Protein 6C93 (pdb70)

Solvent-accessible surface area: 20942 Å² total; per-residue (Å²): 176,145,170,116,92,175,77,85,89,45,64,60,120,3,31,154,19,10,110,62,5,87,28,9,128,64,70,193,61,57,4,3,2,73,56,38,93,123,86,34,12,11,61,94,3,12,68,16,11,111,123,22,84,69,1,0,16,10,24,16,0,28,68,18,1,8,0,0,0,0,26,4,46,0,0,90,21,0,3,49,81,32,2,34,16,0,51,39,10,13,66,13,12,54,85,2,0,13,114,0,11,55,14,12,51,44,122,84,26,113,62,1,40,141,16,0,62,73,0,27,76,112,45,5,4,73,83,5,6,70,45,2,18,51,3,0,111,67,4,5,89,111,0,60,168,82,11,103,130,53,153,12,22,52,0,16,51,31,0,0,38,8,0,0,5,0,8,8,27,4,3,1,30,30,38,141,105,8,66,74,170,145,5,39,70,3,17,90,8,0,30,47,0,0,56,1,2,29,74,4,16,24,12,44,95,49,43,78,81,160,92,1,54,118,24,96,21,0,123,87,2,57,159,8,4,157,41,2,29,60,5,1,36,71,13,13,141,96,15,95,67,31,6,143,76,83,75,62,107,76,78,29,76,118,96,24,48,2,2,10,15,8,36,38,14,99,56,130,25,71,26,152,37,58,111,100,18,14,82,5,0,0,5,5,17,0,9,38,17,0,3,33,5,2,0,0,0,0,2,1,0,14,0,0,6,62,55,71,101,30,1,69,129,0,6,92,34,0,126,151,27,30,52,154,80,150,38,7,87,74,101,8,6,79,122,0,76,14,0,20,23,0,0,75,0,0,2,0,6,24,0,15,39,5,46,27,21,1,35,3,59,132,90,12,89,10,95,56,66,53,55,4,61,45,16,6,2,0,0,0,4,2,0,0,0,0,18,8,58,136,36,1,96,97,26,128,80,15,52,0,89,24,18,16,110,144,88,35,102,77,66,57,96,19,0,40,5,16,35,25,18,28,54,22,54,56,30,14,66,102,9,10,13,10,0,5,24,1,0,0,0,32,0,0,39,78,0,62,2,55,30,4,100,159,112,80,22,66,48,55,40,12,26,3,0,23,13,118,46,9,0,36,0,87,16,126,37,109

Secondary structure (DSSP, 8-state):
-HHHHHHHHHHHHHHHHTTTS-----BTTTBTHHHHTSTTHHHHHHHHHHHSSSEEEEESSSS-EEEEE-SHHHHHHHHTTTPPB-HHHHGGGTTTT-SSTTT--HHHHHHHHHHHGGGGSHHHHTTHHHHHHHHHHHHHHHHHHHHTT---EE-HHHHHHHHHHHHHHHHS---TT---HHHHHHHHHHHHHHHHHHHHHH-GGGTSHHHHTTSHHHHHHHHHHHHHHHHHHHHHHHHHHHTTSHHHHHHH-----HHHHHTTGGGTT-S---HHHHHHHHHHHHHHHHHHHHHHHHHHHHHHHH-HHHHHHHHHHHHHHHTT-SS--GGGGGG-HHHHHHHHHHHHHS-SS-EEEEE-SS-EE-TTS-EE-TT-EEEEEHHHHHT-TTTSSSTTS--GGGGSHHHHTT--TTS--TT--STTS-TTHHHHHHHHHHHHHHHHHHEEEEE-TTS---EEEESEEEETT--EEEEEE-

Nearest PDB structures (foldseek):
  6c93-assembly1_A  TM=1.002E+00  e=4.595E-78  Oryctolagus cuniculus
  6c94-assembly1_A  TM=1.001E+00  e=1.403E-72  Oryctolagus cuniculus
  5t6q-assembly1_A  TM=9.977E-01  e=2.844E-71  Oryctolagus cuniculus
  7f3w-assembly2_B  TM=8.639E-01  e=6.270E-22  Deinococcus apachensis
  7f3h-assembly3_C  TM=8.706E-01  e=2.823E-21  Deinococcus aerius

Sequence (478 aa):
FLKLLRLLLRRQRLARAMDSFPGPPTHWLFGHALEIQKTGSLDKVVTWTQQFPYAHPLWVGQFIGFLNIYEPDYAKAVYSRGDPKAPDVYDFFLQWIGKGLLVLDGPKWFQHRKLLTPGFHYDVLKPYVAIFADSTRIMLEKWEKKACEGKSFDIFSDVGHMALDTLMKCTFGKGDSGLNHRDSSYYVAVSELTLLMQQRIDSFQYHNDFIYWLTPHGRRFLRACRAAHDHTDRVIRQRKAALQDEKEREKIQRHLDFLDILLDVRGESGVQLSDTDLRAEVDTFMFAGHDTTTSGISWFLYCMALYPEHQQRCREEVREILGDQDSFQWEDLAKMTYLTMCMKECFRLYPPVPQVYRQLSKPVSFVDGRSLPAGSLISLHIYALHRNSDVWPDPEVFDPLRFSPENSSGRHPYAFIPFSAGPRNCIGQQFAMNEMKVVTALCLLRFEFSVDPLRLPIKLPQLVLRSKNGIHLYLKPL

Structure (mmCIF, N/CA/C/O backbone):
data_6C93
#
_entry.id   6C93
#
_cell.length_a   109.435
_cell.length_b   109.435
_cell.length_c   126.443
_cell.angle_alpha   90.00
_cell.angle_beta   90.00
_cell.angle_gamma   120.00
#
_symmetry.space_group_name_H-M   'P 32 2 1'
#
loop_
_entity.id
_entity.type
_entity.pdbx_description
1 polymer 'Cytochrome P450 4B1'
2 non-polymer 'PROTOPORPHYRIN IX CONTAINING FE'
3 non-polymer N-OCTANE
4 water water
#
loop_
_atom_site.group_PDB
_atom_site.id
_atom_site.type_symbol
_atom_site.label_atom_id
_atom_site.label_alt_id
_atom_site.label_comp_id
_atom_site.label_asym_id
_atom_site.label_entity_id
_atom_site.label_seq_id
_atom_site.pdbx_PDB_ins_code
_atom_site.Cartn_x
_atom_site.Cartn_y
_atom_site.Cartn_z
_atom_site.occupancy
_atom_site.B_iso_or_equiv
_atom_site.auth_seq_id
_atom_site.auth_comp_id
_atom_site.auth_asym_id
_atom_site.auth_atom_id
_atom_site.pdbx_PDB_model_num
ATOM 1 N N . PHE A 1 4 ? 104.627 11.108 146.843 1.00 106.67 21 PHE A N 1
ATOM 2 C CA . PHE A 1 4 ? 105.933 10.629 146.393 1.00 118.97 21 PHE A CA 1
ATOM 3 C C . PHE A 1 4 ? 106.404 11.336 145.120 1.00 130.23 21 PHE A C 1
ATOM 4 O O . PHE A 1 4 ? 107.474 11.953 145.109 1.00 125.91 21 PHE A O 1
ATOM 12 N N . LEU A 1 5 ? 105.624 11.198 144.038 1.00 135.74 22 LEU A N 1
ATOM 13 C CA . LEU A 1 5 ? 105.956 11.839 142.766 1.00 128.36 22 LEU A CA 1
ATOM 14 C C . LEU A 1 5 ? 106.440 13.272 142.979 1.00 127.66 22 LEU A C 1
ATOM 15 O O . LEU A 1 5 ? 107.466 13.694 142.433 1.00 114.77 22 LEU A O 1
ATOM 20 N N . LYS A 1 6 ? 105.711 14.028 143.797 1.00 138.19 23 LYS A N 1
ATOM 21 C CA . LYS A 1 6 ? 106.010 15.441 143.971 1.00 128.67 23 LYS A CA 1
ATOM 22 C C . LYS A 1 6 ? 107.279 15.634 144.800 1.00 125.96 23 LYS A C 1
ATOM 23 O O . LYS A 1 6 ? 108.093 16.512 144.490 1.00 125.86 23 LYS A O 1
ATOM 29 N N . LEU A 1 7 ? 107.489 14.794 145.828 1.00 121.09 24 LEU A N 1
ATOM 30 C CA . LEU A 1 7 ? 108.656 14.941 146.705 1.00 112.06 24 LEU A CA 1
ATOM 31 C C . LEU A 1 7 ? 109.964 14.688 145.978 1.00 113.32 24 LEU A C 1
ATOM 32 O O . LEU A 1 7 ? 110.995 15.288 146.310 1.00 112.35 24 LEU A O 1
ATOM 37 N N . LEU A 1 8 ? 109.973 13.750 145.040 1.00 120.31 25 LEU A N 1
ATOM 38 C CA . LEU A 1 8 ? 111.193 13.513 144.290 1.00 116.86 25 LEU A CA 1
ATOM 39 C C . LEU A 1 8 ? 111.570 14.744 143.476 1.00 114.67 25 LEU A C 1
ATOM 40 O O . LEU A 1 8 ? 112.725 15.177 143.494 1.00 119.15 25 LEU A O 1
ATOM 45 N N . ARG A 1 9 ? 110.594 15.339 142.778 1.00 115.50 26 ARG A N 1
ATOM 46 C CA . ARG A 1 9 ? 110.867 16.542 141.992 1.00 118.54 26 ARG A CA 1
ATOM 47 C C . ARG A 1 9 ? 111.387 17.662 142.886 1.00 112.44 26 ARG A C 1
ATOM 48 O O . ARG A 1 9 ? 112.288 18.416 142.498 1.00 105.75 26 ARG A O 1
ATOM 56 N N . LEU A 1 10 ? 110.849 17.759 144.104 1.00 110.76 27 LEU A N 1
ATOM 57 C CA . LEU A 1 10 ? 111.252 18.809 145.035 1.00 114.37 27 LEU A CA 1
ATOM 58 C C . LEU A 1 10 ? 112.729 18.693 145.392 1.00 108.78 27 LEU A C 1
ATOM 59 O O . LEU A 1 10 ? 113.439 19.701 145.480 1.00 106.80 27 LEU A O 1
ATOM 64 N N . LEU A 1 11 ? 113.213 17.472 145.594 1.00 110.92 28 LEU A N 1
ATOM 65 C CA . LEU A 1 11 ? 114.617 17.285 145.934 1.00 105.78 28 LEU A CA 1
ATOM 66 C C . LEU A 1 11 ? 115.516 17.503 144.736 1.00 106.58 28 LEU A C 1
ATOM 67 O O . LEU A 1 11 ? 116.646 17.972 144.894 1.00 101.20 28 LEU A O 1
ATOM 72 N N . LEU A 1 12 ? 115.034 17.176 143.538 1.00 109.32 29 LEU A N 1
ATOM 73 C CA . LEU A 1 12 ? 115.843 17.367 142.343 1.00 110.34 29 LEU A CA 1
ATOM 74 C C . LEU A 1 12 ? 116.064 18.843 142.062 1.00 110.72 29 LEU A C 1
ATOM 75 O O . LEU A 1 12 ? 117.164 19.244 141.661 1.00 110.68 29 LEU A O 1
ATOM 80 N N . ARG A 1 13 ? 115.028 19.669 142.247 1.00 113.18 30 ARG A N 1
ATOM 81 C CA . ARG A 1 13 ? 115.218 21.113 142.137 1.00 107.63 30 ARG A CA 1
ATOM 82 C C . ARG A 1 13 ? 116.154 21.615 143.220 1.00 102.66 30 ARG A C 1
ATOM 83 O O . ARG A 1 13 ? 117.011 22.469 142.964 1.00 96.51 30 ARG A O 1
ATOM 91 N N . ARG A 1 14 ? 116.000 21.102 144.442 1.00 108.41 31 ARG A N 1
ATOM 92 C CA . ARG A 1 14 ? 116.876 21.508 145.532 1.00 102.11 31 ARG A CA 1
ATOM 93 C C . ARG A 1 14 ? 118.332 21.340 145.132 1.00 109.50 31 ARG A C 1
ATOM 94 O O . ARG A 1 14 ? 119.148 22.254 145.309 1.00 102.18 31 ARG A O 1
ATOM 102 N N . GLN A 1 15 ? 118.675 20.168 144.577 1.00 111.43 32 GLN A N 1
ATOM 103 C CA . GLN A 1 15 ? 120.051 19.915 144.170 1.00 109.61 32 GLN A CA 1
ATOM 104 C C . GLN A 1 15 ? 120.420 20.751 142.956 1.00 101.23 32 GLN A C 1
ATOM 105 O O . GLN A 1 15 ? 121.550 21.229 142.844 1.00 108.81 32 GLN A O 1
ATOM 111 N N . ARG A 1 16 ? 119.480 20.945 142.043 1.00 95.43 33 ARG A N 1
ATOM 112 C CA . ARG A 1 16 ? 119.749 21.760 140.867 1.00 98.60 33 ARG A CA 1
ATOM 113 C C . ARG A 1 16 ? 120.099 23.200 141.256 1.00 98.29 33 ARG A C 1
ATOM 114 O O . ARG A 1 16 ? 121.115 23.753 140.806 1.00 85.35 33 ARG A O 1
ATOM 122 N N . LEU A 1 17 ? 119.259 23.828 142.090 1.00 94.33 34 LEU A N 1
ATOM 123 C CA . LEU A 1 17 ? 119.481 25.217 142.480 1.00 86.25 34 LEU A CA 1
ATOM 124 C C . LEU A 1 17 ? 120.782 25.374 143.242 1.00 83.07 34 LEU A C 1
ATOM 125 O O . LEU A 1 17 ? 121.486 26.376 143.081 1.00 81.98 34 LEU A O 1
ATOM 130 N N . ALA A 1 18 ? 121.111 24.395 144.083 1.00 93.25 35 ALA A N 1
ATOM 131 C CA . ALA A 1 18 ? 122.343 24.453 144.861 1.00 93.08 35 ALA A CA 1
ATOM 132 C C . ALA A 1 18 ? 123.578 24.376 143.963 1.00 98.10 35 ALA A C 1
ATOM 133 O O . ALA A 1 18 ? 124.511 25.181 144.097 1.00 95.08 35 ALA A O 1
ATOM 135 N N . ARG A 1 19 ? 123.600 23.413 143.035 1.00 104.90 36 ARG A N 1
ATOM 136 C CA . ARG A 1 19 ? 124.770 23.236 142.179 1.00 104.43 36 ARG A CA 1
ATOM 137 C C . ARG A 1 19 ? 125.071 24.498 141.384 1.00 96.96 36 ARG A C 1
ATOM 138 O O . ARG A 1 19 ? 126.237 24.851 141.188 1.00 101.46 36 ARG A O 1
ATOM 146 N N . ALA A 1 20 ? 124.034 25.201 140.925 1.00 93.22 37 ALA A N 1
ATOM 147 C CA . ALA A 1 20 ? 124.265 26.391 140.115 1.00 81.39 37 ALA A CA 1
ATOM 148 C C . ALA A 1 20 ? 125.007 27.473 140.889 1.00 93.04 37 ALA A C 1
ATOM 149 O O . ALA A 1 20 ? 125.744 28.275 140.295 1.00 93.43 37 ALA A O 1
ATOM 151 N N . MET A 1 21 ? 124.850 27.506 142.207 1.00 90.21 38 MET A N 1
ATOM 152 C CA . MET A 1 21 ? 125.415 28.578 143.007 1.00 95.36 38 MET A CA 1
ATOM 153 C C . MET A 1 21 ? 126.738 28.196 143.662 1.00 97.40 38 MET A C 1
ATOM 154 O O . MET A 1 21 ? 127.265 28.972 144.476 1.00 100.90 38 MET A O 1
ATOM 159 N N . ASP A 1 22 ? 127.303 27.036 143.306 1.00 97.23 39 ASP A N 1
ATOM 160 C CA . ASP A 1 22 ? 128.527 26.562 143.956 1.00 94.97 39 ASP A CA 1
ATOM 161 C C . ASP A 1 22 ? 129.711 27.493 143.715 1.00 88.01 39 ASP A C 1
ATOM 162 O O . ASP A 1 22 ? 130.628 27.556 144.551 1.00 86.74 39 ASP A O 1
ATOM 167 N N . SER A 1 23 ? 129.715 28.214 142.586 1.00 85.60 40 SER A N 1
ATOM 168 C CA . SER A 1 23 ? 130.741 29.227 142.338 1.00 81.82 40 SER A CA 1
ATOM 169 C C . SER A 1 23 ? 130.561 30.465 143.202 1.00 85.23 40 SER A C 1
ATOM 170 O O . SER A 1 23 ? 131.386 31.392 143.114 1.00 83.90 40 SER A O 1
ATOM 173 N N . PHE A 1 24 ? 129.501 30.505 144.013 1.00 79.71 41 PHE A N 1
ATOM 174 C CA . PHE A 1 24 ? 129.189 31.656 144.855 1.00 75.46 41 PHE A CA 1
ATOM 175 C C . PHE A 1 24 ? 129.222 31.215 146.307 1.00 75.86 41 PHE A C 1
ATOM 176 O O . PHE A 1 24 ? 128.243 30.639 146.817 1.00 80.80 41 PHE A O 1
ATOM 184 N N . PRO A 1 25 ? 130.321 31.433 146.998 1.00 66.11 42 PRO A N 1
ATOM 185 C CA . PRO A 1 25 ? 130.322 31.253 148.454 1.00 68.75 42 PRO A CA 1
ATOM 186 C C . PRO A 1 25 ? 129.310 32.157 149.141 1.00 72.90 42 PRO A C 1
ATOM 187 O O . PRO A 1 25 ? 128.957 33.229 148.640 1.00 75.16 42 PRO A O 1
ATOM 191 N N . GLY A 1 26 ? 128.864 31.719 150.318 1.00 72.02 43 GLY A N 1
ATOM 192 C CA . GLY A 1 26 ? 127.918 32.469 151.106 1.00 69.50 43 GLY A CA 1
ATOM 193 C C . GLY A 1 26 ? 127.922 32.110 152.582 1.00 70.40 43 GLY A C 1
ATOM 194 O O . GLY A 1 26 ? 128.665 31.236 153.027 1.00 75.84 43 GLY A O 1
ATOM 195 N N . PRO A 1 27 ? 127.049 32.755 153.358 1.00 73.69 44 PRO A N 1
ATOM 196 C CA . PRO A 1 27 ? 127.019 32.532 154.797 1.00 73.40 44 PRO A CA 1
ATOM 197 C C . PRO A 1 27 ? 126.580 31.122 155.132 1.00 75.32 44 PRO A C 1
ATOM 198 O O . PRO A 1 27 ? 125.968 30.434 154.300 1.00 75.66 44 PRO A O 1
ATOM 202 N N . PRO A 1 28 ? 126.848 30.677 156.358 1.00 75.93 45 PRO A N 1
ATOM 203 C CA . PRO A 1 28 ? 126.438 29.335 156.773 1.00 71.56 45 PRO A CA 1
ATOM 204 C C . PRO A 1 28 ? 124.925 29.179 156.818 1.00 77.86 45 PRO A C 1
ATOM 205 O O . PRO A 1 28 ? 124.193 30.129 157.105 1.00 79.01 45 PRO A O 1
ATOM 209 N N . THR A 1 29 ? 124.464 27.943 156.597 1.00 87.40 46 THR A N 1
ATOM 210 C CA . THR A 1 29 ? 123.040 27.621 156.540 1.00 86.50 46 THR A CA 1
ATOM 211 C C . THR A 1 29 ? 122.684 26.656 157.660 1.00 88.91 46 THR A C 1
ATOM 212 O O . THR A 1 29 ? 123.328 25.614 157.816 1.00 93.54 46 THR A O 1
ATOM 216 N N . HIS A 1 30 ? 121.639 26.991 158.408 1.00 83.52 47 HIS A N 1
ATOM 217 C CA . HIS A 1 30 ? 121.015 26.043 159.310 1.00 78.32 47 HIS A CA 1
ATOM 218 C C . HIS A 1 30 ? 120.508 24.836 158.529 1.00 89.86 47 HIS A C 1
ATOM 219 O O . HIS A 1 30 ? 120.096 24.941 157.371 1.00 96.36 47 HIS A O 1
ATOM 226 N N . TRP A 1 31 ? 120.534 23.671 159.172 1.00 95.82 48 TRP A N 1
ATOM 227 C CA . TRP A 1 31 ? 120.216 22.441 158.461 1.00 97.64 48 TRP A CA 1
ATOM 228 C C . TRP A 1 31 ? 118.755 22.415 158.004 1.00 91.34 48 TRP A C 1
ATOM 229 O O . TRP A 1 31 ? 118.439 21.751 157.011 1.00 92.43 48 TRP A O 1
ATOM 240 N N . LEU A 1 32 ? 117.875 23.169 158.660 1.00 85.88 49 LEU A N 1
ATOM 241 C CA . LEU A 1 32 ? 116.446 23.147 158.360 1.00 83.54 49 LEU A CA 1
ATOM 242 C C . LEU A 1 32 ? 115.945 24.448 157.759 1.00 84.13 49 LEU A C 1
ATOM 243 O O . LEU A 1 32 ? 115.212 24.439 156.756 1.00 83.21 49 LEU A O 1
ATOM 248 N N . PHE A 1 33 ? 116.304 25.566 158.369 1.00 84.88 50 PHE A N 1
ATOM 249 C CA . PHE A 1 33 ? 115.818 26.878 157.977 1.00 83.48 50 PHE A CA 1
ATOM 250 C C . PHE A 1 33 ? 116.698 27.557 156.941 1.00 82.50 50 PHE A C 1
ATOM 251 O O . PHE A 1 33 ? 116.359 28.649 156.493 1.00 82.33 50 PHE A O 1
ATOM 259 N N . GLY A 1 34 ? 117.813 26.962 156.554 1.00 78.73 51 GLY A N 1
ATOM 260 C CA . GLY A 1 34 ? 118.687 27.662 155.642 1.00 86.11 51 GLY A CA 1
ATOM 261 C C . GLY A 1 34 ? 119.102 28.966 156.292 1.00 83.10 51 GLY A C 1
ATOM 262 O O . GLY A 1 34 ? 119.692 28.969 157.377 1.00 80.90 51 GLY A O 1
ATOM 263 N N . HIS A 1 35 ? 118.757 30.094 155.663 1.00 73.14 52 HIS A N 1
ATOM 264 C CA . HIS A 1 35 ? 119.090 31.398 156.213 1.00 70.85 52 HIS A CA 1
ATOM 265 C C . HIS A 1 35 ? 117.907 32.080 156.885 1.00 71.57 52 HIS A C 1
ATOM 266 O O . HIS A 1 35 ? 118.046 33.218 157.359 1.00 62.40 52 HIS A O 1
ATOM 273 N N . ALA A 1 36 ? 116.766 31.395 156.981 1.00 76.32 53 ALA A N 1
ATOM 274 C CA . ALA A 1 36 ? 115.543 32.043 157.441 1.00 71.55 53 ALA A CA 1
ATOM 275 C C . ALA A 1 36 ? 115.714 32.651 158.815 1.00 68.40 53 ALA A C 1
ATOM 276 O O . ALA A 1 36 ? 115.151 33.710 159.104 1.00 74.90 53 ALA A O 1
ATOM 278 N N . LEU A 1 37 ? 116.482 32.003 159.679 1.00 75.55 54 LEU A N 1
ATOM 279 C CA . LEU A 1 37 ? 116.530 32.453 161.065 1.00 70.79 54 LEU A CA 1
ATOM 280 C C . LEU A 1 37 ? 117.235 33.793 161.182 1.00 71.63 54 LEU A C 1
ATOM 281 O O . LEU A 1 37 ? 116.878 34.603 162.049 1.00 73.37 54 LEU A O 1
ATOM 286 N N . GLU A 1 38 ? 118.233 34.046 160.320 1.00 77.33 55 GLU A N 1
ATOM 287 C CA . GLU A 1 38 ? 118.892 35.352 160.316 1.00 76.11 55 GLU A CA 1
ATOM 288 C C . GLU A 1 38 ? 117.968 36.406 159.727 1.00 74.21 55 GLU A C 1
ATOM 289 O O . GLU A 1 38 ? 117.846 37.515 160.279 1.00 66.59 55 GLU A O 1
ATOM 295 N N . ILE A 1 39 ? 117.251 36.018 158.658 1.00 67.59 56 ILE A N 1
ATOM 296 C CA . ILE A 1 39 ? 116.362 36.891 157.902 1.00 63.17 56 ILE A CA 1
ATOM 297 C C . ILE A 1 39 ? 115.172 37.323 158.744 1.00 63.87 56 ILE A C 1
ATOM 298 O O . ILE A 1 39 ? 114.685 38.460 158.623 1.00 61.01 56 ILE A O 1
ATOM 303 N N . GLN A 1 40 ? 114.654 36.423 159.570 1.00 63.02 57 GLN A N 1
ATOM 304 C CA . GLN A 1 40 ? 113.500 36.763 160.394 1.00 65.77 57 GLN A CA 1
ATOM 305 C C . GLN A 1 40 ? 113.842 37.647 161.593 1.00 62.28 57 GLN A C 1
ATOM 306 O O . GLN A 1 40 ? 112.920 38.092 162.281 1.00 60.79 57 GLN A O 1
ATOM 312 N N . LYS A 1 41 ? 115.120 37.951 161.846 1.00 60.36 58 LYS A N 1
ATOM 313 C CA . LYS A 1 41 ? 115.471 38.833 162.952 1.00 62.67 58 LYS A CA 1
ATOM 314 C C . LYS A 1 41 ? 115.281 40.300 162.568 1.00 57.40 58 LYS A C 1
ATOM 315 O O . LYS A 1 41 ? 115.385 40.687 161.401 1.00 57.10 58 LYS A O 1
ATOM 321 N N . THR A 1 42 ? 115.031 41.128 163.577 1.00 54.47 59 THR A N 1
ATOM 322 C CA . THR A 1 42 ? 115.003 42.568 163.384 1.00 53.21 59 THR A CA 1
ATOM 323 C C . THR A 1 42 ? 116.396 43.076 163.028 1.00 61.04 59 THR A C 1
ATOM 324 O O . THR A 1 42 ? 117.368 42.807 163.732 1.00 73.38 59 THR A O 1
ATOM 328 N N . GLY A 1 43 ? 116.493 43.787 161.916 1.00 63.65 60 GLY A N 1
ATOM 329 C CA . GLY A 1 43 ? 117.748 44.278 161.412 1.00 67.88 60 GLY A CA 1
ATOM 330 C C . GLY A 1 43 ? 118.388 43.454 160.313 1.00 59.85 60 GLY A C 1
ATOM 331 O O . GLY A 1 43 ? 119.496 43.790 159.882 1.00 69.21 60 GLY A O 1
ATOM 332 N N . SER A 1 44 ? 117.724 42.412 159.813 1.00 61.04 61 SER A N 1
ATOM 333 C CA . SER A 1 44 ? 118.371 41.524 158.842 1.00 57.35 61 SER A CA 1
ATOM 334 C C . SER A 1 44 ? 118.727 42.214 157.511 1.00 62.37 61 SER A C 1
ATOM 335 O O . SER A 1 44 ? 119.578 41.708 156.780 1.00 63.16 61 SER A O 1
ATOM 338 N N . LEU A 1 45 ? 118.117 43.357 157.177 1.00 59.19 62 LEU A N 1
ATOM 339 C CA . LEU A 1 45 ? 118.580 44.129 156.027 1.00 55.92 62 LEU A CA 1
ATOM 340 C C . LEU A 1 45 ? 120.041 44.553 156.201 1.00 63.05 62 LEU A C 1
ATOM 341 O O . LEU A 1 45 ? 120.829 44.537 155.246 1.00 60.43 62 LEU A O 1
ATOM 346 N N . ASP A 1 46 ? 120.421 44.933 157.423 1.00 57.99 63 ASP A N 1
ATOM 347 C CA . ASP A 1 46 ? 121.791 45.325 157.706 1.00 63.79 63 ASP A CA 1
ATOM 348 C C . ASP A 1 46 ? 122.722 44.128 157.838 1.00 57.27 63 ASP A C 1
ATOM 349 O O . ASP A 1 46 ? 123.908 44.237 157.516 1.00 68.83 63 ASP A O 1
ATOM 354 N N . LYS A 1 47 ? 122.204 42.982 158.258 1.00 56.49 64 LYS A N 1
ATOM 355 C CA . LYS A 1 47 ? 122.988 41.760 158.233 1.00 63.16 64 LYS A CA 1
ATOM 356 C C . LYS A 1 47 ? 123.299 41.313 156.805 1.00 62.28 64 LYS A C 1
ATOM 357 O O . LYS A 1 47 ? 124.378 40.768 156.545 1.00 67.10 64 LYS A O 1
ATOM 363 N N . VAL A 1 48 ? 122.379 41.525 155.871 1.00 59.43 65 VAL A N 1
ATOM 364 C CA . VAL A 1 48 ? 122.675 41.243 154.470 1.00 57.49 65 VAL A CA 1
ATOM 365 C C . VAL A 1 48 ? 123.723 42.221 153.954 1.00 60.77 65 VAL A C 1
ATOM 366 O O . VAL A 1 48 ? 124.600 41.853 153.162 1.00 58.62 65 VAL A O 1
ATOM 370 N N . VAL A 1 49 ? 123.661 43.481 154.397 1.00 61.69 66 VAL A N 1
ATOM 371 C CA . VAL A 1 49 ? 124.679 44.420 153.961 1.00 59.01 66 VAL A CA 1
ATOM 372 C C . VAL A 1 49 ? 126.046 43.938 154.407 1.00 68.46 66 VAL A C 1
ATOM 373 O O . VAL A 1 49 ? 127.025 44.055 153.662 1.00 75.82 66 VAL A O 1
ATOM 377 N N . THR A 1 50 ? 126.136 43.347 155.609 1.00 58.41 67 THR A N 1
ATOM 378 C CA . THR A 1 50 ? 127.427 42.833 156.049 1.00 60.77 67 THR A CA 1
ATOM 379 C C . THR A 1 50 ? 127.821 41.603 155.232 1.00 61.49 67 THR A C 1
ATOM 380 O O . THR A 1 50 ? 128.963 41.505 154.776 1.00 65.91 67 THR A O 1
ATOM 384 N N . TRP A 1 51 ? 126.883 40.693 154.954 1.00 65.96 68 TRP A N 1
ATOM 385 C CA . TRP A 1 51 ? 127.198 39.610 154.015 1.00 70.47 68 TRP A CA 1
ATOM 386 C C . TRP A 1 51 ? 127.688 40.150 152.680 1.00 70.80 68 TRP A C 1
ATOM 387 O O . TRP A 1 51 ? 128.495 39.507 152.002 1.00 71.00 68 TRP A O 1
ATOM 398 N N . THR A 1 52 ? 127.165 41.302 152.264 1.00 73.32 69 THR A N 1
ATOM 399 C CA . THR A 1 52 ? 127.521 41.880 150.973 1.00 66.76 69 THR A CA 1
ATOM 400 C C . THR A 1 52 ? 128.990 42.257 150.931 1.00 66.49 69 THR A C 1
ATOM 401 O O . THR A 1 52 ? 129.644 42.159 149.886 1.00 73.61 69 THR A O 1
ATOM 405 N N . GLN A 1 53 ? 129.521 42.697 152.062 1.00 71.03 70 GLN A N 1
ATOM 406 C CA . GLN A 1 53 ? 130.921 43.041 152.154 1.00 67.41 70 GLN A CA 1
ATOM 407 C C . GLN A 1 53 ? 131.796 41.802 152.243 1.00 69.77 70 GLN A C 1
ATOM 408 O O . GLN A 1 53 ? 132.929 41.801 151.748 1.00 75.30 70 GLN A O 1
ATOM 414 N N . GLN A 1 54 ? 131.280 40.732 152.805 1.00 69.23 71 GLN A N 1
ATOM 415 C CA . GLN A 1 54 ? 132.048 39.504 152.859 1.00 71.93 71 GLN A CA 1
ATOM 416 C C . GLN A 1 54 ? 132.037 38.748 151.530 1.00 66.93 71 GLN A C 1
ATOM 417 O O . GLN A 1 54 ? 132.973 37.993 151.259 1.00 74.63 71 GLN A O 1
ATOM 423 N N . PHE A 1 55 ? 130.999 38.897 150.716 1.00 66.69 72 PHE A N 1
ATOM 424 C CA . PHE A 1 55 ? 130.872 38.141 149.462 1.00 74.04 72 PHE A CA 1
ATOM 425 C C . PHE A 1 55 ? 130.615 39.100 148.297 1.00 66.96 72 PHE A C 1
ATOM 426 O O . PHE A 1 55 ? 129.507 39.639 148.154 1.00 73.27 72 PHE A O 1
ATOM 434 N N . PRO A 1 56 ? 131.601 39.377 147.464 1.00 70.88 73 PRO A N 1
ATOM 435 C CA . PRO A 1 56 ? 131.388 40.378 146.419 1.00 69.19 73 PRO A CA 1
ATOM 436 C C . PRO A 1 56 ? 130.327 39.929 145.434 1.00 70.60 73 PRO A C 1
ATOM 437 O O . PRO A 1 56 ? 130.184 38.737 145.157 1.00 75.15 73 PRO A O 1
ATOM 441 N N . TYR A 1 57 ? 129.586 40.908 144.900 1.00 67.70 74 TYR A N 1
ATOM 442 C CA . TYR A 1 57 ? 128.663 40.691 143.788 1.00 64.13 74 TYR A CA 1
ATOM 443 C C . TYR A 1 57 ? 127.404 39.972 144.218 1.00 61.70 74 TYR A C 1
ATOM 444 O O . TYR A 1 57 ? 126.299 40.493 144.064 1.00 71.17 74 TYR A O 1
ATOM 453 N N . ALA A 1 58 ? 127.553 38.750 144.693 1.00 61.71 75 ALA A N 1
ATOM 454 C CA . ALA A 1 58 ? 126.389 37.949 145.004 1.00 64.24 75 ALA A CA 1
ATOM 455 C C . ALA A 1 58 ? 126.775 36.829 145.955 1.00 68.91 75 ALA A C 1
ATOM 456 O O . ALA A 1 58 ? 127.954 36.510 146.144 1.00 74.36 75 ALA A O 1
ATOM 458 N N . HIS A 1 59 ? 125.744 36.255 146.564 1.00 69.93 76 HIS A N 1
ATOM 459 C CA . HIS A 1 59 ? 125.891 35.149 147.495 1.00 65.20 76 HIS A CA 1
ATOM 460 C C . HIS A 1 59 ? 124.574 34.394 147.550 1.00 71.86 76 HIS A C 1
ATOM 461 O O . HIS A 1 59 ? 123.504 35.007 147.449 1.00 69.65 76 HIS A O 1
ATOM 468 N N . PRO A 1 60 ? 124.611 33.077 147.728 1.00 78.64 77 PRO A N 1
ATOM 469 C CA . PRO A 1 60 ? 123.363 32.306 147.800 1.00 69.14 77 PRO A CA 1
ATOM 470 C C . PRO A 1 60 ? 122.537 32.681 149.022 1.00 73.78 77 PRO A C 1
ATOM 471 O O . PRO A 1 60 ? 123.017 33.305 149.972 1.00 76.82 77 PRO A O 1
ATOM 475 N N . LEU A 1 61 ? 121.272 32.263 149.001 1.00 69.84 78 LEU A N 1
ATOM 476 C CA . LEU A 1 61 ? 120.328 32.646 150.048 1.00 69.53 78 LEU A CA 1
ATOM 477 C C . LEU A 1 61 ? 119.196 31.635 150.052 1.00 69.24 78 LEU A C 1
ATOM 478 O O . LEU A 1 61 ? 118.531 31.468 149.023 1.00 78.47 78 LEU A O 1
ATOM 483 N N . TRP A 1 62 ? 118.999 30.948 151.180 1.00 62.67 79 TRP A N 1
ATOM 484 C CA . TRP A 1 62 ? 118.046 29.848 151.309 1.00 71.30 79 TRP A CA 1
ATOM 485 C C . TRP A 1 62 ? 116.999 30.212 152.351 1.00 73.43 79 TRP A C 1
ATOM 486 O O . TRP A 1 62 ? 117.326 30.839 153.366 1.00 75.14 79 TRP A O 1
ATOM 497 N N . VAL A 1 63 ? 115.742 29.817 152.112 1.00 79.66 80 VAL A N 1
ATOM 498 C CA . VAL A 1 63 ? 114.702 30.059 153.110 1.00 82.63 80 VAL A CA 1
ATOM 499 C C . VAL A 1 63 ? 114.421 28.802 153.929 1.00 86.83 80 VAL A C 1
ATOM 500 O O . VAL A 1 63 ? 114.080 28.891 155.111 1.00 106.01 80 VAL A O 1
ATOM 504 N N . GLY A 1 64 ? 114.541 27.626 153.347 1.00 80.26 81 GLY A N 1
ATOM 505 C CA . GLY A 1 64 ? 114.288 26.478 154.178 1.00 79.82 81 GLY A CA 1
ATOM 506 C C . GLY A 1 64 ? 114.862 25.209 153.611 1.00 92.29 81 GLY A C 1
ATOM 507 O O . GLY A 1 64 ? 114.246 24.137 153.701 1.00 100.69 81 GLY A O 1
ATOM 508 N N . GLN A 1 65 ? 116.038 25.305 153.016 1.00 80.17 82 GLN A N 1
ATOM 509 C CA . GLN A 1 65 ? 116.708 24.146 152.450 1.00 92.18 82 GLN A CA 1
ATOM 510 C C . GLN A 1 65 ? 116.056 23.607 151.184 1.00 90.04 82 GLN A C 1
ATOM 511 O O . GLN A 1 65 ? 116.630 22.719 150.562 1.00 96.45 82 GLN A O 1
ATOM 517 N N . PHE A 1 66 ? 114.916 24.134 150.747 1.00 90.43 83 PHE A N 1
ATOM 518 C CA . PHE A 1 66 ? 114.369 23.731 149.455 1.00 95.21 83 PHE A CA 1
ATOM 519 C C . PHE A 1 66 ? 114.429 24.806 148.375 1.00 97.71 83 PHE A C 1
ATOM 520 O O . PHE A 1 66 ? 114.601 24.464 147.200 1.00 87.26 83 PHE A O 1
ATOM 528 N N . ILE A 1 67 ? 114.294 26.087 148.729 1.00 101.15 84 ILE A N 1
ATOM 529 C CA . ILE A 1 67 ? 114.300 27.190 147.769 1.00 95.27 84 ILE A CA 1
ATOM 530 C C . ILE A 1 67 ? 115.596 27.971 147.953 1.00 80.01 84 ILE A C 1
ATOM 531 O O . ILE A 1 67 ? 115.914 28.400 149.072 1.00 71.65 84 ILE A O 1
ATOM 536 N N . GLY A 1 68 ? 116.338 28.161 146.860 1.00 70.49 85 GLY A N 1
ATOM 537 C CA . GLY A 1 68 ? 117.599 28.867 146.920 1.00 67.12 85 GLY A CA 1
ATOM 538 C C . GLY A 1 68 ? 117.729 29.974 145.897 1.00 72.38 85 GLY A C 1
ATOM 539 O O . GLY A 1 68 ? 117.759 29.714 144.684 1.00 74.39 85 GLY A O 1
ATOM 540 N N . PHE A 1 69 ? 117.814 31.219 146.375 1.00 68.60 86 PHE A N 1
ATOM 541 C CA . PHE A 1 69 ? 118.022 32.388 145.525 1.00 74.08 86 PHE A CA 1
ATOM 542 C C . PHE A 1 69 ? 119.494 32.765 145.503 1.00 65.54 86 PHE A C 1
ATOM 543 O O . PHE A 1 69 ? 120.223 32.526 146.465 1.00 65.34 86 PHE A O 1
ATOM 551 N N . LEU A 1 70 ? 119.909 33.401 144.417 1.00 68.79 87 LEU A N 1
ATOM 552 C CA . LEU A 1 70 ? 121.177 34.120 144.377 1.00 70.62 87 LEU A CA 1
ATOM 553 C C . LEU A 1 70 ? 120.896 35.591 144.692 1.00 61.99 87 LEU A C 1
ATOM 554 O O . LEU A 1 70 ? 120.287 36.298 143.885 1.00 60.72 87 LEU A O 1
ATOM 559 N N . ASN A 1 71 ? 121.321 36.039 145.866 1.00 58.82 88 ASN A N 1
ATOM 560 C CA . ASN A 1 71 ? 121.167 37.433 146.247 1.00 62.69 88 ASN A CA 1
ATOM 561 C C . ASN A 1 71 ? 122.233 38.253 145.535 1.00 57.35 88 ASN A C 1
ATOM 562 O O . ASN A 1 71 ? 123.429 37.997 145.717 1.00 62.82 88 ASN A O 1
ATOM 567 N N . ILE A 1 72 ? 121.812 39.202 144.694 1.00 59.02 89 ILE A N 1
ATOM 568 C CA . ILE A 1 72 ? 122.718 40.007 143.874 1.00 55.17 89 ILE A CA 1
ATOM 569 C C . ILE A 1 72 ? 122.632 41.453 144.328 1.00 59.88 89 ILE A C 1
ATOM 570 O O . ILE A 1 72 ? 121.546 41.932 144.688 1.00 51.57 89 ILE A O 1
ATOM 575 N N . TYR A 1 73 ? 123.774 42.152 144.322 1.00 54.55 90 TYR A N 1
ATOM 576 C CA . TYR A 1 73 ? 123.782 43.489 144.907 1.00 57.07 90 TYR A CA 1
ATOM 577 C C . TYR A 1 73 ? 124.910 44.340 144.351 1.00 59.20 90 TYR A C 1
ATOM 578 O O . TYR A 1 73 ? 125.447 45.215 145.040 1.00 61.07 90 TYR A O 1
ATOM 587 N N . GLU A 1 74 ? 125.230 44.135 143.082 1.00 60.51 91 GLU A N 1
ATOM 588 C CA . GLU A 1 74 ? 126.252 44.917 142.430 1.00 61.57 91 GLU A CA 1
ATOM 589 C C . GLU A 1 74 ? 125.724 45.338 141.059 1.00 61.16 91 GLU A C 1
ATOM 590 O O . GLU A 1 74 ? 125.024 44.548 140.403 1.00 58.13 91 GLU A O 1
ATOM 596 N N . PRO A 1 75 ? 126.042 46.565 140.602 1.00 62.46 92 PRO A N 1
ATOM 597 C CA . PRO A 1 75 ? 125.373 47.093 139.383 1.00 57.52 92 PRO A CA 1
ATOM 598 C C . PRO A 1 75 ? 125.474 46.230 138.138 1.00 66.02 92 PRO A C 1
ATOM 599 O O . PRO A 1 75 ? 124.461 46.087 137.438 1.00 66.60 92 PRO A O 1
ATOM 603 N N . ASP A 1 76 ? 126.658 45.688 137.811 1.00 65.75 93 ASP A N 1
ATOM 604 C CA . ASP A 1 76 ? 126.767 44.813 136.637 1.00 62.27 93 ASP A CA 1
ATOM 605 C C . ASP A 1 76 ? 125.886 43.579 136.784 1.00 60.22 93 ASP A C 1
ATOM 606 O O . ASP A 1 76 ? 125.274 43.124 135.807 1.00 56.46 93 ASP A O 1
ATOM 611 N N . TYR A 1 77 ? 125.824 43.015 137.991 1.00 63.05 94 TYR A N 1
ATOM 612 C CA . TYR A 1 77 ? 124.999 41.841 138.217 1.00 64.55 94 TYR A CA 1
ATOM 613 C C . TYR A 1 77 ? 123.535 42.193 138.092 1.00 68.76 94 TYR A C 1
ATOM 614 O O . TYR A 1 77 ? 122.761 41.460 137.454 1.00 71.03 94 TYR A O 1
ATOM 623 N N . ALA A 1 78 ? 123.142 43.327 138.679 1.00 65.24 95 ALA A N 1
ATOM 624 C CA . ALA A 1 78 ? 121.773 43.794 138.513 1.00 60.69 95 ALA A CA 1
ATOM 625 C C . ALA A 1 78 ? 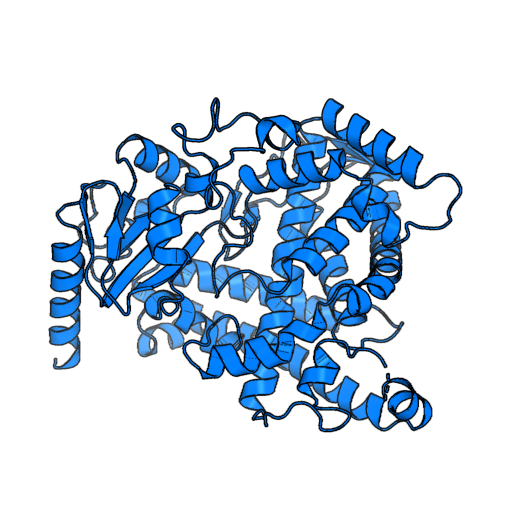121.440 43.997 137.037 1.00 62.52 95 ALA A C 1
ATOM 626 O O . ALA A 1 78 ? 120.430 43.491 136.541 1.00 65.08 95 ALA A O 1
ATOM 628 N N . LYS A 1 79 ? 122.304 44.723 136.314 1.00 65.34 96 LYS A N 1
ATOM 629 C CA . LYS A 1 79 ? 122.098 44.974 134.889 1.00 59.60 96 LYS A CA 1
ATOM 630 C C . LYS A 1 79 ? 121.987 43.685 134.084 1.00 60.51 96 LYS A C 1
ATOM 631 O O . LYS A 1 79 ? 121.250 43.628 133.092 1.00 58.32 96 LYS A O 1
ATOM 637 N N . ALA A 1 80 ? 122.743 42.651 134.459 1.00 61.28 97 ALA A N 1
ATOM 638 C CA . ALA A 1 80 ? 122.775 41.439 133.652 1.00 50.97 97 ALA A CA 1
ATOM 639 C C . ALA A 1 80 ? 121.422 40.758 133.627 1.00 60.43 97 ALA A C 1
ATOM 640 O O . ALA A 1 80 ? 121.075 40.119 132.622 1.00 68.80 97 ALA A O 1
ATOM 642 N N . VAL A 1 81 ? 120.653 40.880 134.713 1.00 66.83 98 VAL A N 1
ATOM 643 C CA . VAL A 1 81 ? 119.385 40.172 134.890 1.00 68.53 98 VAL A CA 1
ATOM 644 C C . VAL A 1 81 ? 118.218 41.117 134.632 1.00 63.71 98 VAL A C 1
ATOM 645 O O . VAL A 1 81 ? 117.342 40.849 133.792 1.00 60.31 98 VAL A O 1
ATOM 649 N N . TYR A 1 82 ? 118.194 42.239 135.367 1.00 63.28 99 TYR A N 1
ATOM 650 C CA . TYR A 1 82 ? 117.031 43.111 135.368 1.00 67.50 99 TYR A CA 1
ATOM 651 C C . TYR A 1 82 ? 116.971 43.981 134.119 1.00 71.54 99 TYR A C 1
ATOM 652 O O . TYR A 1 82 ? 116.073 44.816 133.988 1.00 74.78 99 TYR A O 1
ATOM 661 N N . SER A 1 83 ? 117.847 43.750 133.150 1.00 66.50 100 SER A N 1
ATOM 662 C CA . SER A 1 83 ? 117.626 44.304 131.820 1.00 75.76 100 SER A CA 1
ATOM 663 C C . SER A 1 83 ? 116.934 43.325 130.868 1.00 64.39 100 SER A C 1
ATOM 664 O O . SER A 1 83 ? 116.547 43.739 129.788 1.00 56.86 100 SER A O 1
ATOM 667 N N . ARG A 1 84 ? 116.747 42.056 131.245 1.00 64.03 101 ARG A N 1
ATOM 668 C CA . ARG A 1 84 ? 116.356 41.009 130.308 1.00 63.17 101 ARG A CA 1
ATOM 669 C C . ARG A 1 84 ? 114.893 40.590 130.420 1.00 68.98 101 ARG A C 1
ATOM 670 O O . ARG A 1 84 ? 114.481 39.642 129.743 1.00 77.24 101 ARG A O 1
ATOM 678 N N . GLY A 1 85 ? 114.090 41.227 131.246 1.00 69.79 102 GLY A N 1
ATOM 679 C CA . GLY A 1 85 ? 112.708 40.777 131.255 1.00 72.75 102 GLY A CA 1
ATOM 680 C C . GLY A 1 85 ? 112.416 39.287 131.464 1.00 65.42 102 GLY A C 1
ATOM 681 O O . GLY A 1 85 ? 111.315 38.827 131.144 1.00 62.80 102 GLY A O 1
ATOM 682 N N . ASP A 1 86 ? 113.331 38.532 132.103 1.00 71.56 103 ASP A N 1
ATOM 683 C CA . ASP A 1 86 ? 112.964 37.224 132.664 1.00 69.91 103 ASP A CA 1
ATOM 684 C C . ASP A 1 86 ? 111.724 37.316 133.559 1.00 59.87 103 ASP A C 1
ATOM 685 O O . ASP A 1 86 ? 111.521 38.343 134.211 1.00 59.82 103 ASP A O 1
ATOM 690 N N . PRO A 1 87 ? 110.938 36.247 133.693 1.00 59.67 104 PRO A N 1
ATOM 691 C CA . PRO A 1 87 ? 109.720 36.305 134.513 1.00 65.82 104 PRO A CA 1
ATOM 692 C C . PRO A 1 87 ? 109.996 36.500 136.001 1.00 68.01 104 PRO A C 1
ATOM 693 O O . PRO A 1 87 ? 111.085 36.233 136.508 1.00 66.14 104 PRO A O 1
ATOM 697 N N . LYS A 1 88 ? 108.972 36.976 136.711 1.00 65.77 105 LYS A N 1
ATOM 698 C CA . LYS A 1 88 ? 109.081 37.090 138.158 1.00 64.40 105 LYS A CA 1
ATOM 699 C C . LYS A 1 88 ? 109.199 35.696 138.764 1.00 66.10 105 LYS A C 1
ATOM 700 O O . LYS A 1 88 ? 108.741 34.706 138.186 1.00 68.45 105 LYS A O 1
ATOM 706 N N . ALA A 1 89 ? 109.830 35.624 139.929 1.00 63.84 106 ALA A N 1
ATOM 707 C CA . ALA A 1 89 ? 110.050 34.348 140.602 1.00 60.31 106 ALA A CA 1
ATOM 708 C C . ALA A 1 89 ? 108.731 33.795 141.128 1.00 59.95 106 ALA A C 1
ATOM 709 O O . ALA A 1 89 ? 108.180 34.362 142.079 1.00 62.15 106 ALA A O 1
ATOM 711 N N . PRO A 1 90 ? 108.189 32.704 140.562 1.00 64.07 107 PRO A N 1
ATOM 712 C CA . PRO A 1 90 ? 106.855 32.235 141.003 1.00 62.36 107 PRO A CA 1
ATOM 713 C C . PRO A 1 90 ? 106.821 31.792 142.429 1.00 55.29 107 PRO A C 1
ATOM 714 O O . PRO A 1 90 ? 105.757 31.832 143.056 1.00 66.81 107 PRO A O 1
ATOM 718 N N . ASP A 1 91 ? 107.954 31.353 142.976 1.00 68.60 108 ASP A N 1
ATOM 719 C CA . ASP A 1 91 ? 107.996 30.958 144.385 1.00 60.72 108 ASP A CA 1
ATOM 720 C C . ASP A 1 91 ? 107.652 32.111 145.312 1.00 64.39 108 ASP A C 1
ATOM 721 O O . ASP A 1 91 ? 107.192 31.870 146.432 1.00 76.03 108 ASP A O 1
ATOM 726 N N . VAL A 1 92 ? 107.844 33.351 144.866 1.00 69.15 109 VAL A N 1
ATOM 727 C CA . VAL A 1 92 ? 107.502 34.549 145.653 1.00 68.40 109 VAL A CA 1
ATOM 728 C C . VAL A 1 92 ? 106.221 35.196 145.166 1.00 61.96 109 VAL A C 1
ATOM 729 O O . VAL A 1 92 ? 105.346 35.529 145.968 1.00 63.19 109 VAL A O 1
ATOM 733 N N . TYR A 1 93 ? 106.100 35.406 143.852 1.00 55.66 110 TYR A N 1
ATOM 734 C CA . TYR A 1 93 ? 104.999 36.227 143.384 1.00 59.47 110 TYR A CA 1
ATOM 735 C C . TYR A 1 93 ? 103.686 35.464 143.319 1.00 60.42 110 TYR A C 1
ATOM 736 O O . TYR A 1 93 ? 102.629 36.095 143.243 1.00 60.31 110 TYR A O 1
ATOM 745 N N . ASP A 1 94 ? 103.716 34.131 143.392 1.00 55.36 111 ASP A N 1
ATOM 746 C CA . ASP A 1 94 ? 102.489 33.354 143.453 1.00 55.36 111 ASP A CA 1
ATOM 747 C C . ASP A 1 94 ? 101.715 33.598 144.739 1.00 59.00 111 ASP A C 1
ATOM 748 O O . ASP A 1 94 ? 100.516 33.319 144.783 1.00 65.40 111 ASP A O 1
ATOM 753 N N . PHE A 1 95 ? 102.366 34.109 145.777 1.00 58.92 112 PHE A N 1
ATOM 754 C CA . PHE A 1 95 ? 101.645 34.456 146.996 1.00 57.09 112 PHE A CA 1
ATOM 755 C C . PHE A 1 95 ? 100.710 35.633 146.773 1.00 60.40 112 PHE A C 1
ATOM 756 O O . PHE A 1 95 ? 99.738 35.814 147.517 1.00 71.58 112 PHE A O 1
ATOM 764 N N . PHE A 1 96 ? 100.993 36.436 145.751 1.00 61.88 113 PHE A N 1
ATOM 765 C CA . PHE A 1 96 ? 100.134 37.548 145.396 1.00 59.85 113 PHE A CA 1
ATOM 766 C C . PHE A 1 96 ? 98.766 37.104 144.874 1.00 61.47 113 PHE A C 1
ATOM 767 O O . PHE A 1 96 ? 97.830 37.914 144.849 1.00 62.35 113 PHE A O 1
ATOM 775 N N . LEU A 1 97 ? 98.624 35.851 144.428 1.00 60.55 114 LEU A N 1
ATOM 776 C CA . LEU A 1 97 ? 97.525 35.537 143.509 1.00 65.52 114 LEU A CA 1
ATOM 777 C C . LEU A 1 97 ? 96.154 35.689 144.158 1.00 67.02 114 LEU A C 1
ATOM 778 O O . LEU A 1 97 ? 95.231 36.243 143.553 1.00 68.42 114 LEU A O 1
ATOM 783 N N . GLN A 1 98 ? 96.014 35.261 145.407 1.00 61.01 115 GLN A N 1
ATOM 784 C CA . GLN A 1 98 ? 94.722 35.426 146.062 1.00 58.22 115 GLN A CA 1
ATOM 785 C C . GLN A 1 98 ? 94.437 36.880 146.411 1.00 60.96 115 GLN A C 1
ATOM 786 O O . GLN A 1 98 ? 93.338 37.186 146.882 1.00 61.15 115 GLN A O 1
ATOM 792 N N . TRP A 1 99 ? 95.403 37.777 146.232 1.00 65.15 116 TRP A N 1
ATOM 793 C CA . TRP A 1 99 ? 95.247 39.167 146.638 1.00 60.70 116 TRP A CA 1
ATOM 794 C C . TRP A 1 99 ? 95.165 40.081 145.420 1.00 57.03 116 TRP A C 1
ATOM 795 O O . TRP A 1 99 ? 94.093 40.633 145.144 1.00 58.47 116 TRP A O 1
ATOM 806 N N . ILE A 1 100 ? 96.256 40.260 144.662 1.00 54.45 117 ILE A N 1
ATOM 807 C CA . ILE A 1 100 ? 96.206 41.104 143.461 1.00 58.27 117 ILE A CA 1
ATOM 808 C C . ILE A 1 100 ? 96.103 40.293 142.177 1.00 57.65 117 ILE A C 1
ATOM 809 O O . ILE A 1 100 ? 95.889 40.879 141.105 1.00 54.47 117 ILE A O 1
ATOM 814 N N . GLY A 1 101 ? 96.248 38.969 142.246 1.00 58.50 118 GLY A N 1
ATOM 815 C CA . GLY A 1 101 ? 96.015 38.170 141.062 1.00 53.52 118 GLY A CA 1
ATOM 816 C C . GLY A 1 101 ? 97.067 38.381 139.985 1.00 55.86 118 GLY A C 1
ATOM 817 O O . GLY A 1 101 ? 98.157 38.901 140.217 1.00 60.57 118 GLY A O 1
ATOM 818 N N . LYS A 1 102 ? 96.717 37.960 138.774 1.00 59.04 119 LYS A N 1
ATOM 819 C CA . LYS A 1 102 ? 97.651 38.050 137.663 1.00 61.03 119 LYS A CA 1
ATOM 820 C C . LYS A 1 102 ? 97.488 39.395 136.955 1.00 55.62 119 LYS A C 1
ATOM 821 O O . LYS A 1 102 ? 97.148 39.483 135.778 1.00 60.64 119 LYS A O 1
ATOM 827 N N . GLY A 1 103 ? 97.772 40.449 137.718 1.00 68.45 120 GLY A N 1
ATOM 828 C CA . GLY A 1 103 ? 97.865 41.793 137.187 1.00 57.78 120 GLY A CA 1
ATOM 829 C C . GLY A 1 103 ? 99.251 42.060 136.655 1.00 49.43 120 GLY A C 1
ATOM 830 O O . GLY A 1 103 ? 100.089 41.159 136.534 1.00 51.33 120 GLY A O 1
ATOM 831 N N . LEU A 1 104 ? 99.513 43.341 136.372 1.00 45.74 121 LEU A N 1
ATOM 832 C CA . LEU A 1 104 ? 100.731 43.717 135.656 1.00 55.35 121 LEU A CA 1
ATOM 833 C C . LEU A 1 104 ? 102.001 43.369 136.440 1.00 55.28 121 LEU A C 1
ATOM 834 O O . LEU A 1 104 ? 103.060 43.111 135.859 1.00 57.54 121 LEU A O 1
ATOM 839 N N . LEU A 1 105 ? 101.924 43.368 137.750 1.00 55.29 122 LEU A N 1
ATOM 840 C CA . LEU A 1 105 ? 103.100 43.117 138.570 1.00 58.10 122 LEU A CA 1
ATOM 841 C C . LEU A 1 105 ? 103.470 41.640 138.578 1.00 53.93 122 LEU A C 1
ATOM 842 O O . LEU A 1 105 ? 104.633 41.299 138.814 1.00 56.74 122 LEU A O 1
ATOM 847 N N . VAL A 1 106 ? 102.496 40.762 138.341 1.00 61.71 123 VAL A N 1
ATOM 848 C CA . VAL A 1 106 ? 102.663 39.313 138.402 1.00 52.58 123 VAL A CA 1
ATOM 849 C C . VAL A 1 106 ? 102.722 38.712 137.008 1.00 57.40 123 VAL A C 1
ATOM 850 O O . VAL A 1 106 ? 103.301 37.645 136.822 1.00 59.92 123 VAL A O 1
ATOM 854 N N . LEU A 1 107 ? 102.102 39.372 136.028 1.00 64.63 124 LEU A N 1
ATOM 855 C CA . LEU A 1 107 ? 102.085 38.833 134.675 1.00 58.75 124 LEU A CA 1
ATOM 856 C C . LEU A 1 107 ? 103.501 38.675 134.157 1.00 60.00 124 LEU A C 1
ATOM 857 O O . LEU A 1 107 ? 104.439 39.285 134.669 1.00 66.90 124 LEU A O 1
ATOM 862 N N . ASP A 1 108 ? 103.653 37.809 133.153 1.00 70.07 125 ASP A N 1
ATOM 863 C CA . ASP A 1 108 ? 104.924 37.637 132.441 1.00 75.10 125 ASP A CA 1
ATOM 864 C C . ASP A 1 108 ? 104.600 37.516 130.964 1.00 69.57 125 ASP A C 1
ATOM 865 O O . ASP A 1 108 ? 103.427 37.473 130.562 1.00 71.07 125 ASP A O 1
ATOM 870 N N . GLY A 1 109 ? 105.641 37.459 130.148 1.00 71.01 126 GLY A N 1
ATOM 871 C CA . GLY A 1 109 ? 105.469 37.097 128.757 1.00 78.78 126 GLY A CA 1
ATOM 872 C C . GLY A 1 109 ? 104.606 38.077 127.996 1.00 73.89 126 GLY A C 1
ATOM 873 O O . GLY A 1 109 ? 104.388 39.208 128.431 1.00 76.78 126 GLY A O 1
ATOM 874 N N . PRO A 1 110 ? 104.094 37.665 126.838 1.00 80.24 127 PRO A N 1
ATOM 875 C CA . PRO A 1 110 ? 103.406 38.623 125.958 1.00 76.27 127 PRO A CA 1
ATOM 876 C C . PRO A 1 110 ? 102.109 39.165 126.514 1.00 68.86 127 PRO A C 1
ATOM 877 O O . PRO A 1 110 ? 101.674 40.229 126.071 1.00 69.97 127 PRO A O 1
ATOM 881 N N . LYS A 1 111 ? 101.453 38.474 127.448 1.00 70.02 128 LYS A N 1
ATOM 882 C CA . LYS A 1 111 ? 100.265 39.061 128.059 1.00 64.64 128 LYS A CA 1
ATOM 883 C C . LYS A 1 111 ? 100.646 40.260 128.915 1.00 63.57 128 LYS A C 1
ATOM 884 O O . LYS A 1 111 ? 99.932 41.271 128.946 1.00 60.27 128 LYS A O 1
ATOM 890 N N . TRP A 1 112 ? 101.800 40.177 129.581 1.00 63.11 129 TRP A N 1
ATOM 891 C CA . TRP A 1 112 ? 102.301 41.314 130.334 1.00 61.24 129 TRP A CA 1
ATOM 892 C C . TRP A 1 112 ? 102.536 42.508 129.417 1.00 62.69 129 TRP A C 1
ATOM 893 O O . TRP A 1 112 ? 102.194 43.643 129.768 1.00 64.83 129 TRP A O 1
ATOM 904 N N . PHE A 1 113 ? 103.121 42.270 128.237 1.00 66.08 130 PHE A N 1
ATOM 905 C CA . PHE A 1 113 ? 103.421 43.360 127.305 1.00 66.12 130 PHE A CA 1
ATOM 906 C C . PHE A 1 113 ? 102.156 43.977 126.730 1.00 58.78 130 PHE A C 1
ATOM 907 O O . PHE A 1 113 ? 102.109 45.182 126.475 1.00 55.06 130 PHE A O 1
ATOM 915 N N . GLN A 1 114 ? 101.132 43.163 126.492 1.00 59.87 131 GLN A N 1
ATOM 916 C CA . GLN A 1 114 ? 99.853 43.688 126.055 1.00 60.94 131 GLN A CA 1
ATOM 917 C C . GLN A 1 114 ? 99.335 44.693 127.080 1.00 71.16 131 GLN A C 1
ATOM 918 O O . GLN A 1 114 ? 99.166 45.887 126.768 1.00 57.23 131 GLN A O 1
ATOM 924 N N . HIS A 1 115 ? 99.149 44.226 128.344 1.00 72.01 132 HIS A N 1
ATOM 925 C CA . HIS A 1 115 ? 98.691 45.085 129.448 1.00 64.48 132 HIS A CA 1
ATOM 926 C C . HIS A 1 115 ? 99.620 46.279 129.678 1.00 65.38 132 HIS A C 1
ATOM 927 O O . HIS A 1 115 ? 99.153 47.398 129.973 1.00 49.59 132 HIS A O 1
ATOM 934 N N . ARG A 1 116 ? 100.940 46.050 129.578 1.00 56.78 133 ARG A N 1
ATOM 935 C CA . ARG A 1 116 ? 101.899 47.134 129.734 1.00 50.17 133 ARG A CA 1
ATOM 936 C C . ARG A 1 116 ? 101.737 48.167 128.640 1.00 57.20 133 ARG A C 1
ATOM 937 O O . ARG A 1 116 ? 101.751 49.373 128.915 1.00 52.04 133 ARG A O 1
ATOM 945 N N . LYS A 1 117 ? 101.555 47.705 127.390 1.00 67.13 134 LYS A N 1
ATOM 946 C CA . LYS A 1 117 ? 101.204 48.595 126.285 1.00 65.47 134 LYS A CA 1
ATOM 947 C C . LYS A 1 117 ? 99.869 49.277 126.553 1.00 63.30 134 LYS A C 1
ATOM 948 O O . LYS A 1 117 ? 99.708 50.481 126.319 1.00 54.69 134 LYS A O 1
ATOM 954 N N . LEU A 1 118 ? 98.911 48.528 127.093 1.00 62.86 135 LEU A N 1
ATOM 955 C CA . LEU A 1 118 ? 97.601 49.089 127.377 1.00 56.95 135 LEU A CA 1
ATOM 956 C C . LEU A 1 118 ? 97.665 50.186 128.436 1.00 63.92 135 LEU A C 1
ATOM 957 O O . LEU A 1 118 ? 97.080 51.261 128.253 1.00 63.52 135 LEU A O 1
ATOM 962 N N . LEU A 1 119 ? 98.367 49.943 129.557 1.00 65.74 136 LEU A N 1
ATOM 963 C CA . LEU A 1 119 ? 98.268 50.845 130.709 1.00 59.43 136 LEU A CA 1
ATOM 964 C C . LEU A 1 119 ? 99.274 51.980 130.693 1.00 55.55 136 LEU A C 1
ATOM 965 O O . LEU A 1 119 ? 99.084 52.967 131.399 1.00 53.26 136 LEU A O 1
ATOM 970 N N . THR A 1 120 ? 100.323 51.886 129.890 1.00 67.53 137 THR A N 1
ATOM 971 C CA . THR A 1 120 ? 101.344 52.930 129.924 1.00 60.23 137 THR A CA 1
ATOM 972 C C . THR A 1 120 ? 100.824 54.314 129.568 1.00 58.83 137 THR A C 1
ATOM 973 O O . THR A 1 120 ? 101.308 55.298 130.157 1.00 61.23 137 THR A O 1
ATOM 977 N N . PRO A 1 121 ? 99.872 54.479 128.634 1.00 59.63 138 PRO A N 1
ATOM 978 C CA . PRO A 1 121 ? 99.303 55.814 128.379 1.00 64.67 138 PRO A CA 1
ATOM 979 C C . PRO A 1 121 ? 98.638 56.455 129.583 1.00 58.67 138 PRO A C 1
ATOM 980 O O . PRO A 1 121 ? 98.509 57.688 129.608 1.00 50.38 138 PRO A O 1
ATOM 984 N N . GLY A 1 122 ? 98.222 55.669 130.582 1.00 64.00 139 GLY A N 1
ATOM 985 C CA . GLY A 1 122 ? 97.637 56.247 131.781 1.00 57.40 139 GLY A CA 1
ATOM 986 C C . GLY A 1 122 ? 98.597 57.069 132.645 1.00 64.46 139 GLY A C 1
ATOM 987 O O . GLY A 1 122 ? 98.133 57.721 133.589 1.00 61.64 139 GLY A O 1
ATOM 988 N N . PHE A 1 123 ? 99.908 57.051 132.349 1.00 64.50 140 PHE A N 1
ATOM 989 C CA . PHE A 1 123 ? 100.896 57.758 133.161 1.00 53.91 140 PHE A CA 1
ATOM 990 C C . PHE A 1 123 ? 101.754 58.698 132.315 1.00 60.16 140 PHE A C 1
ATOM 991 O O . PHE A 1 123 ? 102.897 59.021 132.688 1.00 47.31 140 PHE A O 1
ATOM 999 N N . HIS A 1 124 ? 101.214 59.124 131.171 1.00 56.35 141 HIS A N 1
ATOM 1000 C CA . HIS A 1 124 ? 101.853 60.126 130.340 1.00 56.84 141 HIS A CA 1
ATOM 1001 C C . HIS A 1 124 ? 101.703 61.493 130.983 1.00 59.89 141 HIS A C 1
ATOM 1002 O O . HIS A 1 124 ? 100.695 61.790 131.622 1.00 61.52 141 HIS A O 1
ATOM 1009 N N . TYR A 1 125 ? 102.722 62.335 130.818 1.00 62.08 142 TYR A N 1
ATOM 1010 C CA . TYR A 1 125 ? 102.745 63.566 131.600 1.00 55.00 142 TYR A CA 1
ATOM 1011 C C . TYR A 1 125 ? 101.503 64.436 131.383 1.00 55.60 142 TYR A C 1
ATOM 1012 O O . TYR A 1 125 ? 101.212 65.289 132.224 1.00 64.74 142 TYR A O 1
ATOM 1021 N N . ASP A 1 126 ? 100.759 64.244 130.294 1.00 63.66 143 ASP A N 1
ATOM 1022 C CA . ASP A 1 126 ? 99.565 65.053 130.075 1.00 64.66 143 ASP A CA 1
ATOM 1023 C C . ASP A 1 126 ? 98.411 64.554 130.933 1.00 63.95 143 ASP A C 1
ATOM 1024 O O . ASP A 1 126 ? 97.554 65.355 131.327 1.00 61.61 143 ASP A O 1
ATOM 1029 N N . VAL A 1 127 ? 98.385 63.252 131.238 1.00 60.12 144 VAL A N 1
ATOM 1030 C CA . VAL A 1 127 ? 97.424 62.704 132.189 1.00 54.64 144 VAL A CA 1
ATOM 1031 C C . VAL A 1 127 ? 97.736 63.166 133.601 1.00 54.96 144 VAL A C 1
ATOM 1032 O O . VAL A 1 127 ? 96.826 63.376 134.419 1.00 57.79 144 VAL A O 1
ATOM 1036 N N . LEU A 1 128 ? 99.022 63.315 133.907 1.00 55.03 145 LEU A N 1
ATOM 1037 C CA . LEU A 1 128 ? 99.495 63.634 135.240 1.00 52.69 145 LEU A CA 1
ATOM 1038 C C . LEU A 1 128 ? 99.384 65.116 135.580 1.00 56.10 145 LEU A C 1
ATOM 1039 O O . LEU A 1 128 ? 99.256 65.451 136.760 1.00 58.95 145 LEU A O 1
ATOM 1044 N N . LYS A 1 129 ? 99.476 66.022 134.603 1.00 58.62 146 LYS A N 1
ATOM 1045 C CA . LYS A 1 129 ? 99.399 67.448 134.928 1.00 60.98 146 LYS A CA 1
ATOM 1046 C C . LYS A 1 129 ? 98.203 67.785 135.806 1.00 53.79 146 LYS A C 1
ATOM 1047 O O . LYS A 1 129 ? 98.400 68.414 136.853 1.00 51.94 146 LYS A O 1
ATOM 1053 N N . PRO A 1 130 ? 96.964 67.404 135.459 1.00 53.59 147 PRO A N 1
ATOM 1054 C CA . PRO A 1 130 ? 95.818 67.651 136.358 1.00 51.81 147 PRO A CA 1
ATOM 1055 C C . PRO A 1 130 ? 95.947 67.051 137.755 1.00 59.34 147 PRO A C 1
ATOM 1056 O O . PRO A 1 130 ? 95.277 67.536 138.669 1.00 62.40 147 PRO A O 1
ATOM 1060 N N . TYR A 1 131 ? 96.718 65.978 137.936 1.00 54.56 148 TYR A N 1
ATOM 1061 C CA . TYR A 1 131 ? 96.822 65.371 139.247 1.00 56.91 148 TYR A CA 1
ATOM 1062 C C . TYR A 1 131 ? 97.493 66.294 140.258 1.00 58.92 148 TYR A C 1
ATOM 1063 O O . TYR A 1 131 ? 97.241 66.177 141.462 1.00 62.77 148 TYR A O 1
ATOM 1072 N N . VAL A 1 132 ? 98.314 67.227 139.806 1.00 54.62 149 VAL A N 1
ATOM 1073 C CA . VAL A 1 132 ? 99.025 68.104 140.736 1.00 64.03 149 VAL A CA 1
ATOM 1074 C C . VAL A 1 132 ? 98.034 68.830 141.644 1.00 59.52 149 VAL A C 1
ATOM 1075 O O . VAL A 1 132 ? 98.284 69.012 142.839 1.00 59.05 149 VAL A O 1
ATOM 1079 N N . ALA A 1 133 ? 96.903 69.271 141.095 1.00 65.49 150 ALA A N 1
ATOM 1080 C CA . ALA A 1 133 ? 95.923 69.983 141.919 1.00 59.86 150 ALA A CA 1
ATOM 1081 C C . ALA A 1 133 ? 95.333 69.061 142.978 1.00 69.24 150 ALA A C 1
ATOM 1082 O O . ALA A 1 133 ? 95.179 69.461 144.140 1.00 64.60 150 ALA A O 1
ATOM 1084 N N . ILE A 1 134 ? 95.030 67.816 142.591 1.00 66.88 151 ILE A N 1
ATOM 1085 C CA . ILE A 1 134 ? 94.521 66.804 143.519 1.00 58.50 151 ILE A CA 1
ATOM 1086 C C . ILE A 1 134 ? 95.550 66.502 144.613 1.00 62.90 151 ILE A C 1
ATOM 1087 O O . ILE A 1 134 ? 95.199 66.306 145.777 1.00 61.34 151 ILE A O 1
ATOM 1092 N N . PHE A 1 135 ? 96.836 66.434 144.261 1.00 69.03 152 PHE A N 1
ATOM 1093 C CA . PHE A 1 135 ? 97.842 66.167 145.288 1.00 68.00 152 PHE A CA 1
ATOM 1094 C C . PHE A 1 135 ? 97.781 67.223 146.376 1.00 65.22 152 PHE A C 1
ATOM 1095 O O . PHE A 1 135 ? 97.864 66.900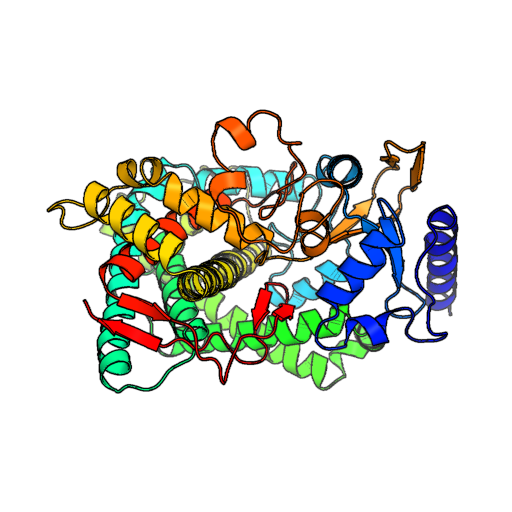 147.566 1.00 59.39 152 PHE A O 1
ATOM 1103 N N . ALA A 1 136 ? 97.652 68.497 145.976 1.00 63.68 153 ALA A N 1
ATOM 1104 C CA . ALA A 1 136 ? 97.644 69.584 146.940 1.00 60.21 153 ALA A CA 1
ATOM 1105 C C . ALA A 1 136 ? 96.389 69.535 147.803 1.00 65.85 153 ALA A C 1
ATOM 1106 O O . ALA A 1 136 ? 96.461 69.700 149.027 1.00 67.92 153 ALA A O 1
ATOM 1108 N N . ASP A 1 137 ? 95.231 69.281 147.195 1.00 58.70 154 ASP A N 1
ATOM 1109 C CA . ASP A 1 137 ? 94.010 69.191 147.978 1.00 64.51 154 ASP A CA 1
ATOM 1110 C C . ASP A 1 137 ? 94.131 68.124 149.062 1.00 63.27 154 ASP A C 1
ATOM 1111 O O . ASP A 1 137 ? 93.932 68.397 150.244 1.00 70.08 154 ASP A O 1
ATOM 1116 N N . SER A 1 138 ? 94.476 66.902 148.679 1.00 65.11 155 SER A N 1
ATOM 1117 C CA . SER A 1 138 ? 94.572 65.814 149.643 1.00 63.63 155 SER A CA 1
ATOM 1118 C C . SER A 1 138 ? 95.655 66.070 150.681 1.00 61.64 155 SER A C 1
ATOM 1119 O O . SER A 1 138 ? 95.511 65.666 151.843 1.00 61.70 155 SER A O 1
ATOM 1122 N N . THR A 1 139 ? 96.736 66.742 150.301 1.00 62.16 156 THR A N 1
ATOM 1123 C CA . THR A 1 139 ? 97.760 67.068 151.287 1.00 64.80 156 THR A CA 1
ATOM 1124 C C . THR A 1 139 ? 97.237 68.094 152.283 1.00 62.19 156 THR A C 1
ATOM 1125 O O . THR A 1 139 ? 97.459 67.950 153.489 1.00 67.37 156 THR A O 1
ATOM 1129 N N . ARG A 1 140 ? 96.508 69.112 151.804 1.00 60.68 157 ARG A N 1
ATOM 1130 C CA . ARG A 1 140 ? 95.946 70.134 152.689 1.00 64.13 157 ARG A CA 1
ATOM 1131 C C . ARG A 1 140 ? 95.033 69.525 153.747 1.00 66.54 157 ARG A C 1
ATOM 1132 O O . ARG A 1 140 ? 95.054 69.941 154.912 1.00 61.91 157 ARG A O 1
ATOM 1140 N N . ILE A 1 141 ? 94.201 68.562 153.354 1.00 65.46 158 ILE A N 1
ATOM 1141 C CA . ILE A 1 141 ? 93.360 67.854 154.319 1.00 62.97 158 ILE A CA 1
ATOM 1142 C C . ILE A 1 141 ? 94.219 67.195 155.393 1.00 64.70 158 ILE A C 1
ATOM 1143 O O . ILE A 1 141 ? 93.903 67.256 156.584 1.00 72.87 158 ILE A O 1
ATOM 1148 N N . MET A 1 142 ? 95.332 66.577 154.993 1.00 62.70 159 MET A N 1
ATOM 1149 C CA . MET A 1 142 ? 96.204 65.914 155.953 1.00 55.59 159 MET A CA 1
ATOM 1150 C C . MET A 1 142 ? 96.923 66.928 156.823 1.00 61.63 159 MET A C 1
ATOM 1151 O O . MET A 1 142 ? 97.175 66.665 158.003 1.00 64.63 159 MET A O 1
ATOM 1156 N N . LEU A 1 143 ? 97.288 68.079 156.262 1.00 57.51 160 LEU A N 1
ATOM 1157 C CA . LEU A 1 143 ? 98.045 69.058 157.035 1.00 72.37 160 LEU A CA 1
ATOM 1158 C C . LEU A 1 143 ? 97.180 69.811 158.036 1.00 69.12 160 LEU A C 1
ATOM 1159 O O . LEU A 1 143 ? 97.703 70.305 159.036 1.00 66.59 160 LEU A O 1
ATOM 1164 N N . GLU A 1 144 ? 95.879 69.932 157.762 1.00 73.89 161 GLU A N 1
ATOM 1165 C CA . GLU A 1 144 ? 94.931 70.450 158.745 1.00 72.69 161 GLU A CA 1
ATOM 1166 C C . GLU A 1 144 ? 94.859 69.537 159.977 1.00 73.01 161 GLU A C 1
ATOM 1167 O O . GLU A 1 144 ? 94.953 70.007 161.116 1.00 75.13 161 GLU A O 1
ATOM 1173 N N . LYS A 1 145 ? 94.709 68.221 159.773 1.00 70.93 162 LYS A N 1
ATOM 1174 C CA . LYS A 1 145 ? 94.803 67.305 160.907 1.00 71.30 162 LYS A CA 1
ATOM 1175 C C . LYS A 1 145 ? 96.117 67.497 161.647 1.00 67.87 162 LYS A C 1
ATOM 1176 O O . LYS A 1 145 ? 96.150 67.458 162.879 1.00 76.53 162 LYS A O 1
ATOM 1182 N N . TRP A 1 146 ? 97.205 67.724 160.916 1.00 62.86 163 TRP A N 1
ATOM 1183 C CA . TRP A 1 146 ? 98.504 67.750 161.553 1.00 68.42 163 TRP A CA 1
ATOM 1184 C C . TRP A 1 146 ? 98.743 69.046 162.321 1.00 75.85 163 TRP A C 1
ATOM 1185 O O . TRP A 1 146 ? 99.470 69.034 163.332 1.00 68.04 163 TRP A O 1
ATOM 1196 N N . GLU A 1 147 ? 98.136 70.159 161.898 1.00 72.48 164 GLU A N 1
ATOM 1197 C CA . GLU A 1 147 ? 98.334 71.382 162.656 1.00 77.33 164 GLU A CA 1
ATOM 1198 C C . GLU A 1 147 ? 97.646 71.305 164.032 1.00 78.28 164 GLU A C 1
ATOM 1199 O O . GLU A 1 147 ? 98.117 71.946 164.975 1.00 70.83 164 GLU A O 1
ATOM 1205 N N . LYS A 1 148 ? 96.594 70.482 164.185 1.00 79.71 165 LYS A N 1
ATOM 1206 C CA . LYS A 1 148 ? 95.944 70.304 165.483 1.00 76.40 165 LYS A CA 1
ATOM 1207 C C . LYS A 1 148 ? 96.738 69.367 166.386 1.00 76.03 165 LYS A C 1
ATOM 1208 O O . LYS A 1 148 ? 97.008 69.703 167.548 1.00 85.47 165 LYS A O 1
ATOM 1214 N N . LYS A 1 149 ? 97.131 68.200 165.885 1.00 68.51 166 LYS A N 1
ATOM 1215 C CA . LYS A 1 149 ? 98.035 67.352 166.659 1.00 73.62 166 LYS A CA 1
ATOM 1216 C C . LYS A 1 149 ? 99.323 68.088 167.060 1.00 75.16 166 LYS A C 1
ATOM 1217 O O . LYS A 1 149 ? 99.788 67.970 168.200 1.00 70.23 166 LYS A O 1
ATOM 1223 N N . ALA A 1 150 ? 99.942 68.821 166.134 1.00 78.74 167 ALA A N 1
ATOM 1224 C CA . ALA A 1 150 ? 101.216 69.459 166.449 1.00 76.25 167 ALA A CA 1
ATOM 1225 C C . ALA A 1 150 ? 101.105 70.317 167.714 1.00 73.14 167 ALA A C 1
ATOM 1226 O O . ALA A 1 150 ? 101.987 70.287 168.573 1.00 60.02 167 ALA A O 1
ATOM 1228 N N . CYS A 1 151 ? 100.024 71.133 167.828 1.00 71.11 168 CYS A N 1
ATOM 1229 C CA . CYS A 1 151 ? 99.834 72.072 168.914 1.00 72.93 168 CYS A CA 1
ATOM 1230 C C . CYS A 1 151 ? 99.435 71.434 170.215 1.00 66.88 168 CYS A C 1
ATOM 1231 O O . CYS A 1 151 ? 99.128 72.126 171.214 1.00 67.36 168 CYS A O 1
ATOM 1234 N N . GLU A 1 152 ? 99.450 70.115 170.197 1.00 62.78 169 GLU A N 1
ATOM 1235 C CA . GLU A 1 152 ? 99.205 69.288 171.353 1.00 52.90 169 GLU A CA 1
ATOM 1236 C C . GLU A 1 152 ? 100.516 68.819 171.984 1.00 57.98 169 GLU A C 1
ATOM 1237 O O . GLU A 1 152 ? 100.496 68.282 173.103 1.00 54.38 169 GLU A O 1
ATOM 1243 N N . GLY A 1 153 ? 101.653 69.022 171.301 1.00 54.03 170 GLY A N 1
ATOM 1244 C CA . GLY A 1 153 ? 102.963 68.910 171.904 1.00 50.88 170 GLY A CA 1
ATOM 1245 C C . GLY A 1 153 ? 103.612 67.535 171.880 1.00 53.64 170 GLY A C 1
ATOM 1246 O O . GLY A 1 153 ? 104.824 67.445 172.095 1.00 62.54 170 GLY A O 1
ATOM 1247 N N . LYS A 1 154 ? 102.861 66.465 171.636 1.00 69.15 171 LYS A N 1
ATOM 1248 C CA . LYS A 1 154 ? 103.415 65.119 171.614 1.00 63.35 171 LYS A CA 1
ATOM 1249 C C . LYS A 1 154 ? 103.782 64.705 170.187 1.00 62.38 171 LYS A C 1
ATOM 1250 O O . LYS A 1 154 ? 103.144 65.107 169.209 1.00 61.03 171 LYS A O 1
ATOM 1256 N N . SER A 1 155 ? 104.841 63.906 170.091 1.00 58.63 172 SER A N 1
ATOM 1257 C CA . SER A 1 155 ? 105.192 63.237 168.854 1.00 50.05 172 SER A CA 1
ATOM 1258 C C . SER A 1 155 ? 104.145 62.175 168.534 1.00 65.40 172 SER A C 1
ATOM 1259 O O . SER A 1 155 ? 103.621 61.515 169.438 1.00 65.42 172 SER A O 1
ATOM 1262 N N . PHE A 1 156 ? 103.851 62.015 167.231 1.00 64.04 173 PHE A N 1
ATOM 1263 C CA . PHE A 1 156 ? 102.919 61.002 166.726 1.00 56.91 173 PHE A CA 1
ATOM 1264 C C . PHE A 1 156 ? 103.444 60.318 165.458 1.00 56.41 173 PHE A C 1
ATOM 1265 O O . PHE A 1 156 ? 104.242 60.879 164.714 1.00 58.80 173 PHE A O 1
ATOM 1273 N N . ASP A 1 157 ? 102.977 59.089 165.230 1.00 58.84 174 ASP A N 1
ATOM 1274 C CA . ASP A 1 157 ? 103.274 58.332 164.013 1.00 50.58 174 ASP A CA 1
ATOM 1275 C C . ASP A 1 157 ? 102.581 58.972 162.823 1.00 54.19 174 ASP A C 1
ATOM 1276 O O . ASP A 1 157 ? 101.363 59.109 162.816 1.00 65.85 174 ASP A O 1
ATOM 1281 N N . ILE A 1 158 ? 103.353 59.350 161.805 1.00 55.65 175 ILE A N 1
ATOM 1282 C CA . ILE A 1 158 ? 102.798 59.957 160.589 1.00 55.56 175 ILE A CA 1
ATOM 1283 C C . ILE A 1 158 ? 102.413 58.948 159.510 1.00 58.08 175 ILE A C 1
ATOM 1284 O O . ILE A 1 158 ? 101.683 59.306 158.576 1.00 54.56 175 ILE A O 1
ATOM 1289 N N . PHE A 1 159 ? 102.908 57.715 159.604 1.00 51.15 176 PHE A N 1
ATOM 1290 C CA . PHE A 1 159 ? 102.728 56.731 158.547 1.00 56.25 176 PHE A CA 1
ATOM 1291 C C . PHE A 1 159 ? 101.254 56.543 158.158 1.00 56.12 176 PHE A C 1
ATOM 1292 O O . PHE A 1 159 ? 100.888 56.627 156.976 1.00 57.15 176 PHE A O 1
ATOM 1300 N N . SER A 1 160 ? 100.392 56.258 159.123 1.00 59.63 177 SER A N 1
ATOM 1301 C CA . SER A 1 160 ? 99.009 55.984 158.759 1.00 50.36 177 SER A CA 1
ATOM 1302 C C . SER A 1 160 ? 98.337 57.204 158.128 1.00 51.31 177 SER A C 1
ATOM 1303 O O . SER A 1 160 ? 97.564 57.072 157.179 1.00 55.73 177 SER A O 1
ATOM 1306 N N . ASP A 1 161 ? 98.609 58.403 158.632 1.00 60.79 178 ASP A N 1
ATOM 1307 C CA . ASP A 1 161 ? 98.003 59.588 158.032 1.00 55.81 178 ASP A CA 1
ATOM 1308 C C . ASP A 1 161 ? 98.465 59.788 156.602 1.00 65.35 178 ASP A C 1
ATOM 1309 O O . ASP A 1 161 ? 97.702 60.274 155.754 1.00 60.66 178 ASP A O 1
ATOM 1314 N N . VAL A 1 162 ? 99.734 59.472 156.334 1.00 58.50 179 VAL A N 1
ATOM 1315 C CA . VAL A 1 162 ? 100.262 59.602 154.979 1.00 51.36 179 VAL A CA 1
ATOM 1316 C C . VAL A 1 162 ? 99.593 58.572 154.075 1.00 57.89 179 VAL A C 1
ATOM 1317 O O . VAL A 1 162 ? 99.252 58.858 152.918 1.00 52.29 179 VAL A O 1
ATOM 1321 N N . GLY A 1 163 ? 99.364 57.373 154.607 1.00 54.60 180 GLY A N 1
ATOM 1322 C CA . GLY A 1 163 ? 98.705 56.336 153.838 1.00 51.26 180 GLY A CA 1
ATOM 1323 C C . GLY A 1 163 ? 97.280 56.690 153.470 1.00 52.16 180 GLY A C 1
ATOM 1324 O O . GLY A 1 163 ? 96.861 56.514 152.324 1.00 54.81 180 GLY A O 1
ATOM 1325 N N . HIS A 1 164 ? 96.489 57.157 154.431 1.00 55.95 181 HIS A N 1
ATOM 1326 C CA . HIS A 1 164 ? 95.132 57.546 154.082 1.00 61.56 181 HIS A CA 1
ATOM 1327 C C . HIS A 1 164 ? 95.151 58.630 153.011 1.00 53.44 181 HIS A C 1
ATOM 1328 O O . HIS A 1 164 ? 94.387 58.577 152.048 1.00 56.31 181 HIS A O 1
ATOM 1335 N N . MET A 1 165 ? 96.074 59.577 153.137 1.00 49.75 182 MET A N 1
ATOM 1336 C CA . MET A 1 165 ? 96.199 60.646 152.159 1.00 51.66 182 MET A CA 1
ATOM 1337 C C . MET A 1 165 ? 96.602 60.085 150.796 1.00 52.82 182 MET A C 1
ATOM 1338 O O . MET A 1 165 ? 96.005 60.432 149.774 1.00 55.99 182 MET A O 1
ATOM 1343 N N . ALA A 1 166 ? 97.623 59.221 150.762 1.00 51.67 183 ALA A N 1
ATOM 1344 C CA . ALA A 1 166 ? 98.056 58.590 149.514 1.00 56.25 183 ALA A CA 1
ATOM 1345 C C . ALA A 1 166 ? 96.936 57.776 148.868 1.00 55.95 183 ALA A C 1
ATOM 1346 O O . ALA A 1 166 ? 96.739 57.827 147.655 1.00 52.32 183 ALA A O 1
ATOM 1348 N N . LEU A 1 167 ? 96.201 56.999 149.657 1.00 56.58 184 LEU A N 1
ATOM 1349 C CA . LEU A 1 167 ? 95.108 56.208 149.109 1.00 54.99 184 LEU A CA 1
ATOM 1350 C C . LEU A 1 167 ? 94.063 57.119 148.492 1.00 54.18 184 LEU A C 1
ATOM 1351 O O . LEU A 1 167 ? 93.605 56.892 147.374 1.00 53.13 184 LEU A O 1
ATOM 1356 N N . ASP A 1 168 ? 93.694 58.187 149.207 1.00 55.38 185 ASP A N 1
ATOM 1357 C CA . ASP A 1 168 ? 92.645 59.063 148.711 1.00 56.25 185 ASP A CA 1
ATOM 1358 C C . ASP A 1 168 ? 93.093 59.747 147.430 1.00 61.53 185 ASP A C 1
ATOM 1359 O O . ASP A 1 168 ? 92.329 59.838 146.459 1.00 62.83 185 ASP A O 1
ATOM 1364 N N . THR A 1 169 ? 94.340 60.223 147.401 1.00 57.39 186 THR A N 1
ATOM 1365 C CA . THR A 1 169 ? 94.806 60.913 146.217 1.00 62.32 186 THR A CA 1
ATOM 1366 C C . THR A 1 169 ? 94.976 59.938 145.049 1.00 56.65 186 THR A C 1
ATOM 1367 O O . THR A 1 169 ? 94.726 60.318 143.899 1.00 52.77 186 THR A O 1
ATOM 1371 N N . LEU A 1 170 ? 95.325 58.666 145.325 1.00 57.82 187 LEU A N 1
ATOM 1372 C CA . LEU A 1 170 ? 95.405 57.670 144.256 1.00 53.59 187 LEU A CA 1
ATOM 1373 C C . LEU A 1 170 ? 94.043 57.418 143.610 1.00 52.67 187 LEU A C 1
ATOM 1374 O O . LEU A 1 170 ? 93.952 57.264 142.390 1.00 64.08 187 LEU A O 1
ATOM 1379 N N . MET A 1 171 ? 92.986 57.353 144.419 1.00 54.29 188 MET A N 1
ATOM 1380 C CA . MET A 1 171 ? 91.646 57.033 143.919 1.00 56.29 188 MET A CA 1
ATOM 1381 C C . MET A 1 171 ? 91.024 58.218 143.193 1.00 55.66 188 MET A C 1
ATOM 1382 O O . MET A 1 171 ? 90.317 58.037 142.191 1.00 59.30 188 MET A O 1
ATOM 1387 N N . LYS A 1 172 ? 91.268 59.437 143.682 1.00 54.21 189 LYS A N 1
ATOM 1388 C CA . LYS A 1 172 ? 90.759 60.616 143.000 1.00 55.09 189 LYS A CA 1
ATOM 1389 C C . LYS A 1 172 ? 91.438 60.825 141.657 1.00 57.32 189 LYS A C 1
ATOM 1390 O O . LYS A 1 172 ? 90.811 61.343 140.736 1.00 64.06 189 LYS A O 1
ATOM 1396 N N . CYS A 1 173 ? 92.700 60.407 141.525 1.00 62.23 190 CYS A N 1
ATOM 1397 C CA . CYS A 1 173 ? 93.494 60.630 140.323 1.00 52.73 190 CYS A CA 1
ATOM 1398 C C . CYS A 1 173 ? 93.250 59.558 139.272 1.00 53.72 190 CYS A C 1
ATOM 1399 O O . CYS A 1 173 ? 92.961 59.855 138.101 1.00 54.60 190 CYS A O 1
ATOM 1402 N N . THR A 1 174 ? 93.375 58.313 139.667 1.00 55.31 191 THR A N 1
ATOM 1403 C CA . THR A 1 174 ? 93.462 57.237 138.703 1.00 50.71 191 THR A CA 1
ATOM 1404 C C . THR A 1 174 ? 92.266 56.312 138.736 1.00 58.87 191 THR A C 1
ATOM 1405 O O . THR A 1 174 ? 92.209 55.391 137.912 1.00 56.26 191 THR A O 1
ATOM 1409 N N . PHE A 1 175 ? 91.303 56.539 139.646 1.00 56.27 192 PHE A N 1
ATOM 1410 C CA . PHE A 1 175 ? 90.124 55.680 139.722 1.00 54.47 192 PHE A CA 1
ATOM 1411 C C . PHE A 1 175 ? 88.818 56.467 139.695 1.00 52.20 192 PHE A C 1
ATOM 1412 O O . PHE A 1 175 ? 87.783 55.936 140.061 1.00 65.13 192 PHE A O 1
ATOM 1420 N N . GLY A 1 176 ? 88.834 57.711 139.254 1.00 62.10 193 GLY A N 1
ATOM 1421 C CA . GLY A 1 176 ? 87.570 58.394 139.059 1.00 70.29 193 GLY A CA 1
ATOM 1422 C C . GLY A 1 176 ? 86.808 58.759 140.312 1.00 74.18 193 GLY A C 1
ATOM 1423 O O . GLY A 1 176 ? 85.692 59.282 140.206 1.00 76.79 193 GLY A O 1
ATOM 1424 N N . LYS A 1 177 ? 87.371 58.535 141.498 1.00 66.00 194 LYS A N 1
ATOM 1425 C CA . LYS A 1 177 ? 86.680 58.937 142.717 1.00 72.88 194 LYS A CA 1
ATOM 1426 C C . LYS A 1 177 ? 86.275 60.407 142.617 1.00 74.98 194 LYS A C 1
ATOM 1427 O O . LYS A 1 177 ? 86.962 61.230 142.008 1.00 81.73 194 LYS A O 1
ATOM 1433 N N . GLY A 1 178 ? 85.126 60.725 143.176 1.00 78.54 195 GLY A N 1
ATOM 1434 C CA . GLY A 1 178 ? 84.635 62.075 143.135 1.00 97.04 195 GLY A CA 1
ATOM 1435 C C . GLY A 1 178 ? 85.211 62.915 144.254 1.00 100.70 195 GLY A C 1
ATOM 1436 O O . GLY A 1 178 ? 86.101 62.514 145.004 1.00 102.21 195 GLY A O 1
ATOM 1437 N N . ASP A 1 179 ? 84.637 64.107 144.385 1.00 107.25 196 ASP A N 1
ATOM 1438 C CA . ASP A 1 179 ? 85.086 65.070 145.373 1.00 107.98 196 ASP A CA 1
ATOM 1439 C C . ASP A 1 179 ? 84.793 64.638 146.808 1.00 117.68 196 ASP A C 1
ATOM 1440 O O . ASP A 1 179 ? 85.263 65.298 147.742 1.00 99.33 196 ASP A O 1
ATOM 1445 N N . SER A 1 180 ? 84.057 63.537 147.003 1.00 126.47 197 SER A N 1
ATOM 1446 C CA . SER A 1 180 ? 83.563 63.182 148.332 1.00 117.06 197 SER A CA 1
ATOM 1447 C C . SER A 1 180 ? 84.714 62.990 149.323 1.00 112.36 197 SER A C 1
ATOM 1448 O O . SER A 1 180 ? 84.663 63.492 150.452 1.00 113.96 197 SER A O 1
ATOM 1451 N N . GLY A 1 181 ? 85.761 62.274 148.918 1.00 103.61 198 GLY A N 1
ATOM 1452 C CA . GLY A 1 181 ? 86.881 62.006 149.807 1.00 89.33 198 GLY A CA 1
ATOM 1453 C C . GLY A 1 181 ? 86.755 60.680 150.541 1.00 91.42 198 GLY A C 1
ATOM 1454 O O . GLY A 1 181 ? 85.954 59.797 150.202 1.00 96.31 198 GLY A O 1
ATOM 1455 N N . LEU A 1 182 ? 87.569 60.546 151.587 1.00 86.04 199 LEU A N 1
ATOM 1456 C CA . LEU A 1 182 ? 87.649 59.295 152.331 1.00 82.48 199 LEU A CA 1
ATOM 1457 C C . LEU A 1 182 ? 86.383 59.017 153.112 1.00 77.76 199 LEU A C 1
ATOM 1458 O O . LEU A 1 182 ? 85.722 59.930 153.619 1.00 87.34 199 LEU A O 1
ATOM 1463 N N . ASN A 1 183 ? 86.076 57.727 153.224 1.00 72.37 200 ASN A N 1
ATOM 1464 C CA . ASN A 1 183 ? 84.936 57.236 153.985 1.00 72.69 200 ASN A CA 1
ATOM 1465 C C . ASN A 1 183 ? 85.368 56.034 154.800 1.00 68.16 200 ASN A C 1
ATOM 1466 O O . ASN A 1 183 ? 86.401 55.416 154.547 1.00 74.93 200 ASN A O 1
ATOM 1471 N N . HIS A 1 184 ? 84.573 55.718 155.810 1.00 83.53 201 HIS A N 1
ATOM 1472 C CA . HIS A 1 184 ? 84.973 54.663 156.727 1.00 78.56 201 HIS A CA 1
ATOM 1473 C C . HIS A 1 184 ? 85.425 53.441 155.952 1.00 64.92 201 HIS A C 1
ATOM 1474 O O . HIS A 1 184 ? 86.421 52.811 156.300 1.00 70.07 201 HIS A O 1
ATOM 1481 N N . ARG A 1 185 ? 84.747 53.134 154.850 1.00 68.32 202 ARG A N 1
ATOM 1482 C CA . ARG A 1 185 ? 85.093 51.936 154.097 1.00 69.36 202 ARG A CA 1
ATOM 1483 C C . ARG A 1 185 ? 86.506 52.023 153.526 1.00 71.53 202 ARG A C 1
ATOM 1484 O O . ARG A 1 185 ? 87.208 51.007 153.446 1.00 70.08 202 ARG A O 1
ATOM 1492 N N . ASP A 1 186 ? 86.952 53.224 153.142 1.00 73.88 203 ASP A N 1
ATOM 1493 C CA . ASP A 1 186 ? 88.304 53.362 152.619 1.00 65.03 203 ASP A CA 1
ATOM 1494 C C . ASP A 1 186 ? 89.320 52.970 153.687 1.00 71.41 203 ASP A C 1
ATOM 1495 O O . ASP A 1 186 ? 90.309 52.287 153.383 1.00 62.30 203 ASP A O 1
ATOM 1500 N N . SER A 1 187 ? 89.058 53.316 154.965 1.00 68.69 204 SER A N 1
ATOM 1501 C CA . SER A 1 187 ? 89.980 52.883 156.020 1.00 62.08 204 SER A CA 1
ATOM 1502 C C . SER A 1 187 ? 89.952 51.378 156.224 1.00 56.57 204 SER A C 1
ATOM 1503 O O . SER A 1 187 ? 90.955 50.793 156.647 1.00 55.41 204 SER A O 1
ATOM 1506 N N . SER A 1 188 ? 88.836 50.722 155.944 1.00 60.32 205 SER A N 1
ATOM 1507 C CA . SER A 1 188 ? 88.827 49.272 156.070 1.00 53.23 205 SER A CA 1
ATOM 1508 C C . SER A 1 188 ? 89.774 48.648 155.057 1.00 59.46 205 SER A C 1
ATOM 1509 O O . SER A 1 188 ? 90.485 47.681 155.363 1.00 61.25 205 SER A O 1
ATOM 1512 N N . TYR A 1 189 ? 89.810 49.210 153.847 1.00 60.47 206 TYR A N 1
ATOM 1513 C CA . TYR A 1 189 ? 90.743 48.730 152.839 1.00 57.90 206 TYR A CA 1
ATOM 1514 C C . TYR A 1 189 ? 92.174 48.956 153.297 1.00 57.59 206 TYR A C 1
ATOM 1515 O O . TYR A 1 189 ? 93.001 48.027 153.291 1.00 46.04 206 TYR A O 1
ATOM 1524 N N . TYR A 1 190 ? 92.477 50.190 153.736 1.00 51.61 207 TYR A N 1
ATOM 1525 C CA . TYR A 1 190 ? 93.819 50.486 154.202 1.00 49.02 207 TYR A CA 1
ATOM 1526 C C . TYR A 1 190 ? 94.284 49.457 155.228 1.00 60.44 207 TYR A C 1
ATOM 1527 O O . TYR A 1 190 ? 95.398 48.931 155.115 1.00 65.14 207 TYR A O 1
ATOM 1536 N N . VAL A 1 191 ? 93.430 49.110 156.203 1.00 59.27 208 VAL A N 1
ATOM 1537 C CA . VAL A 1 191 ? 93.863 48.200 157.266 1.00 55.12 208 VAL A CA 1
ATOM 1538 C C . VAL A 1 191 ? 94.111 46.803 156.731 1.00 58.22 208 VAL A C 1
ATOM 1539 O O . VAL A 1 191 ? 95.008 46.095 157.216 1.00 63.74 208 VAL A O 1
ATOM 1543 N N . ALA A 1 192 ? 93.342 46.385 155.726 1.00 54.16 209 ALA A N 1
ATOM 1544 C CA . ALA A 1 192 ? 93.520 45.063 155.137 1.00 54.62 209 ALA A CA 1
ATOM 1545 C C . ALA A 1 192 ? 94.864 44.947 154.420 1.00 64.15 209 ALA A C 1
ATOM 1546 O O . ALA A 1 192 ? 95.496 43.872 154.448 1.00 57.47 209 ALA A O 1
ATOM 1548 N N . VAL A 1 193 ? 95.309 46.032 153.752 1.00 62.27 210 VAL A N 1
ATOM 1549 C CA . VAL A 1 193 ? 96.608 45.995 153.067 1.00 67.34 210 VAL A CA 1
ATOM 1550 C C . VAL A 1 193 ? 97.731 45.763 154.073 1.00 60.72 210 VAL A C 1
ATOM 1551 O O . VAL A 1 193 ? 98.650 44.970 153.834 1.00 60.47 210 VAL A O 1
ATOM 1555 N N . SER A 1 194 ? 97.676 46.455 155.211 1.00 62.31 211 SER A N 1
ATOM 1556 C CA . SER A 1 194 ? 98.589 46.168 156.311 1.00 57.96 211 SER A CA 1
ATOM 1557 C C . SER A 1 194 ? 98.654 44.680 156.595 1.00 58.04 211 SER A C 1
ATOM 1558 O O . SER A 1 194 ? 99.742 44.112 156.733 1.00 54.39 211 SER A O 1
ATOM 1561 N N . GLU A 1 195 ? 97.491 44.019 156.672 1.00 62.39 212 GLU A N 1
ATOM 1562 C CA . GLU A 1 195 ? 97.486 42.595 156.994 1.00 59.41 212 GLU A CA 1
ATOM 1563 C C . GLU A 1 195 ? 98.029 41.776 155.853 1.00 53.56 212 GLU A C 1
ATOM 1564 O O . GLU A 1 195 ? 98.792 40.832 156.074 1.00 56.83 212 GLU A O 1
ATOM 1570 N N . LEU A 1 196 ? 97.659 42.136 154.627 1.00 56.84 213 LEU A N 1
ATOM 1571 C CA . LEU A 1 196 ? 98.114 41.378 153.467 1.00 66.36 213 LEU A CA 1
ATOM 1572 C C . LEU A 1 196 ? 99.631 41.448 153.302 1.00 61.91 213 LEU A C 1
ATOM 1573 O O . LEU A 1 196 ? 100.273 40.428 153.015 1.00 59.13 213 LEU A O 1
ATOM 1578 N N . THR A 1 197 ? 100.225 42.637 153.483 1.00 53.13 214 THR A N 1
ATOM 1579 C CA . THR A 1 197 ? 101.659 42.791 153.267 1.00 58.35 214 THR A CA 1
ATOM 1580 C C . THR A 1 197 ? 102.433 42.248 154.452 1.00 55.38 214 THR A C 1
ATOM 1581 O O . THR A 1 197 ? 103.536 41.718 154.293 1.00 55.40 214 THR A O 1
ATOM 1585 N N . LEU A 1 198 ? 101.871 42.360 155.642 1.00 59.87 215 LEU A N 1
ATOM 1586 C CA . LEU A 1 198 ? 102.458 41.699 156.789 1.00 51.67 215 LEU A CA 1
ATOM 1587 C C . LEU A 1 198 ? 102.526 40.192 156.543 1.00 63.17 215 LEU A C 1
ATOM 1588 O O . LEU A 1 198 ? 103.607 39.581 156.572 1.00 55.75 215 LEU A O 1
ATOM 1593 N N . LEU A 1 199 ? 101.373 39.578 156.255 1.00 59.01 216 LEU A N 1
ATOM 1594 C CA . LEU A 1 199 ? 101.311 38.126 156.214 1.00 52.16 216 LEU A CA 1
ATOM 1595 C C . LEU A 1 199 ? 102.084 37.579 155.039 1.00 56.25 216 LEU A C 1
ATOM 1596 O O . LEU A 1 199 ? 102.746 36.540 155.168 1.00 62.62 216 LEU A O 1
ATOM 1601 N N . MET A 1 200 ? 102.040 38.275 153.893 1.00 54.67 217 MET A N 1
ATOM 1602 C CA . MET A 1 200 ? 102.722 37.761 152.714 1.00 56.23 217 MET A CA 1
ATOM 1603 C C . MET A 1 200 ? 104.233 37.884 152.862 1.00 57.73 217 MET A C 1
ATOM 1604 O O . MET A 1 200 ? 104.977 36.977 152.457 1.00 58.78 217 MET A O 1
ATOM 1609 N N . GLN A 1 201 ? 104.705 38.983 153.454 1.00 55.12 218 GLN A N 1
ATOM 1610 C CA . GLN A 1 201 ? 106.125 39.087 153.761 1.00 59.38 218 GLN A CA 1
ATOM 1611 C C . GLN A 1 201 ? 106.564 37.961 154.702 1.00 64.51 218 GLN A C 1
ATOM 1612 O O . GLN A 1 201 ? 107.664 37.413 154.555 1.00 62.45 218 GLN A O 1
ATOM 1618 N N . GLN A 1 202 ? 105.720 37.582 155.668 1.00 61.64 219 GLN A N 1
ATOM 1619 C CA . GLN A 1 202 ? 106.102 36.480 156.543 1.00 59.80 219 GLN A CA 1
ATOM 1620 C C . GLN A 1 202 ? 106.031 35.144 155.839 1.00 58.93 219 GLN A C 1
ATOM 1621 O O . GLN A 1 202 ? 106.789 34.230 156.162 1.00 70.16 219 GLN A O 1
ATOM 1627 N N . ARG A 1 203 ? 105.115 34.990 154.908 1.00 61.90 220 ARG A N 1
ATOM 1628 C CA . ARG A 1 203 ? 105.102 33.751 154.150 1.00 64.89 220 ARG A CA 1
ATOM 1629 C C . ARG A 1 203 ? 106.385 33.612 153.345 1.00 64.84 220 ARG A C 1
ATOM 1630 O O . ARG A 1 203 ? 106.968 32.523 153.277 1.00 71.49 220 ARG A O 1
ATOM 1638 N N . ILE A 1 204 ? 106.866 34.719 152.768 1.00 71.12 221 ILE A N 1
ATOM 1639 C CA . ILE A 1 204 ? 108.099 34.695 151.972 1.00 70.39 221 ILE A CA 1
ATOM 1640 C C . ILE A 1 204 ? 109.269 34.156 152.792 1.00 64.64 221 ILE A C 1
ATOM 1641 O O . ILE A 1 204 ? 110.048 33.324 152.318 1.00 68.48 221 ILE A O 1
ATOM 1646 N N . ASP A 1 205 ? 109.388 34.588 154.037 1.00 64.23 222 ASP A N 1
ATOM 1647 C CA . ASP A 1 205 ? 110.471 34.171 154.909 1.00 71.92 222 ASP A CA 1
ATOM 1648 C C . ASP A 1 205 ? 110.197 32.893 155.697 1.00 70.10 222 ASP A C 1
ATOM 1649 O O . ASP A 1 205 ? 111.096 32.450 156.424 1.00 67.83 222 ASP A O 1
ATOM 1654 N N . SER A 1 206 ? 109.007 32.285 155.572 1.00 72.78 223 SER A N 1
ATOM 1655 C CA . SER A 1 206 ? 108.621 31.107 156.363 1.00 72.97 223 SER A CA 1
ATOM 1656 C C . SER A 1 206 ? 108.330 29.902 155.465 1.00 76.82 223 SER A C 1
ATOM 1657 O O . SER A 1 206 ? 107.226 29.765 154.924 1.00 81.79 223 SER A O 1
ATOM 1660 N N . PHE A 1 207 ? 109.298 28.995 155.350 1.00 70.92 224 PHE A N 1
ATOM 1661 C CA . PHE A 1 207 ? 109.183 27.937 154.359 1.00 70.99 224 PHE A CA 1
ATOM 1662 C C . PHE A 1 207 ? 108.045 26.966 154.681 1.00 77.96 224 PHE A C 1
ATOM 1663 O O . PHE A 1 207 ? 107.438 26.401 153.756 1.00 74.88 224 PHE A O 1
ATOM 1671 N N . GLN A 1 208 ? 107.725 26.767 155.968 1.00 68.88 225 GLN A N 1
ATOM 1672 C CA . GLN A 1 208 ? 106.594 25.906 156.311 1.00 78.01 225 GLN A CA 1
ATOM 1673 C C . GLN A 1 208 ? 105.298 26.394 155.663 1.00 81.97 225 GLN A C 1
ATOM 1674 O O . GLN A 1 208 ? 104.413 25.588 155.350 1.00 86.40 225 GLN A O 1
ATOM 1680 N N . TYR A 1 209 ? 105.177 27.696 155.431 1.00 80.51 226 TYR A N 1
ATOM 1681 C CA . TYR A 1 209 ? 104.008 28.276 154.799 1.00 76.29 226 TYR A CA 1
ATOM 1682 C C . TYR A 1 209 ? 104.101 28.306 153.275 1.00 76.19 226 TYR A C 1
ATOM 1683 O O . TYR A 1 209 ? 103.212 28.881 152.630 1.00 73.82 226 TYR A O 1
ATOM 1692 N N . HIS A 1 210 ? 105.146 27.724 152.670 1.00 70.39 227 HIS A N 1
ATOM 1693 C CA . HIS A 1 210 ? 105.283 27.851 151.217 1.00 73.05 227 HIS A CA 1
ATOM 1694 C C . HIS A 1 210 ? 104.221 27.040 150.483 1.00 76.94 227 HIS A C 1
ATOM 1695 O O . HIS A 1 210 ? 103.601 27.534 149.537 1.00 78.38 227 HIS A O 1
ATOM 1702 N N . ASN A 1 211 ? 103.996 25.792 150.894 1.00 87.89 228 ASN A N 1
ATOM 1703 C CA . ASN A 1 211 ? 103.045 24.936 150.190 1.00 85.37 228 ASN A CA 1
ATOM 1704 C C . ASN A 1 211 ? 101.625 25.509 150.258 1.00 89.92 228 ASN A C 1
ATOM 1705 O O . ASN A 1 211 ? 101.101 25.806 151.344 1.00 80.91 228 ASN A O 1
ATOM 1710 N N . ASP A 1 212 ? 100.991 25.630 149.084 1.00 88.35 229 ASP A N 1
ATOM 1711 C CA . ASP A 1 212 ? 99.657 26.224 149.012 1.00 85.72 229 ASP A CA 1
ATOM 1712 C C . ASP A 1 212 ? 98.658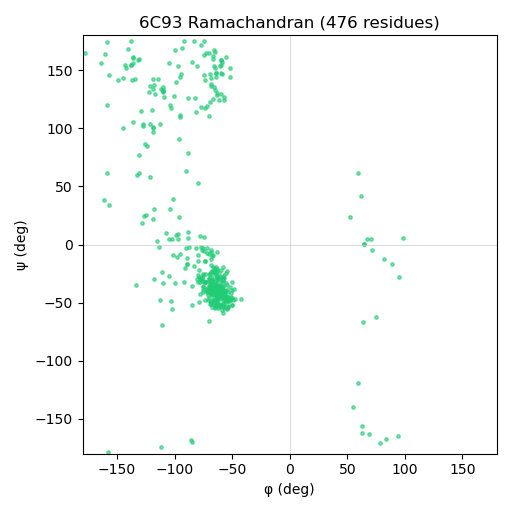 25.421 149.834 1.00 90.55 229 ASP A C 1
ATOM 1713 O O . ASP A 1 212 ? 97.939 25.969 150.688 1.00 82.58 229 ASP A O 1
ATOM 1718 N N . PHE A 1 213 ? 98.599 24.110 149.582 1.00 94.81 230 PHE A N 1
ATOM 1719 C CA . PHE A 1 213 ? 97.613 23.270 150.237 1.00 91.71 230 PHE A CA 1
ATOM 1720 C C . PHE A 1 213 ? 97.693 23.430 151.739 1.00 78.29 230 PHE A C 1
ATOM 1721 O O . PHE A 1 213 ? 96.671 23.586 152.412 1.00 83.19 230 PHE A O 1
ATOM 1729 N N . ILE A 1 214 ? 98.909 23.416 152.280 1.00 79.68 231 ILE A N 1
ATOM 1730 C CA . ILE A 1 214 ? 99.075 23.514 153.725 1.00 85.56 231 ILE A CA 1
ATOM 1731 C C . ILE A 1 214 ? 98.763 24.919 154.215 1.00 80.42 231 ILE A C 1
ATOM 1732 O O . ILE A 1 214 ? 98.142 25.100 155.267 1.00 75.61 231 ILE A O 1
ATOM 1737 N N . TYR A 1 215 ? 99.207 25.936 153.477 1.00 84.50 232 TYR A N 1
ATOM 1738 C CA . TYR A 1 215 ? 99.127 27.293 153.993 1.00 77.41 232 TYR A CA 1
ATOM 1739 C C . TYR A 1 215 ? 97.687 27.682 154.280 1.00 75.04 232 TYR A C 1
ATOM 1740 O O . TYR A 1 215 ? 97.407 28.312 155.306 1.00 76.22 232 TYR A O 1
ATOM 1749 N N . TRP A 1 216 ? 96.753 27.313 153.390 1.00 74.70 233 TRP A N 1
ATOM 1750 C CA . TRP A 1 216 ? 95.359 27.723 153.567 1.00 74.32 233 TRP A CA 1
ATOM 1751 C C . TRP A 1 216 ? 94.682 27.058 154.749 1.00 74.01 233 TRP A C 1
ATOM 1752 O O . TRP A 1 216 ? 93.609 27.509 155.143 1.00 78.72 233 TRP A O 1
ATOM 1763 N N . LEU A 1 217 ? 95.279 26.027 155.335 1.00 78.87 234 LEU A N 1
ATOM 1764 C CA . LEU A 1 217 ? 94.730 25.417 156.535 1.00 77.71 234 LEU A CA 1
ATOM 1765 C C . LEU A 1 217 ? 95.243 26.056 157.819 1.00 74.51 234 LEU A C 1
ATOM 1766 O O . LEU A 1 217 ? 94.677 25.786 158.880 1.00 80.38 234 LEU A O 1
ATOM 1771 N N . THR A 1 218 ? 96.282 26.909 157.759 1.00 79.78 235 THR A N 1
ATOM 1772 C CA . THR A 1 218 ? 96.848 27.510 158.966 1.00 77.93 235 THR A CA 1
ATOM 1773 C C . THR A 1 218 ? 96.076 28.760 159.362 1.00 81.57 235 THR A C 1
ATOM 1774 O O . THR A 1 218 ? 95.409 29.383 158.529 1.00 87.79 235 THR A O 1
ATOM 1778 N N . PRO A 1 219 ? 96.132 29.161 160.631 1.00 80.45 236 PRO A N 1
ATOM 1779 C CA . PRO A 1 219 ? 95.556 30.462 160.991 1.00 86.35 236 PRO A CA 1
ATOM 1780 C C . PRO A 1 219 ? 96.127 31.585 160.160 1.00 83.26 236 PRO A C 1
ATOM 1781 O O . PRO A 1 219 ? 95.421 32.539 159.822 1.00 86.60 236 PRO A O 1
ATOM 1785 N N . HIS A 1 220 ? 97.409 31.485 159.818 1.00 87.05 237 HIS A N 1
ATOM 1786 C CA . HIS A 1 220 ? 98.060 32.490 158.989 1.00 82.68 237 HIS A CA 1
ATOM 1787 C C . HIS A 1 220 ? 97.355 32.635 157.652 1.00 77.58 237 HIS A C 1
ATOM 1788 O O . HIS A 1 220 ? 96.983 33.746 157.244 1.00 69.29 237 HIS A O 1
ATOM 1795 N N . GLY A 1 221 ? 97.175 31.513 156.952 1.00 75.83 238 GLY A N 1
ATOM 1796 C CA . GLY A 1 221 ? 96.547 31.545 155.644 1.00 78.47 238 GLY A CA 1
ATOM 1797 C C . GLY A 1 221 ? 95.092 31.969 155.697 1.00 76.07 238 GLY A C 1
ATOM 1798 O O . GLY A 1 221 ? 94.600 32.640 154.781 1.00 74.10 238 GLY A O 1
ATOM 1799 N N . ARG A 1 222 ? 94.372 31.563 156.746 1.00 76.84 239 ARG A N 1
ATOM 1800 C CA . ARG A 1 222 ? 92.977 31.968 156.867 1.00 81.70 239 ARG A CA 1
ATOM 1801 C C . ARG A 1 222 ? 92.879 33.458 157.146 1.00 74.12 239 ARG A C 1
ATOM 1802 O O . ARG A 1 222 ? 91.999 34.156 156.621 1.00 70.00 239 ARG A O 1
ATOM 1810 N N . ARG A 1 223 ? 93.793 33.962 157.957 1.00 77.93 240 ARG A N 1
ATOM 1811 C CA . ARG A 1 223 ? 93.881 35.397 158.156 1.00 75.47 240 ARG A CA 1
ATOM 1812 C C . ARG A 1 223 ? 94.176 36.103 156.839 1.00 71.37 240 ARG A C 1
ATOM 1813 O O . ARG A 1 223 ? 93.614 37.169 156.547 1.00 65.34 240 ARG A O 1
ATOM 1821 N N . PHE A 1 224 ? 95.050 35.516 156.020 1.00 66.52 241 PHE A N 1
ATOM 1822 C CA . PHE A 1 224 ? 95.373 36.111 154.733 1.00 69.87 241 PHE A CA 1
ATOM 1823 C C . PHE A 1 224 ? 94.140 36.162 153.839 1.00 67.17 241 PHE A C 1
ATOM 1824 O O . PHE A 1 224 ? 93.852 37.197 153.228 1.00 66.53 241 PHE A O 1
ATOM 1832 N N . LEU A 1 225 ? 93.381 35.063 153.776 1.00 61.77 242 LEU A N 1
ATOM 1833 C CA . LEU A 1 225 ? 92.223 35.027 152.886 1.00 65.84 242 LEU A CA 1
ATOM 1834 C C . LEU A 1 225 ? 91.104 35.931 153.392 1.00 57.62 242 LEU A C 1
ATOM 1835 O O . LEU A 1 225 ? 90.319 36.451 152.597 1.00 53.34 242 LEU A O 1
ATOM 1840 N N . ARG A 1 226 ? 91.006 36.148 154.692 1.00 59.12 243 ARG A N 1
ATOM 1841 C CA . ARG A 1 226 ? 90.025 37.118 155.140 1.00 67.64 243 ARG A CA 1
ATOM 1842 C C . ARG A 1 226 ? 90.397 38.496 154.639 1.00 73.68 243 ARG A C 1
ATOM 1843 O O . ARG A 1 226 ? 89.529 39.265 154.197 1.00 68.03 243 ARG A O 1
ATOM 1851 N N . ALA A 1 227 ? 91.697 38.806 154.657 1.00 78.93 244 ALA A N 1
ATOM 1852 C CA . ALA A 1 227 ? 92.162 40.109 154.193 1.00 77.17 244 ALA A CA 1
ATOM 1853 C C . ALA A 1 227 ? 91.987 40.234 152.685 1.00 67.62 244 ALA A C 1
ATOM 1854 O O . ALA A 1 227 ? 91.647 41.310 152.181 1.00 58.60 244 ALA A O 1
ATOM 1856 N N . CYS A 1 228 ? 92.201 39.138 151.962 1.00 60.08 245 CYS A N 1
ATOM 1857 C CA . CYS A 1 228 ? 92.025 39.153 150.522 1.00 59.98 245 CYS A CA 1
ATOM 1858 C C . CYS A 1 228 ? 90.607 39.578 150.150 1.00 67.60 245 CYS A C 1
ATOM 1859 O O . CYS A 1 228 ? 90.407 40.406 149.249 1.00 62.18 245 CYS A O 1
ATOM 1862 N N . ARG A 1 229 ? 89.604 39.001 150.829 1.00 74.46 246 ARG A N 1
ATOM 1863 C CA . ARG A 1 229 ? 88.213 39.352 150.555 1.00 67.20 246 ARG A CA 1
ATOM 1864 C C . ARG A 1 229 ? 87.963 40.809 150.881 1.00 60.82 246 ARG A C 1
ATOM 1865 O O . ARG A 1 229 ? 87.247 41.503 150.163 1.00 63.54 246 ARG A O 1
ATOM 1873 N N . ALA A 1 230 ? 88.541 41.286 151.975 1.00 66.96 247 ALA A N 1
ATOM 1874 C CA . ALA A 1 230 ? 88.359 42.677 152.352 1.00 67.48 247 ALA A CA 1
ATOM 1875 C C . ALA A 1 230 ? 88.894 43.608 151.275 1.00 66.02 247 ALA A C 1
ATOM 1876 O O . ALA A 1 230 ? 88.262 44.613 150.938 1.00 67.34 247 ALA A O 1
ATOM 1878 N N . ALA A 1 231 ? 90.069 43.288 150.726 1.00 67.48 248 ALA A N 1
ATOM 1879 C CA . ALA A 1 231 ? 90.618 44.077 149.639 1.00 65.20 248 ALA A CA 1
ATOM 1880 C C . ALA A 1 231 ? 89.724 43.994 148.421 1.00 60.63 248 ALA A C 1
ATOM 1881 O O . ALA A 1 231 ? 89.466 45.012 147.768 1.00 64.91 248 ALA A O 1
ATOM 1883 N N . HIS A 1 232 ? 89.226 42.789 148.104 1.00 62.31 249 HIS A N 1
ATOM 1884 C CA . HIS A 1 232 ? 88.390 42.621 146.916 1.00 67.13 249 HIS A CA 1
ATOM 1885 C C . HIS A 1 232 ? 87.033 43.328 147.043 1.00 69.30 249 HIS A C 1
ATOM 1886 O O . HIS A 1 232 ? 86.500 43.814 146.041 1.00 69.29 249 HIS A O 1
ATOM 1893 N N . ASP A 1 233 ? 86.456 43.397 148.248 1.00 66.17 250 ASP A N 1
ATOM 1894 C CA . ASP A 1 233 ? 85.231 44.163 148.426 1.00 66.43 250 ASP A CA 1
ATOM 1895 C C . ASP A 1 233 ? 85.467 45.626 148.080 1.00 70.59 250 ASP A C 1
ATOM 1896 O O . ASP A 1 233 ? 84.586 46.302 147.529 1.00 71.88 250 ASP A O 1
ATOM 1901 N N . HIS A 1 234 ? 86.651 46.138 148.400 1.00 63.74 251 HIS A N 1
ATOM 1902 C CA . HIS A 1 234 ? 86.960 47.527 148.097 1.00 62.41 251 HIS A CA 1
ATOM 1903 C C . HIS A 1 234 ? 87.084 47.742 146.591 1.00 66.48 251 HIS A C 1
ATOM 1904 O O . HIS A 1 234 ? 86.499 48.670 146.020 1.00 63.48 251 HIS A O 1
ATOM 1911 N N . THR A 1 235 ? 87.851 46.898 145.927 1.00 61.58 252 THR A N 1
ATOM 1912 C CA . THR A 1 235 ? 88.034 47.129 144.509 1.00 64.75 252 THR A CA 1
ATOM 1913 C C . THR A 1 235 ? 86.739 46.886 143.729 1.00 60.36 252 THR A C 1
ATOM 1914 O O . THR A 1 235 ? 86.459 47.624 142.786 1.00 52.88 252 THR A O 1
ATOM 1918 N N . ASP A 1 236 ? 85.912 45.911 144.138 1.00 72.77 253 ASP A N 1
ATOM 1919 C CA . ASP A 1 236 ? 84.602 45.697 143.518 1.00 61.32 253 ASP A CA 1
ATOM 1920 C C . ASP A 1 236 ? 83.725 46.964 143.560 1.00 61.32 253 ASP A C 1
ATOM 1921 O O . ASP A 1 236 ? 83.157 47.356 142.539 1.00 64.35 253 ASP A O 1
ATOM 1926 N N . ARG A 1 237 ? 83.648 47.626 144.729 1.00 59.91 254 ARG A N 1
ATOM 1927 C CA . ARG A 1 237 ? 82.903 48.894 144.811 1.00 55.90 254 ARG A CA 1
ATOM 1928 C C . ARG A 1 237 ? 83.483 49.952 143.880 1.00 58.86 254 ARG A C 1
ATOM 1929 O O . ARG A 1 237 ? 82.734 50.660 143.193 1.00 65.93 254 ARG A O 1
ATOM 1937 N N . VAL A 1 238 ? 84.805 50.124 143.878 1.00 61.14 255 VAL A N 1
ATOM 1938 C CA . VAL A 1 238 ? 85.417 51.172 143.066 1.00 56.87 255 VAL A CA 1
ATOM 1939 C C . VAL A 1 238 ? 85.111 50.946 141.593 1.00 56.17 255 VAL A C 1
ATOM 1940 O O . VAL A 1 238 ? 84.854 51.892 140.838 1.00 60.08 255 VAL A O 1
ATOM 1944 N N . ILE A 1 239 ? 85.111 49.692 141.165 1.00 61.11 256 ILE A N 1
ATOM 1945 C CA . ILE A 1 239 ? 84.762 49.381 139.785 1.00 57.84 256 ILE A CA 1
ATOM 1946 C C . ILE A 1 239 ? 83.284 49.672 139.526 1.00 66.02 256 ILE A C 1
ATOM 1947 O O . ILE A 1 239 ? 82.947 50.408 138.592 1.00 67.83 256 ILE A O 1
ATOM 1952 N N . ARG A 1 240 ? 82.377 49.108 140.346 1.00 61.73 257 ARG A N 1
ATOM 1953 C CA . ARG A 1 240 ? 80.942 49.365 140.173 1.00 56.74 257 ARG A CA 1
ATOM 1954 C C . ARG A 1 240 ? 80.667 50.858 140.110 1.00 61.99 257 ARG A C 1
ATOM 1955 O O . ARG A 1 240 ? 79.967 51.347 139.209 1.00 64.34 257 ARG A O 1
ATOM 1963 N N . GLN A 1 241 ? 81.247 51.600 141.053 1.00 64.90 258 GLN A N 1
ATOM 1964 C CA . GLN A 1 241 ? 80.971 53.025 141.173 1.00 73.51 258 GLN A CA 1
ATOM 1965 C C . GLN A 1 241 ? 81.329 53.762 139.884 1.00 74.22 258 GLN A C 1
ATOM 1966 O O . GLN A 1 241 ? 80.602 54.670 139.448 1.00 67.55 258 GLN A O 1
ATOM 1972 N N . ARG A 1 242 ? 82.431 53.368 139.240 1.00 68.36 259 ARG A N 1
ATOM 1973 C CA . ARG A 1 242 ? 82.860 54.082 138.049 1.00 65.89 259 ARG A CA 1
ATOM 1974 C C . ARG A 1 242 ? 82.060 53.669 136.818 1.00 63.99 259 ARG A C 1
ATOM 1975 O O . ARG A 1 242 ? 81.830 54.499 135.933 1.00 63.84 259 ARG A O 1
ATOM 1983 N N . LYS A 1 243 ? 81.622 52.404 136.741 1.00 65.65 260 LYS A N 1
ATOM 1984 C CA . LYS A 1 243 ? 80.710 52.001 135.672 1.00 64.45 260 LYS A CA 1
ATOM 1985 C C . LYS A 1 243 ? 79.377 52.729 135.785 1.00 69.49 260 LYS A C 1
ATOM 1986 O O . LYS A 1 243 ? 78.825 53.190 134.787 1.00 69.31 260 LYS A O 1
ATOM 1992 N N . ALA A 1 244 ? 78.855 52.853 137.003 1.00 71.76 261 ALA A N 1
ATOM 1993 C CA . ALA A 1 244 ? 77.599 53.565 137.203 1.00 69.91 261 ALA A CA 1
ATOM 1994 C C . ALA A 1 244 ? 77.759 55.058 136.924 1.00 71.33 261 ALA A C 1
ATOM 1995 O O . ALA A 1 244 ? 76.835 55.704 136.419 1.00 69.66 261 ALA A O 1
ATOM 1997 N N . ALA A 1 245 ? 78.911 55.639 137.282 1.00 73.30 262 ALA A N 1
ATOM 1998 C CA . ALA A 1 245 ? 79.094 57.075 137.071 1.00 75.74 262 ALA A CA 1
ATOM 1999 C C . ALA A 1 245 ? 79.213 57.403 135.592 1.00 75.45 262 ALA A C 1
ATOM 2000 O O . ALA A 1 245 ? 78.900 58.519 135.178 1.00 74.94 262 ALA A O 1
ATOM 2002 N N . LEU A 1 246 ? 79.655 56.441 134.788 1.00 78.00 263 LEU A N 1
ATOM 2003 C CA . LEU A 1 246 ? 79.746 56.630 133.353 1.00 84.54 263 LEU A CA 1
ATOM 2004 C C . LEU A 1 246 ? 78.402 56.468 132.657 1.00 83.38 263 LEU A C 1
ATOM 2005 O O . LEU A 1 246 ? 78.310 56.752 131.462 1.00 84.34 263 LEU A O 1
ATOM 2010 N N . GLN A 1 247 ? 77.368 56.011 133.363 1.00 83.61 264 GLN A N 1
ATOM 2011 C CA . GLN A 1 247 ? 76.017 56.033 132.816 1.00 77.66 264 GLN A CA 1
ATOM 2012 C C . GLN A 1 247 ? 75.433 57.448 132.786 1.00 80.50 264 GLN A C 1
ATOM 2013 O O . GLN A 1 247 ? 74.406 57.661 132.136 1.00 93.21 264 GLN A O 1
ATOM 2019 N N . ASP A 1 248 ? 76.035 58.410 133.493 1.00 76.00 265 ASP A N 1
ATOM 2020 C CA . ASP A 1 248 ? 75.614 59.803 133.381 1.00 79.72 265 ASP A CA 1
ATOM 2021 C C . ASP A 1 248 ? 75.970 60.334 131.992 1.00 87.49 265 ASP A C 1
ATOM 2022 O O . ASP A 1 248 ? 77.041 60.042 131.455 1.00 85.08 265 ASP A O 1
ATOM 2027 N N . GLU A 1 249 ? 75.045 61.097 131.397 1.00 94.02 266 GLU A N 1
ATOM 2028 C CA . GLU A 1 249 ? 75.285 61.668 130.075 1.00 90.92 266 GLU A CA 1
ATOM 2029 C C . GLU A 1 249 ? 76.381 62.727 130.128 1.00 91.42 266 GLU A C 1
ATOM 2030 O O . GLU A 1 249 ? 77.346 62.676 129.350 1.00 91.25 266 GLU A O 1
ATOM 2032 N N . LYS A 1 250 ? 76.255 63.695 131.046 1.00 90.04 267 LYS A N 1
ATOM 2033 C CA . LYS A 1 250 ? 77.290 64.719 131.196 1.00 92.92 267 LYS A CA 1
ATOM 2034 C C . LYS A 1 250 ? 78.663 64.080 131.376 1.00 95.11 267 LYS A C 1
ATOM 2035 O O . LYS A 1 250 ? 79.622 64.446 130.686 1.00 97.58 267 LYS A O 1
ATOM 2037 N N . GLU A 1 251 ? 78.762 63.092 132.279 1.00 94.87 268 GLU A N 1
ATOM 2038 C CA . GLU A 1 251 ? 80.055 62.495 132.619 1.00 86.03 268 GLU A CA 1
ATOM 2039 C C . GLU A 1 251 ? 80.647 61.695 131.457 1.00 86.59 268 GLU A C 1
ATOM 2040 O O . GLU A 1 251 ? 81.827 61.860 131.125 1.00 85.23 268 GLU A O 1
ATOM 2046 N N . ARG A 1 252 ? 79.856 60.804 130.840 1.00 82.00 269 ARG A N 1
ATOM 2047 C CA . ARG A 1 252 ? 80.375 59.981 129.748 1.00 84.38 269 ARG A CA 1
ATOM 2048 C C . ARG A 1 252 ? 80.775 60.825 128.542 1.00 98.24 269 ARG A C 1
ATOM 2049 O O . ARG A 1 252 ? 81.822 60.578 127.921 1.00 97.92 269 ARG A O 1
ATOM 2057 N N . GLU A 1 253 ? 79.939 61.803 128.169 1.00 98.51 270 GLU A N 1
ATOM 2058 C CA . GLU A 1 253 ? 80.333 62.716 127.099 1.00 92.31 270 GLU A CA 1
ATOM 2059 C C . GLU A 1 253 ? 81.662 63.385 127.433 1.00 92.45 270 GLU A C 1
ATOM 2060 O O . GLU A 1 253 ? 82.560 63.427 126.584 1.00 91.69 270 GLU A O 1
ATOM 2062 N N . LYS A 1 254 ? 81.830 63.839 128.692 1.00 94.12 271 LYS A N 1
ATOM 2063 C CA . LYS A 1 254 ? 83.025 64.587 129.106 1.00 89.98 271 LYS A CA 1
ATOM 2064 C C . LYS A 1 254 ? 84.291 63.743 128.977 1.00 92.70 271 LYS A C 1
ATOM 2065 O O . LYS A 1 254 ? 85.272 64.180 128.364 1.00 92.33 271 LYS A O 1
ATOM 2067 N N . ILE A 1 255 ? 84.296 62.528 129.552 1.00 100.77 272 ILE A N 1
ATOM 2068 C CA . ILE A 1 255 ? 85.487 61.679 129.457 1.00 98.83 272 ILE A CA 1
ATOM 2069 C C . ILE A 1 255 ? 85.847 61.421 127.997 1.00 95.39 272 ILE A C 1
ATOM 2070 O O . ILE A 1 255 ? 87.021 61.507 127.619 1.00 96.45 272 ILE A O 1
ATOM 2072 N N . GLN A 1 256 ? 84.849 61.176 127.150 1.00 95.73 273 GLN A N 1
ATOM 2073 C CA . GLN A 1 256 ? 85.087 60.898 125.737 1.00 91.94 273 GLN A CA 1
ATOM 2074 C C . GLN A 1 256 ? 85.127 62.183 124.868 1.00 91.78 273 GLN A C 1
ATOM 2075 O O . GLN A 1 256 ? 85.934 63.109 125.089 1.00 83.53 273 GLN A O 1
ATOM 2077 N N . ARG A 1 259 ? 91.487 64.724 126.061 1.00 72.60 276 ARG A N 1
ATOM 2078 C CA . ARG A 1 259 ? 92.176 63.913 125.053 1.00 87.15 276 ARG A CA 1
ATOM 2079 C C . ARG A 1 259 ? 92.732 62.587 125.600 1.00 91.78 276 ARG A C 1
ATOM 2080 O O . ARG A 1 259 ? 92.782 61.602 124.879 1.00 90.83 276 ARG A O 1
ATOM 2082 N N . HIS A 1 260 ? 93.148 62.564 126.872 1.00 96.29 277 HIS A N 1
ATOM 2083 C CA . HIS A 1 260 ? 93.875 61.439 127.466 1.00 90.99 277 HIS A CA 1
ATOM 2084 C C . HIS A 1 260 ? 93.069 60.824 128.619 1.00 83.35 277 HIS A C 1
ATOM 2085 O O . HIS A 1 260 ? 92.526 61.545 129.453 1.00 85.69 277 HIS A O 1
ATOM 2092 N N . LEU A 1 261 ? 93.014 59.498 128.699 1.00 78.15 278 LEU A N 1
ATOM 2093 C CA . LEU A 1 261 ? 92.230 58.817 129.730 1.00 72.33 278 LEU A CA 1
ATOM 2094 C C . LEU A 1 261 ? 93.054 58.415 130.955 1.00 65.76 278 LEU A C 1
ATOM 2095 O O . LEU A 1 261 ? 94.187 57.943 130.839 1.00 65.98 278 LEU A O 1
ATOM 2100 N N . ASP A 1 262 ? 92.423 58.506 132.130 1.00 71.70 279 ASP A N 1
ATOM 2101 C CA . ASP A 1 262 ? 93.052 58.078 133.372 1.00 59.84 279 ASP A CA 1
ATOM 2102 C C . ASP A 1 262 ? 93.031 56.548 133.474 1.00 55.95 279 ASP A C 1
ATOM 2103 O O . ASP A 1 262 ? 92.419 55.854 132.669 1.00 57.35 279 ASP A O 1
ATOM 2108 N N . PHE A 1 263 ? 93.724 56.015 134.480 1.00 61.28 280 PHE A N 1
ATOM 2109 C CA . PHE A 1 263 ? 93.998 54.577 134.532 1.00 53.43 280 PHE A CA 1
ATOM 2110 C C . PHE A 1 263 ? 92.727 53.731 134.427 1.00 64.61 280 PHE A C 1
ATOM 2111 O O . PHE A 1 263 ? 92.620 52.839 133.573 1.00 59.68 280 PHE A O 1
ATOM 2119 N N . LEU A 1 264 ? 91.752 53.974 135.308 1.00 59.45 281 LEU A N 1
ATOM 2120 C CA . LEU A 1 264 ? 90.625 53.054 135.365 1.00 60.36 281 LEU A CA 1
ATOM 2121 C C . LEU A 1 264 ? 89.772 53.132 134.104 1.00 62.74 281 LEU A C 1
ATOM 2122 O O . LEU A 1 264 ? 89.183 52.126 133.688 1.00 58.00 281 LEU A O 1
ATOM 2127 N N . ASP A 1 265 ? 89.652 54.327 133.509 1.00 68.07 282 ASP A N 1
ATOM 2128 C CA . ASP A 1 265 ? 88.861 54.458 132.289 1.00 67.70 282 ASP A CA 1
ATOM 2129 C C . ASP A 1 265 ? 89.490 53.691 131.125 1.00 67.57 282 ASP A C 1
ATOM 2130 O O . ASP A 1 265 ? 88.764 53.100 130.328 1.00 70.43 282 ASP A O 1
ATOM 2135 N N . ILE A 1 266 ? 90.823 53.630 131.046 1.00 61.66 283 ILE A N 1
ATOM 2136 C CA . ILE A 1 266 ? 91.485 52.789 130.049 1.00 62.09 283 ILE A CA 1
ATOM 2137 C C . ILE A 1 266 ? 91.050 51.337 130.207 1.00 65.01 283 ILE A C 1
ATOM 2138 O O . ILE A 1 266 ? 90.684 50.664 129.231 1.00 74.57 283 ILE A O 1
ATOM 2143 N N . LEU A 1 267 ? 91.138 50.818 131.430 1.00 56.76 284 LEU A N 1
ATOM 2144 C CA . LEU A 1 267 ? 90.748 49.443 131.690 1.00 65.69 284 LEU A CA 1
ATOM 2145 C C . LEU A 1 267 ? 89.318 49.187 131.224 1.00 67.02 284 LEU A C 1
ATOM 2146 O O . LEU A 1 267 ? 89.047 48.189 130.549 1.00 71.45 284 LEU A O 1
ATOM 2151 N N . LEU A 1 268 ? 88.389 50.083 131.586 1.00 62.72 285 LEU A N 1
ATOM 2152 C CA . LEU A 1 268 ? 86.983 49.964 131.239 1.00 70.26 285 LEU A CA 1
ATOM 2153 C C . LEU A 1 268 ? 86.727 50.151 129.745 1.00 77.28 285 LEU A C 1
ATOM 2154 O O . LEU A 1 268 ? 85.580 50.005 129.288 1.00 64.01 285 LEU A O 1
ATOM 2159 N N . ASP A 1 269 ? 87.765 50.487 128.991 1.00 85.20 286 ASP A N 1
ATOM 2160 C CA . ASP A 1 269 ? 87.709 50.460 127.541 1.00 84.79 286 ASP A CA 1
ATOM 2161 C C . ASP A 1 269 ? 86.655 51.428 127.051 1.00 83.24 286 ASP A C 1
ATOM 2162 O O . ASP A 1 269 ? 85.868 51.115 126.161 1.00 87.18 286 ASP A O 1
ATOM 2167 N N . VAL A 1 270 ? 86.606 52.604 127.676 1.00 85.97 287 VAL A N 1
ATOM 2168 C CA . VAL A 1 270 ? 85.810 53.685 127.111 1.00 102.21 287 VAL A CA 1
ATOM 2169 C C . VAL A 1 270 ? 86.348 53.959 125.705 1.00 108.31 287 VAL A C 1
ATOM 2170 O O . VAL A 1 270 ? 87.544 53.791 125.431 1.00 112.41 287 VAL A O 1
ATOM 2174 N N . ARG A 1 271 ? 85.460 54.354 124.795 1.00 101.98 288 ARG A N 1
ATOM 2175 C CA . ARG A 1 271 ? 85.831 54.700 123.427 1.00 103.06 288 ARG A CA 1
ATOM 2176 C C . ARG A 1 271 ? 86.339 53.497 122.615 1.00 99.83 288 ARG A C 1
ATOM 2177 O O . ARG A 1 271 ? 86.814 53.692 121.490 1.00 105.40 288 ARG A O 1
ATOM 2185 N N . GLY A 1 272 ? 86.302 52.279 123.157 1.00 100.25 289 GLY A N 1
ATOM 2186 C CA . GLY A 1 272 ? 86.614 51.071 122.409 1.00 100.34 289 GLY A CA 1
ATOM 2187 C C . GLY A 1 272 ? 88.038 50.924 121.898 1.00 106.18 289 GLY A C 1
ATOM 2188 O O . GLY A 1 272 ? 88.357 49.894 121.300 1.00 102.44 289 GLY A O 1
ATOM 2189 N N . GLU A 1 273 ? 88.917 51.901 122.162 1.00 113.46 290 GLU A N 1
ATOM 2190 C CA . GLU A 1 273 ? 90.249 51.978 121.557 1.00 114.10 290 GLU A CA 1
ATOM 2191 C C . GLU A 1 273 ? 91.279 51.021 122.165 1.00 119.53 290 GLU A C 1
ATOM 2192 O O . GLU A 1 273 ? 92.424 51.001 121.697 1.00 127.98 290 GLU A O 1
ATOM 2198 N N . SER A 1 274 ? 90.923 50.245 123.199 1.00 127.39 291 SER A N 1
ATOM 2199 C CA . SER A 1 274 ? 91.934 49.470 123.920 1.00 131.25 291 SER A CA 1
ATOM 2200 C C . SER A 1 274 ? 92.619 48.469 123.008 1.00 126.69 291 SER A C 1
ATOM 2201 O O . SER A 1 274 ? 93.788 48.125 123.225 1.00 126.14 291 SER A O 1
ATOM 2204 N N . GLY A 1 275 ? 91.917 47.987 121.990 1.00 128.55 292 GLY A N 1
ATOM 2205 C CA . GLY A 1 275 ? 92.471 46.954 121.150 1.00 141.65 292 GLY A CA 1
ATOM 2206 C C . GLY A 1 275 ? 92.721 45.639 121.852 1.00 128.56 292 GLY A C 1
ATOM 2207 O O . GLY A 1 275 ? 93.211 44.702 121.211 1.00 130.57 292 GLY A O 1
ATOM 2208 N N . VAL A 1 276 ? 92.407 45.536 123.144 1.00 124.49 293 VAL A N 1
ATOM 2209 C CA . VAL A 1 276 ? 92.511 44.283 123.887 1.00 118.32 293 VAL A CA 1
ATOM 2210 C C . VAL A 1 276 ? 91.280 44.135 124.767 1.00 107.79 293 VAL A C 1
ATOM 2211 O O . VAL A 1 276 ? 90.784 45.113 125.338 1.00 104.61 293 VAL A O 1
ATOM 2215 N N . GLN A 1 277 ? 90.787 42.908 124.871 1.00 99.84 294 GLN A N 1
ATOM 2216 C CA . GLN A 1 277 ? 89.616 42.604 125.677 1.00 93.35 294 GLN A CA 1
ATOM 2217 C C . GLN A 1 277 ? 90.080 41.930 126.960 1.00 92.07 294 GLN A C 1
ATOM 2218 O O . GLN A 1 277 ? 90.728 40.870 126.920 1.00 85.72 294 GLN A O 1
ATOM 2224 N N . LEU A 1 278 ? 89.759 42.555 128.087 1.00 89.70 295 LEU A N 1
ATOM 2225 C CA . LEU A 1 278 ? 90.167 42.084 129.399 1.00 77.10 295 LEU A CA 1
ATOM 2226 C C . LEU A 1 278 ? 88.995 41.360 130.043 1.00 76.36 295 LEU A C 1
ATOM 2227 O O . LEU A 1 278 ? 87.883 41.896 130.104 1.00 75.44 295 LEU A O 1
ATOM 2232 N N . SER A 1 279 ? 89.245 40.144 130.508 1.00 71.24 296 SER A N 1
ATOM 2233 C CA . SER A 1 279 ? 88.301 39.452 131.368 1.00 64.11 296 SER A CA 1
ATOM 2234 C C . SER A 1 279 ? 87.978 40.309 132.598 1.00 74.18 296 SER A C 1
ATOM 2235 O O . SER A 1 279 ? 88.717 41.215 132.972 1.00 81.30 296 SER A O 1
ATOM 2238 N N . ASP A 1 280 ? 86.869 39.995 133.257 1.00 81.24 297 ASP A N 1
ATOM 2239 C CA . ASP A 1 280 ? 86.612 40.590 134.566 1.00 82.77 297 ASP A CA 1
ATOM 2240 C C . ASP A 1 280 ? 87.712 40.217 135.560 1.00 83.20 297 ASP A C 1
ATOM 2241 O O . ASP A 1 280 ? 88.135 41.048 136.369 1.00 77.07 297 ASP A O 1
ATOM 2246 N N . THR A 1 281 ? 88.187 38.972 135.515 1.00 79.12 298 THR A N 1
ATOM 2247 C CA . THR A 1 281 ? 89.366 38.604 136.283 1.00 69.91 298 THR A CA 1
ATOM 2248 C C . THR A 1 281 ? 90.534 39.529 135.950 1.00 78.73 298 THR A C 1
ATOM 2249 O O . THR A 1 281 ? 91.143 40.123 136.842 1.00 80.65 298 THR A O 1
ATOM 2253 N N . ASP A 1 282 ? 90.880 39.647 134.662 1.00 75.06 299 ASP A N 1
ATOM 2254 C CA . ASP A 1 282 ? 92.016 40.486 134.295 1.00 78.33 299 ASP A CA 1
ATOM 2255 C C . ASP A 1 282 ? 91.828 41.901 134.815 1.00 66.89 299 ASP A C 1
ATOM 2256 O O . ASP A 1 282 ? 92.772 42.520 135.324 1.00 68.79 299 ASP A O 1
ATOM 2261 N N . LEU A 1 283 ? 90.611 42.426 134.705 1.00 70.21 300 LEU A N 1
ATOM 2262 C CA . LEU A 1 283 ? 90.328 43.794 135.103 1.00 64.21 300 LEU A CA 1
ATOM 2263 C C . LEU A 1 283 ? 90.510 43.988 136.622 1.00 74.23 300 LEU A C 1
ATOM 2264 O O . LEU A 1 283 ? 91.190 44.917 137.068 1.00 65.15 300 LEU A O 1
ATOM 2269 N N . ARG A 1 284 ? 89.905 43.096 137.420 1.00 68.08 301 ARG A N 1
ATOM 2270 C CA . ARG A 1 284 ? 90.003 43.260 138.860 1.00 67.55 301 ARG A CA 1
ATOM 2271 C C . ARG A 1 284 ? 91.441 43.035 139.315 1.00 68.55 301 ARG A C 1
ATOM 2272 O O . ARG A 1 284 ? 91.871 43.656 140.298 1.00 66.60 301 ARG A O 1
ATOM 2280 N N . ALA A 1 285 ? 92.189 42.147 138.641 1.00 58.19 302 ALA A N 1
ATOM 2281 C CA . ALA A 1 285 ? 93.578 41.942 139.021 1.00 58.86 302 ALA A CA 1
ATOM 2282 C C . ALA A 1 285 ? 94.392 43.205 138.771 1.00 57.39 302 ALA A C 1
ATOM 2283 O O . ALA A 1 285 ? 95.279 43.550 139.547 1.00 59.57 302 ALA A O 1
ATOM 2285 N N . GLU A 1 286 ? 94.099 43.922 137.699 1.00 54.63 303 GLU A N 1
ATOM 2286 C CA . GLU A 1 286 ? 94.869 45.124 137.456 1.00 60.98 303 GLU A CA 1
ATOM 2287 C C . GLU A 1 286 ? 94.472 46.206 138.426 1.00 55.70 303 GLU A C 1
ATOM 2288 O O . GLU A 1 286 ? 95.316 47.011 138.818 1.00 59.75 303 GLU A O 1
ATOM 2294 N N . VAL A 1 287 ? 93.207 46.228 138.845 1.00 61.18 304 VAL A N 1
ATOM 2295 C CA . VAL A 1 287 ? 92.773 47.190 139.856 1.00 57.43 304 VAL A CA 1
ATOM 2296 C C . VAL A 1 287 ? 93.349 46.826 141.229 1.00 54.31 304 VAL A C 1
ATOM 2297 O O . VAL A 1 287 ? 93.863 47.681 141.945 1.00 50.07 304 VAL A O 1
ATOM 2301 N N . ASP A 1 288 ? 93.241 45.554 141.621 1.00 55.69 305 ASP A N 1
ATOM 2302 C CA . ASP A 1 288 ? 93.886 45.106 142.851 1.00 58.39 305 ASP A CA 1
ATOM 2303 C C . ASP A 1 288 ? 95.355 45.498 142.847 1.00 56.84 305 ASP A C 1
ATOM 2304 O O . ASP A 1 288 ? 95.878 46.007 143.850 1.00 50.71 305 ASP A O 1
ATOM 2309 N N . THR A 1 289 ? 96.038 45.244 141.722 1.00 56.17 306 THR A N 1
ATOM 2310 C CA . THR A 1 289 ? 97.479 45.443 141.644 1.00 50.77 306 THR A CA 1
ATOM 2311 C C . THR A 1 289 ? 97.808 46.910 141.861 1.00 57.57 306 THR A C 1
ATOM 2312 O O . THR A 1 289 ? 98.583 47.263 142.762 1.00 49.17 306 THR A O 1
ATOM 2316 N N . PHE A 1 290 ? 97.182 47.785 141.063 1.00 54.82 307 PHE A N 1
ATOM 2317 C CA . PHE A 1 290 ? 97.496 49.213 141.085 1.00 49.19 307 PHE A CA 1
ATOM 2318 C C . PHE A 1 290 ? 96.924 49.922 142.317 1.00 58.84 307 PHE A C 1
ATOM 2319 O O . PHE A 1 290 ? 97.516 50.899 142.801 1.00 48.44 307 PHE A O 1
ATOM 2327 N N . MET A 1 291 ? 95.782 49.473 142.837 1.00 54.40 308 MET A N 1
ATOM 2328 C CA . MET A 1 291 ? 95.301 50.031 144.103 1.00 48.57 308 MET A CA 1
ATOM 2329 C C . MET A 1 291 ? 96.330 49.839 145.224 1.00 52.16 308 MET A C 1
ATOM 2330 O O . MET A 1 291 ? 96.581 50.749 146.022 1.00 45.89 308 MET A O 1
ATOM 2335 N N . PHE A 1 292 ? 96.956 48.670 145.267 1.00 54.03 309 PHE A N 1
ATOM 2336 C CA . PHE A 1 292 ? 98.042 48.399 146.209 1.00 46.82 309 PHE A CA 1
ATOM 2337 C C . PHE A 1 292 ? 99.313 49.187 145.861 1.00 47.53 309 PHE A C 1
ATOM 2338 O O . PHE A 1 292 ? 99.733 50.066 146.616 1.00 51.73 309 PHE A O 1
ATOM 2346 N N . ALA A 1 293 ? 99.935 48.886 144.718 1.00 51.91 310 ALA A N 1
ATOM 2347 C CA . ALA A 1 293 ? 101.233 49.478 144.389 1.00 51.60 310 ALA A CA 1
ATOM 2348 C C . ALA A 1 293 ? 101.209 51.009 144.349 1.00 46.28 310 ALA A C 1
ATOM 2349 O O . ALA A 1 293 ? 102.228 51.645 144.611 1.00 56.15 310 ALA A O 1
ATOM 2351 N N . GLY A 1 294 ? 100.090 51.610 144.025 1.00 46.32 311 GLY A N 1
ATOM 2352 C CA . GLY A 1 294 ? 100.003 53.041 143.914 1.00 47.63 311 GLY A CA 1
ATOM 2353 C C . GLY A 1 294 ? 99.833 53.828 145.194 1.00 50.09 311 GLY A C 1
ATOM 2354 O O . GLY A 1 294 ? 99.768 55.059 145.122 1.00 45.25 311 GLY A O 1
ATOM 2355 N N . HIS A 1 295 ? 99.716 53.188 146.361 1.00 50.18 312 HIS A N 1
ATOM 2356 C CA . HIS A 1 295 ? 99.695 53.956 147.615 1.00 51.80 312 HIS A CA 1
ATOM 2357 C C . HIS A 1 295 ? 100.605 53.367 148.680 1.00 50.74 312 HIS A C 1
ATOM 2358 O O . HIS A 1 295 ? 101.187 54.122 149.460 1.00 53.18 312 HIS A O 1
ATOM 2365 N N . ASP A 1 296 ? 100.740 52.049 148.755 1.00 45.73 313 ASP A N 1
ATOM 2366 C CA . ASP A 1 296 ? 101.619 51.492 149.770 1.00 45.20 313 ASP A CA 1
ATOM 2367 C C . ASP A 1 296 ? 103.037 52.039 149.604 1.00 54.13 313 ASP A C 1
ATOM 2368 O O . ASP A 1 296 ? 103.688 52.422 150.582 1.00 47.81 313 ASP A O 1
ATOM 2373 N N . THR A 1 297 ? 103.497 52.148 148.356 1.00 52.08 314 THR A N 1
ATOM 2374 C CA . THR A 1 297 ? 104.889 52.494 148.106 1.00 51.80 314 THR A CA 1
ATOM 2375 C C . THR A 1 297 ? 105.144 53.966 148.405 1.00 45.57 314 THR A C 1
ATOM 2376 O O . THR A 1 297 ? 106.120 54.315 149.079 1.00 44.52 314 THR A O 1
ATOM 2380 N N . THR A 1 298 ? 104.283 54.851 147.902 1.00 45.55 315 THR A N 1
ATOM 2381 C CA . THR A 1 298 ? 104.493 56.281 148.091 1.00 50.34 315 THR A CA 1
ATOM 2382 C C . THR A 1 298 ? 104.293 56.676 149.547 1.00 52.23 315 THR A C 1
ATOM 2383 O O . THR A 1 298 ? 104.907 57.646 150.009 1.00 48.03 315 THR A O 1
ATOM 2387 N N . THR A 1 299 ? 103.432 55.957 150.278 1.00 49.83 316 THR A N 1
ATOM 2388 C CA . THR A 1 299 ? 103.350 56.165 151.723 1.00 49.25 316 THR A CA 1
ATOM 2389 C C . THR A 1 299 ? 104.708 55.962 152.376 1.00 47.88 316 THR A C 1
ATOM 2390 O O . THR A 1 299 ? 105.157 56.789 153.173 1.00 47.73 316 THR A O 1
ATOM 2394 N N . SER A 1 300 ? 105.382 54.866 152.034 1.00 43.33 317 SER A N 1
ATOM 2395 C CA . SER A 1 300 ? 106.688 54.604 152.617 1.00 44.02 317 SER A CA 1
ATOM 2396 C C . SER A 1 300 ? 107.660 55.711 152.232 1.00 47.62 317 SER A C 1
ATOM 2397 O O . SER A 1 300 ? 108.363 56.264 153.094 1.00 51.50 317 SER A O 1
ATOM 2400 N N . GLY A 1 301 ? 107.641 56.123 150.961 1.00 44.82 318 GLY A N 1
ATOM 2401 C CA . GLY A 1 301 ? 108.626 57.086 150.474 1.00 53.71 318 GLY A CA 1
ATOM 2402 C C . GLY A 1 301 ? 108.523 58.422 151.178 1.00 52.07 318 GLY A C 1
ATOM 2403 O O . GLY A 1 301 ? 109.507 58.950 151.693 1.00 62.90 318 GLY A O 1
ATOM 2404 N N . ILE A 1 302 ? 107.318 58.974 151.195 1.00 47.00 319 ILE A N 1
ATOM 2405 C CA . ILE A 1 302 ? 107.044 60.227 151.892 1.00 47.91 319 ILE A CA 1
ATOM 2406 C C . ILE A 1 302 ? 107.468 60.135 153.350 1.00 56.67 319 ILE A C 1
ATOM 2407 O O . ILE A 1 302 ? 108.178 61.007 153.871 1.00 64.16 319 ILE A O 1
ATOM 2412 N N . SER A 1 303 ? 107.011 59.087 154.040 1.00 58.61 320 SER A N 1
ATOM 2413 C CA . SER A 1 303 ? 107.192 58.987 155.484 1.00 50.93 320 SER A CA 1
ATOM 2414 C C . SER A 1 303 ? 108.661 58.894 155.829 1.00 55.97 320 SER A C 1
ATOM 2415 O O . SER A 1 303 ? 109.134 59.531 156.777 1.00 57.84 320 SER A O 1
ATOM 2418 N N . TRP A 1 304 ? 109.398 58.078 155.078 1.00 46.73 321 TRP A N 1
ATOM 2419 C CA . TRP A 1 304 ? 110.818 57.985 155.322 1.00 42.95 321 TRP A CA 1
ATOM 2420 C C . TRP A 1 304 ? 111.533 59.272 154.948 1.00 53.51 321 TRP A C 1
ATOM 2421 O O . TRP A 1 304 ? 112.544 59.611 155.573 1.00 58.55 321 TRP A O 1
ATOM 2432 N N . PHE A 1 305 ? 111.054 59.964 153.903 1.00 50.13 322 PHE A N 1
ATOM 2433 C CA . PHE A 1 305 ? 111.628 61.248 153.514 1.00 55.32 322 PHE A CA 1
ATOM 2434 C C . PHE A 1 305 ? 111.487 62.272 154.633 1.00 53.40 322 PHE A C 1
ATOM 2435 O O . PHE A 1 305 ? 112.467 62.890 155.052 1.00 52.80 322 PHE A O 1
ATOM 2443 N N . LEU A 1 306 ? 110.274 62.451 155.146 1.00 54.86 323 LEU A N 1
ATOM 2444 C CA . LEU A 1 306 ? 110.063 63.384 156.241 1.00 59.71 323 LEU A CA 1
ATOM 2445 C C . LEU A 1 306 ? 110.890 62.987 157.462 1.00 64.83 323 LEU A C 1
ATOM 2446 O O . LEU A 1 306 ? 111.278 63.857 158.256 1.00 63.56 323 LEU A O 1
ATOM 2451 N N . TYR A 1 307 ? 111.187 61.688 157.627 1.00 52.88 324 TYR A N 1
ATOM 2452 C CA . TYR A 1 307 ? 112.101 61.290 158.690 1.00 58.29 324 TYR A CA 1
ATOM 2453 C C . TYR A 1 307 ? 113.509 61.812 158.409 1.00 61.36 324 TYR A C 1
ATOM 2454 O O . TYR A 1 307 ? 114.156 62.377 159.300 1.00 61.70 324 TYR A O 1
ATOM 2463 N N . CYS A 1 308 ? 113.990 61.623 157.167 1.00 55.64 325 CYS A N 1
ATOM 2464 C CA . CYS A 1 308 ? 115.321 62.076 156.752 1.00 54.03 325 CYS A CA 1
ATOM 2465 C C . CYS A 1 308 ? 115.448 63.589 156.851 1.00 54.49 325 CYS A C 1
ATOM 2466 O O . CYS A 1 308 ? 116.497 64.110 157.235 1.00 59.64 325 CYS A O 1
ATOM 2469 N N . MET A 1 309 ? 114.402 64.318 156.461 1.00 57.89 326 MET A N 1
ATOM 2470 C CA . MET A 1 309 ? 114.377 65.753 156.691 1.00 53.77 326 MET A CA 1
ATOM 2471 C C . MET A 1 309 ? 114.462 66.071 158.184 1.00 56.07 326 MET A C 1
ATOM 2472 O O . MET A 1 309 ? 115.076 67.068 158.576 1.00 58.01 326 MET A O 1
ATOM 2477 N N . ALA A 1 310 ? 113.840 65.248 159.029 1.00 51.32 327 ALA A N 1
ATOM 2478 C CA . ALA A 1 310 ? 113.919 65.492 160.479 1.00 61.62 327 ALA A CA 1
ATOM 2479 C C . ALA A 1 310 ? 115.324 65.232 161.007 1.00 58.00 327 ALA A C 1
ATOM 2480 O O . ALA A 1 310 ? 115.891 66.072 161.704 1.00 64.94 327 ALA A O 1
ATOM 2482 N N . LEU A 1 311 ? 115.890 64.068 160.699 1.00 52.88 328 LEU A N 1
ATOM 2483 C CA . LEU A 1 311 ? 117.274 63.784 161.038 1.00 55.55 328 LEU A CA 1
ATOM 2484 C C . LEU A 1 311 ? 118.238 64.883 160.595 1.00 65.71 328 LEU A C 1
ATOM 2485 O O . LEU A 1 311 ? 119.283 65.067 161.224 1.00 63.66 328 LEU A O 1
ATOM 2490 N N . TYR A 1 312 ? 117.967 65.570 159.485 1.00 61.94 329 TYR A N 1
ATOM 2491 C CA . TYR A 1 312 ? 118.956 66.471 158.887 1.00 60.84 329 TYR A CA 1
ATOM 2492 C C . TYR A 1 312 ? 118.336 67.827 158.583 1.00 63.41 329 TYR A C 1
ATOM 2493 O O . TYR A 1 312 ? 118.058 68.150 157.417 1.00 60.46 329 TYR A O 1
ATOM 2502 N N . PRO A 1 313 ? 118.154 68.662 159.616 1.00 69.28 330 PRO A N 1
ATOM 2503 C CA . PRO A 1 313 ? 117.512 69.985 159.466 1.00 58.58 330 PRO A CA 1
ATOM 2504 C C . PRO A 1 313 ? 118.178 70.921 158.477 1.00 63.68 330 PRO A C 1
ATOM 2505 O O . PRO A 1 313 ? 117.503 71.803 157.926 1.00 61.29 330 PRO A O 1
ATOM 2509 N N . GLU A 1 314 ? 119.500 70.831 158.307 1.00 62.92 331 GLU A N 1
ATOM 2510 C CA . GLU A 1 314 ? 120.158 71.698 157.341 1.00 76.72 331 GLU A CA 1
ATOM 2511 C C . GLU A 1 314 ? 119.652 71.419 155.927 1.00 73.36 331 GLU A C 1
ATOM 2512 O O . GLU A 1 314 ? 119.351 72.354 155.170 1.00 68.76 331 GLU A O 1
ATOM 2518 N N . HIS A 1 315 ? 119.529 70.135 155.566 1.00 69.53 332 HIS A N 1
ATOM 2519 C CA . HIS A 1 315 ? 118.906 69.753 154.307 1.00 66.30 332 HIS A CA 1
ATOM 2520 C C . HIS A 1 315 ? 117.422 70.094 154.305 1.00 66.97 332 HIS A C 1
ATOM 2521 O O . HIS A 1 315 ? 116.869 70.549 153.288 1.00 60.00 332 HIS A O 1
ATOM 2528 N N . GLN A 1 316 ? 116.754 69.872 155.432 1.00 59.58 333 GLN A N 1
ATOM 2529 C CA . GLN A 1 316 ? 115.345 70.208 155.481 1.00 61.36 333 GLN A CA 1
ATOM 2530 C C . GLN A 1 316 ? 115.142 71.693 155.190 1.00 65.94 333 GLN A C 1
ATOM 2531 O O . GLN A 1 316 ? 114.261 72.062 154.402 1.00 69.62 333 GLN A O 1
ATOM 2537 N N . GLN A 1 317 ? 115.981 72.561 155.783 1.00 75.65 334 GLN A N 1
ATOM 2538 C CA . GLN A 1 317 ? 115.837 74.001 155.588 1.00 77.29 334 GLN A CA 1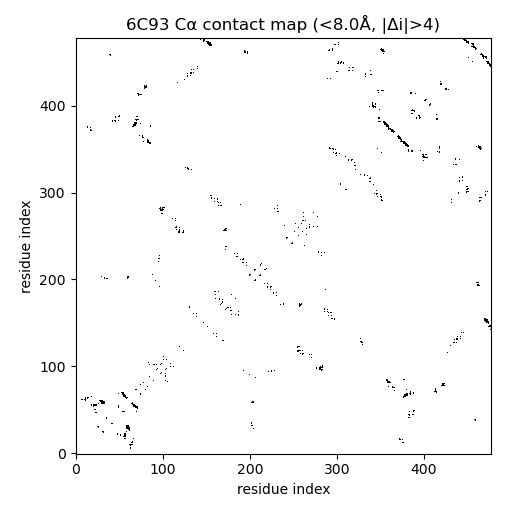
ATOM 2539 C C . GLN A 1 317 ? 116.168 74.408 154.154 1.00 76.99 334 GLN A C 1
ATOM 2540 O O . GLN A 1 317 ? 115.495 75.269 153.575 1.00 72.23 334 GLN A O 1
ATOM 2546 N N . ARG A 1 318 ? 117.195 73.800 153.558 1.00 71.85 335 ARG A N 1
ATOM 2547 C CA . ARG A 1 318 ? 117.464 74.039 152.149 1.00 67.66 335 ARG A CA 1
ATOM 2548 C C . ARG A 1 318 ? 116.243 73.700 151.298 1.00 76.87 335 ARG A C 1
ATOM 2549 O O . ARG A 1 318 ? 115.820 74.495 150.440 1.00 69.51 335 ARG A O 1
ATOM 2557 N N . CYS A 1 319 ? 115.655 72.515 151.520 1.00 71.92 336 CYS A N 1
ATOM 2558 C CA . CYS A 1 319 ? 114.501 72.129 150.721 1.00 65.81 336 CYS A CA 1
ATOM 2559 C C . CYS A 1 319 ? 113.350 73.088 150.960 1.00 66.38 336 CYS A C 1
ATOM 2560 O O . CYS A 1 319 ? 112.651 73.493 150.012 1.00 53.95 336 CYS A O 1
ATOM 2563 N N . ARG A 1 320 ? 113.157 73.475 152.225 1.00 61.44 337 ARG A N 1
ATOM 2564 C CA . ARG A 1 320 ? 112.118 74.446 152.563 1.00 73.83 337 ARG A CA 1
ATOM 2565 C C . ARG A 1 320 ? 112.301 75.768 151.815 1.00 67.64 337 ARG A C 1
ATOM 2566 O O . ARG A 1 320 ? 111.322 76.368 151.360 1.00 65.25 337 ARG A O 1
ATOM 2574 N N . GLU A 1 321 ? 113.539 76.232 151.666 1.00 69.45 338 GLU A N 1
ATOM 2575 C CA . GLU A 1 321 ? 113.787 77.491 150.974 1.00 64.81 338 GLU A CA 1
ATOM 2576 C C . GLU A 1 321 ? 113.644 77.335 149.461 1.00 76.23 338 GLU A C 1
ATOM 2577 O O . GLU A 1 321 ? 113.078 78.212 148.795 1.00 76.52 338 GLU A O 1
ATOM 2583 N N . GLU A 1 322 ? 114.132 76.232 148.891 1.00 69.43 339 GLU A N 1
ATOM 2584 C CA . GLU A 1 322 ? 113.905 75.994 147.465 1.00 59.10 339 GLU A CA 1
ATOM 2585 C C . GLU A 1 322 ? 112.421 76.063 147.121 1.00 68.05 339 GLU A C 1
ATOM 2586 O O . GLU A 1 322 ? 112.013 76.795 146.204 1.00 68.07 339 GLU A O 1
ATOM 2592 N N . VAL A 1 323 ? 111.592 75.283 147.824 1.00 68.37 340 VAL A N 1
ATOM 2593 C CA . VAL A 1 323 ? 110.191 75.178 147.416 1.00 70.55 340 VAL A CA 1
ATOM 2594 C C . VAL A 1 323 ? 109.470 76.481 147.685 1.00 68.39 340 VAL A C 1
ATOM 2595 O O . VAL A 1 323 ? 108.528 76.831 146.962 1.00 67.55 340 VAL A O 1
ATOM 2599 N N . ARG A 1 324 ? 109.900 77.226 148.713 1.00 70.15 341 ARG A N 1
ATOM 2600 C CA . ARG A 1 324 ? 109.261 78.505 149.036 1.00 70.98 341 ARG A CA 1
ATOM 2601 C C . ARG A 1 324 ? 109.476 79.525 147.927 1.00 66.64 341 ARG A C 1
ATOM 2602 O O . ARG A 1 324 ? 108.540 80.230 147.544 1.00 70.42 341 ARG A O 1
ATOM 2610 N N . GLU A 1 325 ? 110.691 79.602 147.381 1.00 64.43 342 GLU A N 1
ATOM 2611 C CA . GLU A 1 325 ? 110.925 80.482 146.232 1.00 68.25 342 GLU A CA 1
ATOM 2612 C C . GLU A 1 325 ? 110.090 80.056 145.024 1.00 71.56 342 GLU A C 1
ATOM 2613 O O . GLU A 1 325 ? 109.449 80.891 144.385 1.00 78.66 342 GLU A O 1
ATOM 2619 N N . ILE A 1 326 ? 110.044 78.757 144.722 1.00 82.14 343 ILE A N 1
ATOM 2620 C CA . ILE A 1 326 ? 109.269 78.270 143.577 1.00 64.20 343 ILE A CA 1
ATOM 2621 C C . ILE A 1 326 ? 107.789 78.621 143.737 1.00 66.88 343 ILE A C 1
ATOM 2622 O O . ILE A 1 326 ? 107.078 78.864 142.754 1.00 68.17 343 ILE A O 1
ATOM 2627 N N . LEU A 1 327 ? 107.282 78.611 144.963 1.00 67.50 344 LEU A N 1
ATOM 2628 C CA . LEU A 1 327 ? 105.845 78.797 145.083 1.00 77.91 344 LEU A CA 1
ATOM 2629 C C . LEU A 1 327 ? 105.480 80.259 144.915 1.00 86.02 344 LEU A C 1
ATOM 2630 O O . LEU A 1 327 ? 104.497 80.581 144.236 1.00 83.71 344 LEU A O 1
ATOM 2635 N N . GLY A 1 328 ? 106.269 81.146 145.523 1.00 83.45 345 GLY A N 1
ATOM 2636 C CA . GLY A 1 328 ? 105.931 82.553 145.564 1.00 82.22 345 GLY A CA 1
ATOM 2637 C C . GLY A 1 328 ? 104.556 82.785 146.154 1.00 92.50 345 GLY A C 1
ATOM 2638 O O . GLY A 1 328 ? 104.138 82.139 147.135 1.00 84.34 345 GLY A O 1
ATOM 2639 N N . ASP A 1 329 ? 103.835 83.728 145.544 1.00 93.92 346 ASP A N 1
ATOM 2640 C CA . ASP A 1 329 ? 102.489 84.070 145.986 1.00 103.30 346 ASP A CA 1
ATOM 2641 C C . ASP A 1 329 ? 101.420 83.218 145.324 1.00 93.00 346 ASP A C 1
ATOM 2642 O O . ASP A 1 329 ? 100.229 83.531 145.468 1.00 85.93 346 ASP A O 1
ATOM 2647 N N . GLN A 1 330 ? 101.823 82.150 144.620 1.00 86.11 347 GLN A N 1
ATOM 2648 C CA . GLN A 1 330 ? 100.875 81.245 143.988 1.00 83.20 347 GLN A CA 1
ATOM 2649 C C . GLN A 1 330 ? 99.977 80.607 145.035 1.00 84.83 347 GLN A C 1
ATOM 2650 O O . GLN A 1 330 ? 100.336 80.480 146.204 1.00 92.31 347 GLN A O 1
ATOM 2656 N N . ASP A 1 331 ? 98.778 80.225 144.608 1.00 89.83 348 ASP A N 1
ATOM 2657 C CA . ASP A 1 331 ? 97.906 79.482 145.498 1.00 94.67 348 ASP A CA 1
ATOM 2658 C C . ASP A 1 331 ? 98.402 78.061 145.650 1.00 92.52 348 ASP A C 1
ATOM 2659 O O . ASP A 1 331 ? 98.256 77.466 146.719 1.00 99.39 348 ASP A O 1
ATOM 2664 N N . SER A 1 332 ? 99.014 77.516 144.605 1.00 96.12 349 SER A N 1
ATOM 2665 C CA . SER A 1 332 ? 99.478 76.142 144.638 1.00 99.09 349 SER A CA 1
ATOM 2666 C C . SER A 1 332 ? 100.461 75.912 143.492 1.00 81.67 349 SER A C 1
ATOM 2667 O O . SER A 1 332 ? 100.458 76.628 142.490 1.00 82.63 349 SER A O 1
ATOM 2670 N N . PHE A 1 333 ? 101.313 74.902 143.672 1.00 75.51 350 PHE A N 1
ATOM 2671 C CA . PHE A 1 333 ? 102.316 74.553 142.680 1.00 73.80 350 PHE A CA 1
ATOM 2672 C C . PHE A 1 333 ? 101.653 74.099 141.398 1.00 67.52 350 PHE A C 1
ATOM 2673 O O . PHE A 1 333 ? 100.592 73.478 141.407 1.00 71.28 350 PHE A O 1
ATOM 2681 N N . GLN A 1 334 ? 102.311 74.392 140.286 1.00 71.25 351 GLN A N 1
ATOM 2682 C CA . GLN A 1 334 ? 101.889 73.912 138.986 1.00 74.49 351 GLN A CA 1
ATOM 2683 C C . GLN A 1 334 ? 102.818 72.780 138.562 1.00 71.55 351 GLN A C 1
ATOM 2684 O O . GLN A 1 334 ? 103.948 72.668 139.050 1.00 70.41 351 GLN A O 1
ATOM 2690 N N . TRP A 1 335 ? 102.321 71.911 137.676 1.00 75.82 352 TRP A N 1
ATOM 2691 C CA . TRP A 1 335 ? 103.153 70.810 137.187 1.00 72.07 352 TRP A CA 1
ATOM 2692 C C . TRP A 1 335 ? 104.513 71.306 136.713 1.00 74.02 352 TRP A C 1
ATOM 2693 O O . TRP A 1 335 ? 105.538 70.664 136.963 1.00 70.87 352 TRP A O 1
ATOM 2704 N N . GLU A 1 336 ? 104.544 72.460 136.044 1.00 82.05 353 GLU A N 1
ATOM 2705 C CA . GLU A 1 336 ? 105.805 73.022 135.564 1.00 76.58 353 GLU A CA 1
ATOM 2706 C C . GLU A 1 336 ? 106.795 73.248 136.703 1.00 76.39 353 GLU A C 1
ATOM 2707 O O . GLU A 1 336 ? 108.008 73.157 136.490 1.00 70.03 353 GLU A O 1
ATOM 2713 N N . ASP A 1 337 ? 106.299 73.486 137.926 1.00 72.87 354 ASP A N 1
ATOM 2714 C CA . ASP A 1 337 ? 107.179 73.831 139.039 1.00 73.42 354 ASP A CA 1
ATOM 2715 C C . ASP A 1 337 ? 107.981 72.639 139.557 1.00 66.1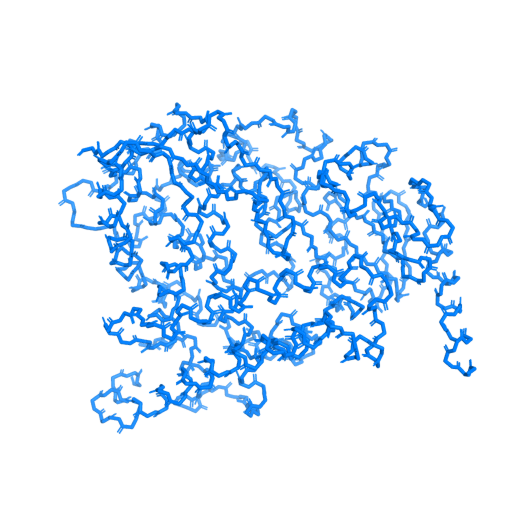3 354 ASP A C 1
ATOM 2716 O O . ASP A 1 337 ? 109.044 72.837 140.155 1.00 66.24 354 ASP A O 1
ATOM 2721 N N . LEU A 1 338 ? 107.494 71.410 139.374 1.00 65.53 355 LEU A N 1
ATOM 2722 C CA . LEU A 1 338 ? 108.184 70.251 139.952 1.00 66.92 355 LEU A CA 1
ATOM 2723 C C . LEU A 1 338 ? 109.606 70.098 139.442 1.00 63.39 355 LEU A C 1
ATOM 2724 O O . LEU A 1 338 ? 110.457 69.575 140.170 1.00 69.81 355 LEU A O 1
ATOM 2729 N N . ALA A 1 339 ? 109.872 70.510 138.194 1.00 64.58 356 ALA A N 1
ATOM 2730 C CA . ALA A 1 339 ? 111.206 70.386 137.610 1.00 54.72 356 ALA A CA 1
ATOM 2731 C C . ALA A 1 339 ? 112.212 71.307 138.279 1.00 64.13 356 ALA A C 1
ATOM 2732 O O . ALA A 1 339 ? 113.398 70.962 138.369 1.00 63.91 356 ALA A O 1
ATOM 2734 N N . LYS A 1 340 ? 111.758 72.471 138.753 1.00 60.20 357 LYS A N 1
ATOM 2735 C CA . LYS A 1 340 ? 112.620 73.394 139.486 1.00 66.13 357 LYS A CA 1
ATOM 2736 C C . LYS A 1 340 ? 113.053 72.878 140.854 1.00 63.87 357 LYS A C 1
ATOM 2737 O O . LYS A 1 340 ? 114.014 73.405 141.419 1.00 63.54 357 LYS A O 1
ATOM 2743 N N . MET A 1 341 ? 112.377 71.872 141.404 1.00 69.38 358 MET A N 1
ATOM 2744 C CA . MET A 1 341 ? 112.706 71.389 142.738 1.00 59.44 358 MET A CA 1
ATOM 2745 C C . MET A 1 341 ? 113.914 70.462 142.712 1.00 66.17 358 MET A C 1
ATOM 2746 O O . MET A 1 341 ? 113.860 69.337 143.226 1.00 62.00 358 MET A O 1
ATOM 2751 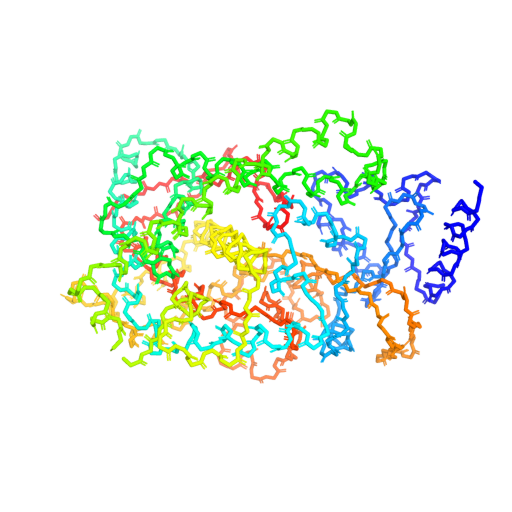N N . THR A 1 342 ? 115.015 70.944 142.120 1.00 65.06 359 THR A N 1
ATOM 2752 C CA . THR A 1 342 ? 116.159 70.075 141.871 1.00 64.43 359 THR A CA 1
ATOM 2753 C C . THR A 1 342 ? 116.764 69.564 143.170 1.00 62.24 359 THR A C 1
ATOM 2754 O O . THR A 1 342 ? 117.140 68.393 143.259 1.00 67.55 359 THR A O 1
ATOM 2758 N N . TYR A 1 343 ? 116.863 70.418 144.188 1.00 65.11 360 TYR A N 1
ATOM 2759 C CA . TYR A 1 343 ? 117.513 70.026 145.439 1.00 68.07 360 TYR A CA 1
ATOM 2760 C C . TYR A 1 343 ? 116.636 69.116 146.282 1.00 68.18 360 TYR A C 1
ATOM 2761 O O . TYR A 1 343 ? 117.139 68.191 146.940 1.00 63.06 360 TYR A O 1
ATOM 2770 N N . LEU A 1 344 ? 115.332 69.408 146.314 1.00 69.46 361 LEU A N 1
ATOM 2771 C CA . LEU A 1 344 ? 114.369 68.493 146.916 1.00 59.88 361 LEU A CA 1
ATOM 2772 C C . LEU A 1 344 ? 114.459 67.119 146.266 1.00 61.23 361 LEU A C 1
ATOM 2773 O O . LEU A 1 344 ? 114.391 66.095 146.950 1.00 57.87 361 LEU A O 1
ATOM 2778 N N . THR A 1 345 ? 114.660 67.081 144.946 1.00 50.51 362 THR A N 1
ATOM 2779 C CA . THR A 1 345 ? 114.777 65.802 144.266 1.00 51.18 362 THR A CA 1
ATOM 2780 C C . THR A 1 345 ? 116.054 65.079 144.648 1.00 56.68 362 THR A C 1
ATOM 2781 O O . THR A 1 345 ? 116.075 63.844 144.694 1.00 58.10 362 THR A O 1
ATOM 2785 N N . MET A 1 346 ? 117.140 65.815 144.886 1.00 55.19 363 MET A N 1
ATOM 2786 C CA . MET A 1 346 ? 118.364 65.149 145.291 1.00 53.43 363 MET A CA 1
ATOM 2787 C C . MET A 1 346 ? 118.192 64.522 146.672 1.00 59.09 363 MET A C 1
ATOM 2788 O O . MET A 1 346 ? 118.659 63.402 146.925 1.00 57.82 363 MET A O 1
ATOM 2793 N N . CYS A 1 347 ? 117.548 65.242 147.593 1.00 53.83 364 CYS A N 1
ATOM 2794 C CA . CYS A 1 347 ? 117.345 64.676 148.919 1.00 59.10 364 CYS A CA 1
ATOM 2795 C C . CYS A 1 347 ? 116.415 63.490 148.839 1.00 59.67 364 CYS A C 1
ATOM 2796 O O . CYS A 1 347 ? 116.625 62.478 149.515 1.00 61.63 364 CYS A O 1
ATOM 2799 N N . MET A 1 348 ? 115.398 63.592 147.983 1.00 56.94 365 MET A N 1
ATOM 2800 C CA . MET A 1 348 ? 114.440 62.503 147.849 1.00 56.10 365 MET A CA 1
ATOM 2801 C C . MET A 1 348 ? 115.108 61.241 147.310 1.00 54.55 365 MET A C 1
ATOM 2802 O O . MET A 1 348 ? 114.833 60.136 147.787 1.00 53.56 365 MET A O 1
ATOM 2807 N N . LYS A 1 349 ? 115.995 61.386 146.322 1.00 47.11 366 LYS A N 1
ATOM 2808 C CA . LYS A 1 349 ? 116.785 60.250 145.847 1.00 50.70 366 LYS A CA 1
ATOM 2809 C C . LYS A 1 349 ? 117.720 59.722 146.925 1.00 49.85 366 LYS A C 1
ATOM 2810 O O . LYS A 1 349 ? 117.891 58.503 147.058 1.00 46.50 366 LYS A O 1
ATOM 2816 N N . GLU A 1 350 ? 118.342 60.607 147.704 1.00 48.44 367 GLU A N 1
ATOM 2817 C CA . GLU A 1 350 ? 119.251 60.105 148.720 1.00 48.42 367 GLU A CA 1
ATOM 2818 C C . GLU A 1 350 ? 118.474 59.380 149.806 1.00 57.61 367 GLU A C 1
ATOM 2819 O O . GLU A 1 350 ? 118.927 58.355 150.343 1.00 54.49 367 GLU A O 1
ATOM 2825 N N . CYS A 1 351 ? 117.279 59.877 150.107 1.00 58.86 368 CYS A N 1
ATOM 2826 C CA . CYS A 1 351 ? 116.378 59.153 150.984 1.00 53.04 368 CYS A CA 1
ATOM 2827 C C . CYS A 1 351 ? 116.116 57.752 150.442 1.00 59.37 368 CYS A C 1
ATOM 2828 O O . CYS A 1 351 ? 116.302 56.751 151.148 1.00 53.04 368 CYS A O 1
ATOM 2831 N N . PHE A 1 352 ? 115.688 57.662 149.181 1.00 53.69 369 PHE A N 1
ATOM 2832 C CA . PHE A 1 352 ? 115.396 56.353 148.589 1.00 52.20 369 PHE A CA 1
ATOM 2833 C C . PHE A 1 352 ? 116.641 55.484 148.485 1.00 52.57 369 PHE A C 1
ATOM 2834 O O . PHE A 1 352 ? 116.522 54.255 148.448 1.00 53.66 369 PHE A O 1
ATOM 2842 N N . ARG A 1 353 ? 117.841 56.066 148.451 1.00 58.29 370 ARG A N 1
ATOM 2843 C CA . ARG A 1 353 ? 119.019 55.204 148.462 1.00 60.51 370 ARG A CA 1
ATOM 2844 C C . ARG A 1 353 ? 119.104 54.453 149.783 1.00 59.77 370 ARG A C 1
ATOM 2845 O O . ARG A 1 353 ? 119.210 53.214 149.804 1.00 50.69 370 ARG A O 1
ATOM 2853 N N . LEU A 1 354 ? 119.037 55.200 150.903 1.00 59.56 371 LEU A N 1
ATOM 2854 C CA . LEU A 1 354 ? 119.200 54.610 152.228 1.00 56.97 371 LEU A CA 1
ATOM 2855 C C . LEU A 1 354 ? 117.938 53.919 152.729 1.00 60.23 371 LEU A C 1
ATOM 2856 O O . LEU A 1 354 ? 118.045 52.982 153.541 1.00 57.65 371 LEU A O 1
ATOM 2861 N N . TYR A 1 355 ? 116.759 54.360 152.249 1.00 53.79 372 TYR A N 1
ATOM 2862 C CA . TYR A 1 355 ? 115.453 53.864 152.699 1.00 52.79 372 TYR A CA 1
ATOM 2863 C C . TYR A 1 355 ? 114.593 53.502 151.488 1.00 50.14 372 TYR A C 1
ATOM 2864 O O . TYR A 1 355 ? 113.528 54.095 151.253 1.00 50.62 372 TYR A O 1
ATOM 2873 N N . PRO A 1 356 ? 115.040 52.544 150.678 1.00 58.60 373 PRO A N 1
ATOM 2874 C CA . PRO A 1 356 ? 114.310 52.192 149.458 1.00 52.08 373 PRO A CA 1
ATOM 2875 C C . PRO A 1 356 ? 112.916 51.681 149.770 1.00 54.72 373 PRO A C 1
ATOM 2876 O O . PRO A 1 356 ? 112.775 50.682 150.486 1.00 51.46 373 PRO A O 1
ATOM 2880 N N . PRO A 1 357 ? 111.858 52.286 149.208 1.00 51.00 374 PRO A N 1
ATOM 2881 C CA . PRO A 1 357 ? 110.496 51.811 149.524 1.00 45.92 374 PRO A CA 1
ATOM 2882 C C . PRO A 1 357 ? 110.253 50.355 149.194 1.00 51.48 374 PRO A C 1
ATOM 2883 O O . PRO A 1 357 ? 109.433 49.716 149.855 1.00 59.05 374 PRO A O 1
ATOM 2887 N N . VAL A 1 358 ? 110.901 49.822 148.165 1.00 50.25 375 VAL A N 1
ATOM 2888 C CA . VAL A 1 358 ? 110.862 48.401 147.835 1.00 47.90 375 VAL A CA 1
ATOM 2889 C C . VAL A 1 358 ? 112.287 47.876 147.928 1.00 52.05 375 VAL A C 1
ATOM 2890 O O . VAL A 1 358 ? 113.112 48.131 147.046 1.00 61.61 375 VAL A O 1
ATOM 2894 N N . PRO A 1 359 ? 112.635 47.194 149.026 1.00 60.94 376 PRO A N 1
ATOM 2895 C CA . PRO A 1 359 ? 114.032 46.762 149.227 1.00 53.40 376 PRO A CA 1
ATOM 2896 C C . PRO A 1 359 ? 114.413 45.475 148.531 1.00 51.31 376 PRO A C 1
ATOM 2897 O O . PRO A 1 359 ? 115.622 45.251 148.341 1.00 58.25 376 PRO A O 1
ATOM 2901 N N . GLN A 1 360 ? 113.465 44.632 148.114 1.00 57.38 377 GLN A N 1
ATOM 2902 C CA . GLN A 1 360 ? 113.856 43.384 147.462 1.00 59.91 377 GLN A CA 1
ATOM 2903 C C . GLN A 1 360 ? 112.831 42.919 146.412 1.00 58.26 377 GLN A C 1
ATOM 2904 O O . GLN A 1 360 ? 111.618 42.995 146.621 1.00 66.20 377 GLN A O 1
ATOM 2910 N N . VAL A 1 361 ? 113.325 42.384 145.301 1.00 54.59 378 VAL A N 1
ATOM 2911 C CA . VAL A 1 361 ? 112.477 41.822 144.257 1.00 54.99 378 VAL A CA 1
ATOM 2912 C C . VAL A 1 361 ? 113.137 40.564 143.717 1.00 51.52 378 VAL A C 1
ATOM 2913 O O . VAL A 1 361 ? 114.299 40.273 143.991 1.00 50.80 378 VAL A O 1
ATOM 2917 N N . TYR A 1 362 ? 112.381 39.801 142.941 1.00 49.16 379 TYR A N 1
ATOM 2918 C CA . TYR A 1 362 ? 112.869 38.512 142.495 1.00 60.02 379 TYR A CA 1
ATOM 2919 C C . TYR A 1 362 ? 112.544 38.247 141.034 1.00 58.58 379 TYR A C 1
ATOM 2920 O O . TYR A 1 362 ? 111.559 38.752 140.479 1.00 54.52 379 TYR A O 1
ATOM 2929 N N . ARG A 1 363 ? 113.384 37.384 140.445 1.00 64.76 380 ARG A N 1
ATOM 2930 C CA . ARG A 1 363 ? 113.172 36.812 139.116 1.00 66.46 380 ARG A CA 1
ATOM 2931 C C . ARG A 1 363 ? 113.473 35.317 139.125 1.00 64.41 380 ARG A C 1
ATOM 2932 O O . ARG A 1 363 ? 114.163 34.800 140.013 1.00 67.64 380 ARG A O 1
ATOM 2940 N N . GLN A 1 364 ? 112.936 34.623 138.121 1.00 68.62 381 GLN A N 1
ATOM 2941 C CA . GLN A 1 364 ? 113.372 33.273 137.763 1.00 70.85 381 GLN A CA 1
ATOM 2942 C C . GLN A 1 364 ? 113.873 33.295 136.327 1.00 63.00 381 GLN A C 1
ATOM 2943 O O . GLN A 1 364 ? 113.091 33.533 135.399 1.00 69.58 381 GLN A O 1
ATOM 2949 N N . LEU A 1 365 ? 115.161 33.031 136.139 1.00 64.12 382 LEU A N 1
ATOM 2950 C CA . LEU A 1 365 ? 115.742 33.109 134.806 1.00 75.46 382 LEU A CA 1
ATOM 2951 C C . LEU A 1 365 ? 115.055 32.141 133.851 1.00 71.92 382 LEU A C 1
ATOM 2952 O O . LEU A 1 365 ? 114.849 30.960 134.152 1.00 74.49 382 LEU A O 1
ATOM 2957 N N . SER A 1 366 ? 114.656 32.659 132.712 1.00 69.98 383 SER A N 1
ATOM 2958 C CA . SER A 1 366 ? 114.180 31.802 131.647 1.00 72.09 383 SER A CA 1
ATOM 2959 C C . SER A 1 366 ? 115.312 31.397 130.716 1.00 81.47 383 SER A C 1
ATOM 2960 O O . SER A 1 366 ? 115.187 30.405 129.996 1.00 82.42 383 SER A O 1
ATOM 2963 N N . LYS A 1 367 ? 116.397 32.151 130.724 1.00 83.16 384 LYS A N 1
ATOM 2964 C CA . LYS A 1 367 ? 117.599 31.935 129.943 1.00 79.29 384 LYS A CA 1
ATOM 2965 C C . LYS A 1 367 ? 118.799 32.027 130.877 1.00 86.22 384 LYS A C 1
ATOM 2966 O O . LYS A 1 367 ? 118.703 32.600 131.971 1.00 90.27 384 LYS A O 1
ATOM 2972 N N . PRO A 1 368 ? 119.941 31.463 130.487 1.00 84.21 385 PRO A N 1
ATOM 2973 C CA . PRO A 1 368 ? 121.161 31.614 131.289 1.00 87.96 385 PRO A CA 1
ATOM 2974 C C . PRO A 1 368 ? 121.694 33.031 131.221 1.00 78.39 385 PRO A C 1
ATOM 2975 O O . PRO A 1 368 ? 121.332 33.815 130.349 1.00 69.46 385 PRO A O 1
ATOM 2979 N N . VAL A 1 369 ? 122.589 33.346 132.150 1.00 80.47 386 VAL A N 1
ATOM 2980 C CA . VAL A 1 369 ? 123.168 34.678 132.204 1.00 81.19 386 VAL A CA 1
ATOM 2981 C C . VAL A 1 369 ? 124.606 34.538 132.660 1.00 75.61 386 VAL A C 1
ATOM 2982 O O . VAL A 1 369 ? 124.924 33.673 133.478 1.00 79.87 386 VAL A O 1
ATOM 2986 N N . SER A 1 370 ? 125.476 35.368 132.093 1.00 83.93 387 SER A N 1
ATOM 2987 C CA . SER A 1 370 ? 126.887 35.415 132.442 1.00 78.56 387 SER A CA 1
ATOM 2988 C C . SER A 1 370 ? 127.197 36.805 132.967 1.00 79.23 387 SER A C 1
ATOM 2989 O O . SER A 1 370 ? 126.799 37.814 132.369 1.00 75.22 387 SER A O 1
ATOM 2992 N N . PHE A 1 371 ? 127.904 36.845 134.078 1.00 84.39 388 PHE A N 1
ATOM 2993 C CA . PHE A 1 371 ? 128.200 38.070 134.785 1.00 76.24 388 PHE A CA 1
ATOM 2994 C C . PHE A 1 371 ? 129.605 38.542 134.446 1.00 78.52 388 PHE A C 1
ATOM 2995 O O . PHE A 1 371 ? 130.437 37.804 133.921 1.00 79.16 388 PHE A O 1
ATOM 3003 N N . VAL A 1 372 ? 129.876 39.784 134.839 1.00 84.14 389 VAL A N 1
ATOM 3004 C CA . VAL A 1 372 ? 131.104 40.480 134.489 1.00 81.31 389 VAL A CA 1
ATOM 3005 C C . VAL A 1 372 ? 132.356 39.814 135.057 1.00 82.16 389 VAL A C 1
ATOM 3006 O O . VAL A 1 372 ? 133.459 40.072 134.568 1.00 81.81 389 VAL A O 1
ATOM 3010 N N . ASP A 1 373 ? 132.230 39.003 136.106 1.00 84.53 390 ASP A N 1
ATOM 3011 C CA . ASP A 1 373 ? 133.389 38.383 136.740 1.00 85.15 390 ASP A CA 1
ATOM 3012 C C . ASP A 1 373 ? 133.628 36.959 136.241 1.00 81.34 390 ASP A C 1
ATOM 3013 O O . ASP A 1 373 ? 134.471 36.254 136.797 1.00 84.34 390 ASP A O 1
ATOM 3018 N N . GLY A 1 374 ? 132.912 36.522 135.207 1.00 77.97 391 GLY A N 1
ATOM 3019 C CA . GLY A 1 374 ? 133.088 35.205 134.652 1.00 73.93 391 GLY A CA 1
ATOM 3020 C C . GLY A 1 374 ? 132.128 34.164 135.200 1.00 78.49 391 GLY A C 1
ATOM 3021 O O . GLY A 1 374 ? 131.827 33.187 134.504 1.00 76.76 391 GLY A O 1
ATOM 3022 N N . ARG A 1 375 ? 131.659 34.329 136.435 1.00 69.27 392 ARG A N 1
ATOM 3023 C CA . ARG A 1 375 ? 130.665 33.402 136.913 1.00 76.27 392 ARG A CA 1
ATOM 3024 C C . ARG A 1 375 ? 129.392 33.568 136.098 1.00 78.91 392 ARG A C 1
ATOM 3025 O O . ARG A 1 375 ? 129.236 34.517 135.335 1.00 74.60 392 ARG A O 1
ATOM 3033 N N . SER A 1 376 ? 128.491 32.601 136.248 1.00 78.10 393 SER A N 1
ATOM 3034 C CA . SER A 1 376 ? 127.269 32.562 135.461 1.00 79.02 393 SER A CA 1
ATOM 3035 C C . SER A 1 376 ? 126.239 31.712 136.191 1.00 81.89 393 SER A C 1
ATOM 3036 O O . SER A 1 376 ? 126.527 31.089 137.218 1.00 81.32 393 SER A O 1
ATOM 3039 N N . LEU A 1 377 ? 125.029 31.688 135.632 1.00 77.58 394 LEU A N 1
ATOM 3040 C CA . LEU A 1 377 ? 123.920 30.899 136.145 1.00 75.08 394 LEU A CA 1
ATOM 3041 C C . LEU A 1 377 ? 123.120 30.327 134.985 1.00 83.54 394 LEU A C 1
ATOM 3042 O O . LEU A 1 377 ? 123.058 30.939 133.908 1.00 87.49 394 LEU A O 1
ATOM 3047 N N . PRO A 1 378 ? 122.473 29.180 135.184 1.00 77.05 395 PRO A N 1
ATOM 3048 C CA . PRO A 1 378 ? 121.619 28.601 134.145 1.00 74.03 395 PRO A CA 1
ATOM 3049 C C . PRO A 1 378 ? 120.162 29.014 134.297 1.00 75.69 395 PRO A C 1
ATOM 3050 O O . PRO A 1 378 ? 119.737 29.554 135.320 1.00 79.31 395 PRO A O 1
ATOM 3054 N N . ALA A 1 379 ? 119.389 28.716 133.265 1.00 74.62 396 ALA A N 1
ATOM 3055 C CA . ALA A 1 379 ? 117.959 28.933 133.337 1.00 69.54 396 ALA A CA 1
ATOM 3056 C C . ALA A 1 379 ? 117.375 28.127 134.478 1.00 76.31 396 ALA A C 1
ATOM 3057 O O . ALA A 1 379 ? 117.957 27.137 134.933 1.00 74.95 396 ALA A O 1
ATOM 3059 N N . GLY A 1 380 ? 116.196 28.567 134.932 1.00 78.38 397 GLY A N 1
ATOM 3060 C CA . GLY A 1 380 ? 115.521 27.962 136.049 1.00 67.56 397 GLY A CA 1
ATOM 3061 C C . GLY A 1 380 ? 116.003 28.414 137.401 1.00 72.55 397 GLY A C 1
ATOM 3062 O O . GLY A 1 380 ? 115.323 28.140 138.409 1.00 80.50 397 GLY A O 1
ATOM 3063 N N . SER A 1 381 ? 117.140 29.104 137.470 1.00 71.78 398 SER A N 1
ATOM 3064 C CA . SER A 1 381 ? 117.641 29.603 138.750 1.00 78.33 398 SER A CA 1
ATOM 3065 C C . SER A 1 381 ? 116.838 30.812 139.230 1.00 75.84 398 SER A C 1
ATOM 3066 O O . SER A 1 381 ? 116.139 31.480 138.460 1.00 77.56 398 SER A O 1
ATOM 3069 N N . LEU A 1 382 ? 116.977 31.109 140.515 1.00 72.98 399 LEU A N 1
ATOM 3070 C CA . LEU A 1 382 ? 116.220 32.170 141.163 1.00 78.44 399 LEU A CA 1
ATOM 3071 C C . LEU A 1 382 ? 117.138 33.338 141.518 1.00 72.62 399 LEU A C 1
ATOM 3072 O O . LEU A 1 382 ? 118.207 33.142 142.110 1.00 71.35 399 LEU A O 1
ATOM 3077 N N . ILE A 1 383 ? 116.710 34.549 141.166 1.00 64.83 400 ILE A N 1
ATOM 3078 C CA . ILE A 1 383 ? 117.467 35.765 141.431 1.00 61.65 400 ILE A CA 1
ATOM 3079 C C . ILE A 1 383 ? 116.761 36.579 142.498 1.00 65.96 400 ILE A C 1
ATOM 3080 O O . ILE A 1 383 ? 115.532 36.760 142.461 1.00 62.11 400 ILE A O 1
ATOM 3085 N N . SER A 1 384 ? 117.545 37.081 143.444 1.00 66.18 401 SER A N 1
ATOM 3086 C CA . SER A 1 384 ? 117.043 37.957 144.491 1.00 56.72 401 SER A CA 1
ATOM 3087 C C . SER A 1 384 ? 117.810 39.257 144.379 1.00 57.30 401 SER A C 1
ATOM 3088 O O . SER A 1 384 ? 118.974 39.338 144.764 1.00 54.89 401 SER A O 1
ATOM 3091 N N . LEU A 1 385 ? 117.164 40.265 143.827 1.00 56.29 402 LEU A N 1
ATOM 3092 C CA . LEU A 1 385 ? 117.786 41.570 143.727 1.00 56.59 402 LEU A CA 1
ATOM 3093 C C . LEU A 1 385 ? 117.619 42.271 145.067 1.00 57.06 402 LEU A C 1
ATOM 3094 O O . LEU A 1 385 ? 116.497 42.577 145.489 1.00 60.82 402 LEU A O 1
ATOM 3099 N N . HIS A 1 386 ? 118.731 42.497 145.747 1.00 56.56 403 HIS A N 1
ATOM 3100 C CA . HIS A 1 386 ? 118.717 43.147 147.036 1.00 48.86 403 HIS A CA 1
ATOM 3101 C C . HIS A 1 386 ? 119.011 44.604 146.750 1.00 58.24 403 HIS A C 1
ATOM 3102 O O . HIS A 1 386 ? 120.169 45.022 146.672 1.00 67.65 403 HIS A O 1
ATOM 3109 N N . ILE A 1 387 ? 117.937 45.368 146.542 1.00 57.93 404 ILE A N 1
ATOM 3110 C CA . ILE A 1 387 ? 118.076 46.792 146.255 1.00 50.50 404 ILE A CA 1
ATOM 3111 C C . ILE A 1 387 ? 118.670 47.502 147.464 1.00 57.53 404 ILE A C 1
ATOM 3112 O O . ILE A 1 387 ? 119.483 48.432 147.329 1.00 56.04 404 ILE A O 1
ATOM 3117 N N . TYR A 1 388 ? 118.291 47.057 148.670 1.00 59.14 405 TYR A N 1
ATOM 3118 C CA . TYR A 1 388 ? 118.770 47.679 149.896 1.00 57.52 405 TYR A CA 1
ATOM 3119 C C . TYR A 1 388 ? 120.291 47.609 149.991 1.00 56.07 405 TYR A C 1
ATOM 3120 O O . TYR A 1 388 ? 120.957 48.619 150.222 1.00 54.62 405 TYR A O 1
ATOM 3129 N N . ALA A 1 389 ? 120.854 46.412 149.830 1.00 59.17 406 ALA A N 1
ATOM 3130 C CA . ALA A 1 389 ? 122.309 46.277 149.857 1.00 61.88 406 ALA A CA 1
ATOM 3131 C C . ALA A 1 389 ? 122.943 46.928 148.642 1.00 63.09 406 ALA A C 1
ATOM 3132 O O . ALA A 1 389 ? 124.005 47.551 148.754 1.00 67.58 406 ALA A O 1
ATOM 3134 N N . LEU A 1 390 ? 122.327 46.771 147.470 1.00 61.24 407 LEU A N 1
ATOM 3135 C CA . LEU A 1 390 ? 122.844 47.416 146.266 1.00 60.88 407 LEU A CA 1
ATOM 3136 C C . LEU A 1 390 ? 123.094 48.900 146.506 1.00 60.02 407 LEU A C 1
ATOM 3137 O O . LEU A 1 390 ? 124.161 49.426 146.182 1.00 59.49 407 LEU A O 1
ATOM 3142 N N . HIS A 1 391 ? 122.126 49.580 147.134 1.00 60.72 408 HIS A N 1
ATOM 3143 C CA . HIS A 1 391 ? 122.222 51.016 147.375 1.00 50.50 408 HIS A CA 1
ATOM 3144 C C . HIS A 1 391 ? 123.219 51.375 148.470 1.00 54.04 408 HIS A C 1
ATOM 3145 O O . HIS A 1 391 ? 123.587 52.545 148.587 1.00 52.58 408 HIS A O 1
ATOM 3152 N N . ARG A 1 392 ? 123.665 50.405 149.263 1.00 51.85 409 ARG A N 1
ATOM 3153 C CA . ARG A 1 392 ? 124.709 50.614 150.243 1.00 58.19 409 ARG A CA 1
ATOM 3154 C C . ARG A 1 392 ? 126.033 49.975 149.851 1.00 65.81 409 ARG A C 1
ATOM 3155 O O . ARG A 1 392 ? 126.933 49.903 150.700 1.00 67.75 409 ARG A O 1
ATOM 3163 N N . ASN A 1 393 ? 126.168 49.493 148.606 1.00 66.89 410 ASN A N 1
ATOM 3164 C CA . ASN A 1 393 ? 127.407 48.852 148.162 1.00 60.43 410 ASN A CA 1
ATOM 3165 C C . ASN A 1 393 ? 128.595 49.797 148.335 1.00 64.34 410 ASN A C 1
ATOM 3166 O O . ASN A 1 393 ? 128.574 50.936 147.867 1.00 64.77 410 ASN A O 1
ATOM 3171 N N . SER A 1 394 ? 129.634 49.331 149.024 1.00 67.87 411 SER A N 1
ATOM 3172 C CA . SER A 1 394 ? 130.748 50.215 149.314 1.00 70.19 411 SER A CA 1
ATOM 3173 C C . SER A 1 394 ? 131.638 50.422 148.097 1.00 69.33 411 SER A C 1
ATOM 3174 O O . SER A 1 394 ? 132.240 51.491 147.952 1.00 76.90 411 SER A O 1
ATOM 3177 N N . ASP A 1 395 ? 131.717 49.442 147.201 1.00 63.72 412 ASP A N 1
ATOM 3178 C CA . ASP A 1 395 ? 132.453 49.640 145.959 1.00 64.77 412 ASP A CA 1
ATOM 3179 C C . ASP A 1 395 ? 131.797 50.660 145.030 1.00 69.52 412 ASP A C 1
ATOM 3180 O O . ASP A 1 395 ? 132.407 51.019 144.026 1.00 67.84 412 ASP A O 1
ATOM 3185 N N . VAL A 1 396 ? 130.576 51.112 145.312 1.00 73.49 413 VAL A N 1
ATOM 3186 C CA . VAL A 1 396 ? 129.842 52.008 144.419 1.00 58.82 413 VAL A CA 1
ATOM 3187 C C . VAL A 1 396 ? 129.554 53.344 145.095 1.00 63.94 413 VAL A C 1
ATOM 3188 O O . VAL A 1 396 ? 129.406 54.379 144.432 1.00 69.26 413 VAL A O 1
ATOM 3192 N N . TRP A 1 397 ? 129.415 53.323 146.423 1.00 64.63 414 TRP A N 1
ATOM 3193 C CA . TRP A 1 397 ? 128.972 54.481 147.197 1.00 68.27 414 TRP A CA 1
ATOM 3194 C C . TRP A 1 397 ? 129.980 54.724 148.305 1.00 66.06 414 TRP A C 1
ATOM 3195 O O . TRP A 1 397 ? 129.991 53.986 149.305 1.00 67.02 414 TRP A O 1
ATOM 3206 N N . PRO A 1 398 ? 130.860 55.706 148.153 1.00 69.97 415 PRO A N 1
ATOM 3207 C CA . PRO A 1 398 ? 131.778 56.026 149.243 1.00 68.91 415 PRO A CA 1
ATOM 3208 C C . PRO A 1 398 ? 131.016 56.507 150.467 1.00 64.28 415 PRO A C 1
ATOM 3209 O O . PRO A 1 398 ? 130.166 57.397 150.382 1.00 57.74 415 PRO A O 1
ATOM 3213 N N . ASP A 1 399 ? 131.341 55.909 151.617 1.00 74.37 416 ASP A N 1
ATOM 3214 C CA . ASP A 1 399 ? 130.687 56.183 152.889 1.00 71.76 416 ASP A CA 1
ATOM 3215 C C . ASP A 1 399 ? 129.203 55.867 152.768 1.00 72.07 416 ASP A C 1
ATOM 3216 O O . ASP A 1 399 ? 128.346 56.757 152.951 1.00 63.56 416 ASP A O 1
ATOM 3221 N N . PRO A 1 400 ? 128.877 54.598 152.489 1.00 69.29 417 PRO A N 1
ATOM 3222 C CA . PRO A 1 400 ? 127.505 54.235 152.097 1.00 66.60 417 PRO A CA 1
ATOM 3223 C C . PRO A 1 400 ? 126.436 54.708 153.070 1.00 67.68 417 PRO A C 1
ATOM 3224 O O . PRO A 1 400 ? 125.371 55.164 152.635 1.00 63.61 417 PRO A O 1
ATOM 3228 N N . GLU A 1 401 ? 126.681 54.618 154.379 1.00 68.24 418 GLU A N 1
ATOM 3229 C CA . GLU A 1 401 ? 125.656 54.978 155.347 1.00 64.99 418 GLU A CA 1
ATOM 3230 C C . GLU A 1 401 ? 125.465 56.478 155.494 1.00 60.93 418 GLU A C 1
ATOM 3231 O O . GLU A 1 401 ? 124.544 56.886 156.192 1.00 61.70 418 GLU A O 1
ATOM 3237 N N . VAL A 1 402 ? 126.252 57.303 154.818 1.00 67.14 419 VAL A N 1
ATOM 3238 C CA . VAL A 1 402 ? 126.203 58.748 155.013 1.00 63.50 419 VAL A CA 1
ATOM 3239 C C . VAL A 1 402 ? 125.165 59.374 154.093 1.00 64.67 419 VAL A C 1
ATOM 3240 O O . VAL A 1 402 ? 125.250 59.247 152.860 1.00 61.69 419 VAL A O 1
ATOM 3244 N N . PHE A 1 403 ? 124.245 60.127 154.686 1.00 56.85 420 PHE A N 1
ATOM 3245 C CA . PHE A 1 403 ? 123.238 60.859 153.921 1.00 55.35 420 PHE A CA 1
ATOM 3246 C C . PHE A 1 403 ? 123.920 62.050 153.262 1.00 62.77 420 PHE A C 1
ATOM 3247 O O . PHE A 1 403 ? 124.466 62.920 153.950 1.00 57.25 420 PHE A O 1
ATOM 3255 N N . ASP A 1 404 ? 123.925 62.070 151.933 1.00 62.23 421 ASP A N 1
ATOM 3256 C CA . ASP A 1 404 ? 124.534 63.165 151.180 1.00 59.05 421 ASP A CA 1
ATOM 3257 C C . ASP A 1 404 ? 123.711 63.418 149.915 1.00 64.13 421 ASP A C 1
ATOM 3258 O O . ASP A 1 404 ? 123.853 62.684 148.923 1.00 63.67 421 ASP A O 1
ATOM 3263 N N . PRO A 1 405 ? 122.847 64.444 149.909 1.00 56.82 422 PRO A N 1
ATOM 3264 C CA . PRO A 1 405 ? 122.023 64.711 148.719 1.00 63.44 422 PRO A CA 1
ATOM 3265 C C . PRO A 1 405 ? 122.830 65.019 147.489 1.00 71.37 422 PRO A C 1
ATOM 3266 O O . PRO A 1 405 ? 122.372 64.789 146.345 1.00 65.20 422 PRO A O 1
ATOM 3270 N N . LEU A 1 406 ? 124.029 65.563 147.689 1.00 66.35 423 LEU A N 1
ATOM 3271 C CA . LEU A 1 406 ? 124.832 65.974 146.546 1.00 69.90 423 LEU A CA 1
ATOM 3272 C C . LEU A 1 406 ? 125.352 64.791 145.774 1.00 63.89 423 LEU A C 1
ATOM 3273 O O . LEU A 1 406 ? 125.940 64.998 144.715 1.00 67.33 423 LEU A O 1
ATOM 3278 N N . ARG A 1 407 ? 125.176 63.566 146.281 1.00 62.35 424 ARG A N 1
ATOM 3279 C CA . ARG A 1 407 ? 125.482 62.411 145.448 1.00 57.62 424 ARG A CA 1
ATOM 3280 C C . ARG A 1 407 ? 124.724 62.464 144.133 1.00 56.67 424 ARG A C 1
ATOM 3281 O O . ARG A 1 407 ? 125.146 61.838 143.159 1.00 64.35 424 ARG A O 1
ATOM 3289 N N . PHE A 1 408 ? 123.615 63.199 144.080 1.00 65.64 425 PHE A N 1
ATOM 3290 C CA . PHE A 1 408 ? 122.745 63.234 142.915 1.00 60.51 425 PHE A CA 1
ATOM 3291 C C . PHE A 1 408 ? 122.663 64.634 142.314 1.00 67.85 425 PHE A C 1
ATOM 3292 O O . PHE A 1 408 ? 121.633 65.018 141.750 1.00 68.63 425 PHE A O 1
ATOM 3300 N N . SER A 1 409 ? 123.730 65.415 142.443 1.00 70.13 426 SER A N 1
ATOM 3301 C CA . SER A 1 409 ? 123.881 66.635 141.669 1.00 78.56 426 SER A CA 1
ATOM 3302 C C . SER A 1 409 ? 124.206 66.291 140.215 1.00 74.95 426 SER A C 1
ATOM 3303 O O . SER A 1 409 ? 124.586 65.161 139.901 1.00 77.92 426 SER A O 1
ATOM 3306 N N . PRO A 1 410 ? 124.073 67.245 139.297 1.00 67.98 427 PRO A N 1
ATOM 3307 C CA . PRO A 1 410 ? 124.372 66.926 137.889 1.00 75.12 427 PRO A CA 1
ATOM 3308 C C . PRO A 1 410 ? 125.804 66.445 137.698 1.00 75.39 427 PRO A C 1
ATOM 3309 O O . PRO A 1 410 ? 126.057 65.455 137.006 1.00 71.87 427 PRO A O 1
ATOM 3313 N N . GLU A 1 411 ? 126.757 67.100 138.348 1.00 78.82 428 GLU A N 1
ATOM 3314 C CA . GLU A 1 411 ? 128.147 66.689 138.212 1.00 80.79 428 GLU A CA 1
ATOM 3315 C C . GLU A 1 411 ? 128.370 65.288 138.778 1.00 79.96 428 GLU A C 1
ATOM 3316 O O . GLU A 1 411 ? 128.906 64.412 138.095 1.00 76.76 428 GLU A O 1
ATOM 3322 N N . ASN A 1 412 ? 127.950 65.041 140.031 1.00 90.37 429 ASN A N 1
ATOM 3323 C CA . ASN A 1 412 ? 128.299 63.781 140.687 1.00 79.51 429 ASN A CA 1
ATOM 3324 C C . ASN A 1 412 ? 127.517 62.586 140.169 1.00 76.18 429 ASN A C 1
ATOM 3325 O O . ASN A 1 412 ? 127.814 61.472 140.591 1.00 65.57 429 ASN A O 1
ATOM 3330 N N . SER A 1 413 ? 126.538 62.773 139.282 1.00 77.87 430 SER A N 1
ATOM 3331 C CA . SER A 1 413 ? 125.833 61.631 138.717 1.00 77.36 430 SER A CA 1
ATOM 3332 C C . SER A 1 413 ? 126.048 61.486 137.214 1.00 76.23 430 SER A C 1
ATOM 3333 O O . SER A 1 413 ? 125.518 60.542 136.618 1.00 77.87 430 SER A O 1
ATOM 3336 N N . SER A 1 414 ? 126.871 62.345 136.601 1.00 83.66 431 SER A N 1
ATOM 3337 C CA . SER A 1 414 ? 127.034 62.313 135.147 1.00 95.76 431 SER A CA 1
ATOM 3338 C C . SER A 1 414 ? 127.505 60.941 134.664 1.00 93.62 431 SER A C 1
ATOM 3339 O O . SER A 1 414 ? 126.966 60.401 133.687 1.00 90.12 431 SER A O 1
ATOM 3342 N N . GLY A 1 415 ? 128.495 60.354 135.336 1.00 79.16 432 GLY A N 1
ATOM 3343 C CA . GLY A 1 415 ? 128.965 59.043 134.934 1.00 83.52 432 GLY A CA 1
ATOM 3344 C C . GLY A 1 415 ? 128.498 57.899 135.817 1.00 87.41 432 GLY A C 1
ATOM 3345 O O . GLY A 1 415 ? 129.200 56.898 135.985 1.00 90.14 432 GLY A O 1
ATOM 3346 N N . ARG A 1 416 ? 127.311 58.053 136.395 1.00 94.61 433 ARG A N 1
ATOM 3347 C CA . ARG A 1 416 ? 126.721 57.037 137.255 1.00 82.03 433 ARG A CA 1
ATOM 3348 C C . ARG A 1 416 ? 126.414 55.769 136.466 1.00 78.47 433 ARG A C 1
ATOM 3349 O O . ARG A 1 416 ? 125.772 55.826 135.419 1.00 85.57 433 ARG A O 1
ATOM 3357 N N . HIS A 1 417 ? 126.797 54.614 137.004 1.00 69.63 434 HIS A N 1
ATOM 3358 C CA . HIS A 1 417 ? 126.341 53.357 136.422 1.00 65.69 434 HIS A CA 1
ATOM 3359 C C . HIS A 1 417 ? 124.815 53.340 136.415 1.00 66.73 434 HIS A C 1
ATOM 3360 O O . HIS A 1 417 ? 124.189 53.498 137.467 1.00 72.80 434 HIS A O 1
ATOM 3367 N N . PRO A 1 418 ? 124.171 53.148 135.262 1.00 76.08 435 PRO A N 1
ATOM 3368 C CA . PRO A 1 418 ? 122.706 53.210 135.206 1.00 76.58 435 PRO A CA 1
ATOM 3369 C C . PRO A 1 418 ? 121.966 52.149 136.038 1.00 68.79 435 PRO A C 1
ATOM 3370 O O . PRO A 1 418 ? 120.728 52.187 136.095 1.00 68.37 435 PRO A O 1
ATOM 3374 N N . TYR A 1 419 ? 122.649 51.179 136.644 1.00 62.45 436 TYR A N 1
ATOM 3375 C CA . TYR A 1 419 ? 121.962 50.200 137.479 1.00 59.13 436 TYR A CA 1
ATOM 3376 C C . TYR A 1 419 ? 122.444 50.252 138.925 1.00 60.31 436 TYR A C 1
ATOM 3377 O O . TYR A 1 419 ? 122.292 49.272 139.662 1.00 59.50 436 TYR A O 1
ATOM 3386 N N . ALA A 1 420 ? 123.030 51.384 139.347 1.00 61.06 437 ALA A N 1
ATOM 3387 C CA . ALA A 1 420 ? 123.479 51.542 140.720 1.00 66.61 437 ALA A CA 1
ATOM 3388 C C . ALA A 1 420 ? 122.334 52.001 141.608 1.00 64.02 437 ALA A C 1
ATOM 3389 O O . ALA A 1 420 ? 122.246 51.600 142.774 1.00 68.23 437 ALA A O 1
ATOM 3391 N N . PHE A 1 421 ? 121.453 52.842 141.074 1.00 59.07 438 PHE A N 1
ATOM 3392 C CA . PHE A 1 421 ? 120.407 53.490 141.854 1.00 55.59 438 PHE A CA 1
ATOM 3393 C C . PHE A 1 421 ? 119.082 53.183 141.171 1.00 53.53 438 PHE A C 1
ATOM 3394 O O . PHE A 1 421 ? 118.589 53.971 140.356 1.00 53.99 438 PHE A O 1
ATOM 3402 N N . ILE A 1 422 ? 118.503 52.045 141.538 1.00 48.83 439 ILE A N 1
ATOM 3403 C CA . ILE A 1 422 ? 117.277 51.559 140.923 1.00 52.31 439 ILE A CA 1
ATOM 3404 C C . ILE A 1 422 ? 116.135 51.370 141.928 1.00 61.16 439 ILE A C 1
ATOM 3405 O O . ILE A 1 422 ? 115.549 50.270 142.003 1.00 51.59 439 ILE A O 1
ATOM 3410 N N . PRO A 1 423 ? 115.726 52.418 142.662 1.00 44.63 440 PRO A N 1
ATOM 3411 C CA . PRO A 1 423 ? 114.568 52.270 143.555 1.00 42.68 440 PRO A CA 1
ATOM 3412 C C . PRO A 1 423 ? 113.269 51.952 142.821 1.00 44.91 440 PRO A C 1
ATOM 3413 O O . PRO A 1 423 ? 112.409 51.277 143.402 1.00 53.29 440 PRO A O 1
ATOM 3417 N N . PHE A 1 424 ? 113.108 52.400 141.566 1.00 60.63 441 PHE A N 1
ATOM 3418 C CA . PHE A 1 424 ? 111.991 52.003 140.719 1.00 44.70 441 PHE A CA 1
ATOM 3419 C C . PHE A 1 424 ? 112.361 50.839 139.777 1.00 46.67 441 PHE A C 1
ATOM 3420 O O . PHE A 1 424 ? 111.692 50.626 138.758 1.00 47.92 441 PHE A O 1
ATOM 3428 N N . SER A 1 425 ? 113.375 50.041 140.128 1.00 50.48 442 SER A N 1
ATOM 3429 C CA . SER A 1 425 ? 113.831 48.948 139.265 1.00 56.53 442 SER A CA 1
ATOM 3430 C C . SER A 1 425 ? 114.355 49.479 137.933 1.00 52.17 442 SER A C 1
ATOM 3431 O O . SER A 1 425 ? 114.814 50.618 137.850 1.00 57.84 442 SER A O 1
ATOM 3434 N N . ALA A 1 426 ? 114.346 48.652 136.897 1.00 53.64 443 ALA A N 1
ATOM 3435 C CA . ALA A 1 426 ? 114.942 49.045 135.623 1.00 45.53 443 ALA A CA 1
ATOM 3436 C C . ALA A 1 426 ? 114.717 47.900 134.631 1.00 57.74 443 ALA A C 1
ATOM 3437 O O . ALA A 1 426 ? 114.346 46.792 135.014 1.00 61.37 443 ALA A O 1
ATOM 3439 N N . GLY A 1 427 ? 114.916 48.194 133.344 1.00 56.34 444 GLY A N 1
ATOM 3440 C CA . GLY A 1 427 ? 114.590 47.223 132.335 1.00 56.34 444 GLY A CA 1
ATOM 3441 C C . GLY A 1 427 ? 113.123 47.228 131.932 1.00 57.22 444 GLY A C 1
ATOM 3442 O O . GLY A 1 427 ? 112.372 48.156 132.233 1.00 52.99 444 GLY A O 1
ATOM 3443 N N . PRO A 1 428 ? 112.694 46.192 131.200 1.00 59.27 445 PRO A N 1
ATOM 3444 C CA . PRO A 1 428 ? 111.283 46.130 130.799 1.00 54.31 445 PRO A CA 1
ATOM 3445 C C . PRO A 1 428 ? 110.292 46.025 131.965 1.00 62.97 445 PRO A C 1
ATOM 3446 O O . PRO A 1 428 ? 109.139 46.444 131.805 1.00 62.17 445 PRO A O 1
ATOM 3450 N N . ARG A 1 429 ? 110.678 45.466 133.114 1.00 62.89 446 ARG A N 1
ATOM 3451 C CA . ARG A 1 429 ? 109.785 45.351 134.271 1.00 62.48 446 ARG A CA 1
ATOM 3452 C C . ARG A 1 429 ? 110.069 46.425 135.318 1.00 55.93 446 ARG A C 1
ATOM 3453 O O . ARG A 1 429 ? 110.016 46.163 136.513 1.00 57.45 446 ARG A O 1
ATOM 3461 N N . ASN A 1 430 ? 110.360 47.647 134.894 1.00 55.51 447 ASN A N 1
ATOM 3462 C CA . ASN A 1 430 ? 110.472 48.775 135.803 1.00 54.95 447 ASN A CA 1
ATOM 3463 C C . ASN A 1 430 ? 109.093 49.250 136.292 1.00 58.60 447 ASN A C 1
ATOM 3464 O O . ASN A 1 430 ? 108.038 48.801 135.832 1.00 57.76 447 ASN A O 1
ATOM 3469 N N . CYS A 1 431 ? 109.111 50.226 137.209 1.00 61.91 448 CYS A N 1
ATOM 3470 C CA . CYS A 1 431 ? 107.884 50.799 137.758 1.00 51.83 448 CYS A CA 1
ATOM 3471 C C . CYS A 1 431 ? 107.179 51.671 136.734 1.00 50.43 448 CYS A C 1
ATOM 3472 O O . CYS A 1 431 ? 107.702 52.707 136.345 1.00 53.83 448 CYS A O 1
ATOM 3475 N N . ILE A 1 432 ? 105.950 51.295 136.391 1.00 48.90 449 ILE A N 1
ATOM 3476 C CA . ILE A 1 432 ? 105.102 52.080 135.508 1.00 47.55 449 ILE A CA 1
ATOM 3477 C C . ILE A 1 432 ? 104.653 53.397 136.148 1.00 50.32 449 ILE A C 1
ATOM 3478 O O . ILE A 1 432 ? 104.361 54.377 135.437 1.00 54.30 449 ILE A O 1
ATOM 3483 N N . GLY A 1 433 ? 104.629 53.473 137.475 1.00 53.71 450 GLY A N 1
ATOM 3484 C CA . GLY A 1 433 ? 104.119 54.639 138.163 1.00 53.78 450 GLY A CA 1
ATOM 3485 C C . GLY A 1 433 ? 105.156 55.633 138.615 1.00 58.64 450 GLY A C 1
ATOM 3486 O O . GLY A 1 433 ? 104.788 56.623 139.268 1.00 50.48 450 GLY A O 1
ATOM 3487 N N . GLN A 1 434 ? 106.431 55.424 138.269 1.00 49.88 451 GLN A N 1
ATOM 3488 C CA . GLN A 1 434 ? 107.511 56.231 138.835 1.00 43.33 451 GLN A CA 1
ATOM 3489 C C . GLN A 1 434 ? 107.259 57.740 138.767 1.00 45.67 451 GLN A C 1
ATOM 3490 O O . GLN A 1 434 ? 107.480 58.453 139.754 1.00 53.49 451 GLN A O 1
ATOM 3496 N N . GLN A 1 435 ? 106.848 58.262 137.617 1.00 52.08 452 GLN A N 1
ATOM 3497 C CA . GLN A 1 435 ? 106.676 59.703 137.549 1.00 60.87 452 GLN A CA 1
ATOM 3498 C C . GLN A 1 435 ? 105.394 60.138 138.250 1.00 59.30 452 GLN A C 1
ATOM 3499 O O . GLN A 1 435 ? 105.350 61.237 138.828 1.00 56.05 452 GLN A O 1
ATOM 3505 N N . PHE A 1 436 ? 104.353 59.298 138.250 1.00 50.23 453 PHE A N 1
ATOM 3506 C CA . PHE A 1 436 ? 103.236 59.566 139.143 1.00 51.22 453 PHE A CA 1
ATOM 3507 C C . PHE A 1 436 ? 103.727 59.685 140.579 1.00 50.95 453 PHE A C 1
ATOM 3508 O O . PHE A 1 436 ? 103.429 60.654 141.278 1.00 59.01 453 PHE A O 1
ATOM 3516 N N . ALA A 1 437 ? 104.529 58.731 141.025 1.00 54.23 454 ALA A N 1
ATOM 3517 C CA . ALA A 1 437 ? 104.998 58.756 142.403 1.00 49.35 454 ALA A CA 1
ATOM 3518 C C . ALA A 1 437 ? 105.881 59.956 142.653 1.00 51.87 454 ALA A C 1
ATOM 3519 O O . ALA A 1 437 ? 105.622 60.718 143.579 1.00 57.25 454 ALA A O 1
ATOM 3521 N N . MET A 1 438 ? 106.946 60.128 141.846 1.00 53.74 455 MET A N 1
ATOM 3522 C CA . MET A 1 438 ? 107.862 61.258 142.048 1.00 46.64 455 MET A CA 1
ATOM 3523 C C . MET A 1 438 ? 107.115 62.578 142.131 1.00 47.33 455 MET A C 1
ATOM 3524 O O . MET A 1 438 ? 107.427 63.416 142.984 1.00 55.57 455 MET A O 1
ATOM 3529 N N . ASN A 1 439 ? 106.110 62.771 141.269 1.00 50.59 456 ASN A N 1
ATOM 3530 C CA . ASN A 1 439 ? 105.340 64.012 141.262 1.00 57.90 456 ASN A CA 1
ATOM 3531 C C . ASN A 1 439 ? 104.509 64.150 142.532 1.00 63.12 456 ASN A C 1
ATOM 3532 O O . ASN A 1 439 ? 104.525 65.201 143.193 1.00 63.34 456 ASN A O 1
ATOM 3537 N N . GLU A 1 440 ? 103.745 63.106 142.873 1.00 54.99 457 GLU A N 1
ATOM 3538 C CA . GLU A 1 440 ? 103.014 63.101 144.135 1.00 62.02 457 GLU A CA 1
ATOM 3539 C C . GLU A 1 440 ? 103.923 63.467 145.316 1.00 59.21 457 GLU A C 1
ATOM 3540 O O . GLU A 1 440 ? 103.602 64.357 146.106 1.00 55.02 457 GLU A O 1
ATOM 3546 N N . MET A 1 441 ? 105.064 62.777 145.454 1.00 55.01 458 MET A N 1
ATOM 3547 C CA . MET A 1 441 ? 105.903 62.936 146.638 1.00 53.36 458 MET A CA 1
ATOM 3548 C C . MET A 1 441 ? 106.547 64.332 146.691 1.00 60.82 458 MET A C 1
ATOM 3549 O O . MET A 1 441 ? 106.746 64.887 147.782 1.00 54.78 458 MET A O 1
ATOM 3554 N N . LYS A 1 442 ? 106.881 64.922 145.539 1.00 58.87 459 LYS A N 1
ATOM 3555 C CA . LYS A 1 442 ? 107.444 66.269 145.548 1.00 58.77 459 LYS A CA 1
ATOM 3556 C C . LYS A 1 442 ? 106.404 67.270 146.019 1.00 53.25 459 LYS A C 1
ATOM 3557 O O . LYS A 1 442 ? 106.721 68.178 146.794 1.00 52.08 459 LYS A O 1
ATOM 3563 N N . VAL A 1 443 ? 105.149 67.102 145.586 1.00 48.29 460 VAL A N 1
ATOM 3564 C CA . VAL A 1 443 ? 104.114 68.066 145.959 1.00 57.53 460 VAL A CA 1
ATOM 3565 C C . VAL A 1 443 ? 103.778 67.928 147.435 1.00 62.52 460 VAL A C 1
ATOM 3566 O O . VAL A 1 443 ? 103.640 68.935 148.150 1.00 61.43 460 VAL A O 1
ATOM 3570 N N . VAL A 1 444 ? 103.643 66.692 147.927 1.00 60.24 461 VAL A N 1
ATOM 3571 C CA . VAL A 1 444 ? 103.304 66.467 149.324 1.00 52.19 461 VAL A CA 1
ATOM 3572 C C . VAL A 1 444 ? 104.417 66.972 150.241 1.00 54.60 461 VAL A C 1
ATOM 3573 O O . VAL A 1 444 ? 104.168 67.735 151.172 1.00 63.62 461 VAL A O 1
ATOM 3577 N N . THR A 1 445 ? 105.652 66.518 150.015 1.00 52.40 462 THR A N 1
ATOM 3578 C CA . THR A 1 445 ? 106.744 66.894 150.907 1.00 49.99 462 THR A CA 1
ATOM 3579 C C . THR A 1 445 ? 107.067 68.382 150.811 1.00 57.29 462 THR A C 1
ATOM 3580 O O . THR A 1 445 ? 107.435 69.000 151.817 1.00 53.01 462 THR A O 1
ATOM 3584 N N . ALA A 1 446 ? 106.902 68.989 149.633 1.00 57.25 463 ALA A N 1
ATOM 3585 C CA . ALA A 1 446 ? 107.105 70.433 149.535 1.00 59.84 463 ALA A CA 1
ATOM 3586 C C . ALA A 1 446 ? 106.140 71.182 150.446 1.00 59.84 463 ALA A C 1
ATOM 3587 O O . ALA A 1 446 ? 106.567 71.976 151.292 1.00 64.42 463 ALA A O 1
ATOM 3589 N N . LEU A 1 447 ? 104.832 70.919 150.308 1.00 56.92 464 LEU A N 1
ATOM 3590 C CA . LEU A 1 447 ? 103.829 71.524 151.184 1.00 59.49 464 LEU A CA 1
ATOM 3591 C C . LEU A 1 447 ? 104.053 71.176 152.660 1.00 68.18 464 LEU A C 1
ATOM 3592 O O . LEU A 1 447 ? 103.807 72.000 153.547 1.00 68.87 464 LEU A O 1
ATOM 3597 N N . CYS A 1 448 ? 104.504 69.960 152.947 1.00 62.18 465 CYS A N 1
ATOM 3598 C CA . CYS A 1 448 ? 104.765 69.590 154.327 1.00 62.60 465 CYS A CA 1
ATOM 3599 C C . CYS A 1 448 ? 105.778 70.522 154.964 1.00 61.69 465 CYS A C 1
ATOM 3600 O O . CYS A 1 448 ? 105.606 70.928 156.114 1.00 59.53 465 CYS A O 1
ATOM 3603 N N . LEU A 1 449 ? 106.857 70.850 154.227 1.00 61.06 466 LEU A N 1
ATOM 3604 C CA . LEU A 1 449 ? 107.966 71.624 154.776 1.00 62.20 466 LEU A CA 1
ATOM 3605 C C . LEU A 1 449 ? 107.609 73.102 154.917 1.00 65.37 466 LEU A C 1
ATOM 3606 O O . LEU A 1 449 ? 108.035 73.757 155.878 1.00 63.34 466 LEU A O 1
ATOM 3611 N N . LEU A 1 450 ? 106.820 73.640 153.978 1.00 60.56 467 LEU A N 1
ATOM 3612 C CA . LEU A 1 450 ? 106.304 75.001 154.097 1.00 65.05 467 LEU A CA 1
ATOM 3613 C C . LEU A 1 450 ? 105.393 75.196 155.296 1.00 71.14 467 LEU A C 1
ATOM 3614 O O . LEU A 1 450 ? 105.212 76.333 155.746 1.00 79.52 467 LEU A O 1
ATOM 3619 N N . ARG A 1 451 ? 104.811 74.129 155.821 1.00 65.22 468 ARG A N 1
ATOM 3620 C CA . ARG A 1 451 ? 103.792 74.251 156.848 1.00 63.48 468 ARG A CA 1
ATOM 3621 C C . ARG A 1 451 ? 104.236 73.766 158.210 1.00 65.82 468 ARG A C 1
ATOM 3622 O O . ARG A 1 451 ? 103.651 74.181 159.208 1.00 77.03 468 ARG A O 1
ATOM 3630 N N . PHE A 1 452 ? 105.226 72.877 158.266 1.00 61.71 469 PHE A N 1
ATOM 3631 C CA . PHE A 1 452 ? 105.735 72.341 159.518 1.00 63.40 469 PHE A CA 1
ATOM 3632 C C . PHE A 1 452 ? 107.232 72.161 159.406 1.00 67.79 469 PHE A C 1
ATOM 3633 O O . PHE A 1 452 ? 107.776 71.964 158.311 1.00 63.64 469 PHE A O 1
ATOM 3641 N N . GLU A 1 453 ? 107.877 72.197 160.569 1.00 59.69 470 GLU A N 1
ATOM 3642 C CA . GLU A 1 453 ? 109.276 71.844 160.700 1.00 54.72 470 GLU A CA 1
ATOM 3643 C C . GLU A 1 453 ? 109.331 70.535 161.455 1.00 59.18 470 GLU A C 1
ATOM 3644 O O . GLU A 1 453 ? 108.641 70.376 162.458 1.00 65.48 470 GLU A O 1
ATOM 3650 N N . PHE A 1 454 ? 110.117 69.596 160.958 1.00 63.60 471 PHE A N 1
ATOM 3651 C CA . PHE A 1 454 ? 110.078 68.229 161.440 1.00 57.59 471 PHE A CA 1
ATOM 3652 C C . PHE A 1 454 ? 111.361 67.908 162.171 1.00 55.30 471 PHE A C 1
ATOM 3653 O O . PHE A 1 454 ? 112.456 68.190 161.663 1.00 68.10 471 PHE A O 1
ATOM 3661 N N . SER A 1 455 ? 111.214 67.290 163.348 1.00 52.92 472 SER A N 1
ATOM 3662 C CA . SER A 1 455 ? 112.322 66.772 164.146 1.00 58.44 472 SER A CA 1
ATOM 3663 C C . SER A 1 455 ? 111.992 65.350 164.580 1.00 55.48 472 SER A C 1
ATOM 3664 O O . SER A 1 455 ? 110.829 64.937 164.554 1.00 56.80 472 SER A O 1
ATOM 3667 N N . VAL A 1 456 ? 113.025 64.579 164.926 1.00 53.94 473 VAL A N 1
ATOM 3668 C CA . VAL A 1 456 ? 112.799 63.181 165.285 1.00 59.47 473 VAL A CA 1
ATOM 3669 C C . VAL A 1 456 ? 112.376 63.139 166.743 1.00 64.84 473 VAL A C 1
ATOM 3670 O O . VAL A 1 456 ? 112.357 64.178 167.415 1.00 63.94 473 VAL A O 1
ATOM 3674 N N . ASP A 1 457 ? 112.021 61.937 167.228 1.00 63.23 474 ASP A N 1
ATOM 3675 C CA . ASP A 1 457 ? 111.795 61.658 168.642 1.00 58.86 474 ASP A CA 1
ATOM 3676 C C . ASP A 1 457 ? 112.887 60.714 169.111 1.00 60.72 474 ASP A C 1
ATOM 3677 O O . ASP A 1 457 ? 112.822 59.512 168.837 1.00 62.91 474 ASP A O 1
ATOM 3682 N N . PRO A 1 458 ? 113.891 61.195 169.844 1.00 71.17 475 PRO A N 1
ATOM 3683 C CA . PRO A 1 458 ? 114.987 60.303 170.270 1.00 51.18 475 PRO A CA 1
ATOM 3684 C C . PRO A 1 458 ? 114.535 59.077 171.022 1.00 62.26 475 PRO A C 1
ATOM 3685 O O . PRO A 1 458 ? 115.268 58.089 171.033 1.00 62.87 475 PRO A O 1
ATOM 3689 N N . LEU A 1 459 ? 113.362 59.122 171.665 1.00 65.08 476 LEU A N 1
ATOM 3690 C CA . LEU A 1 459 ? 112.825 57.961 172.387 1.00 61.36 476 LEU A CA 1
ATOM 3691 C C . LEU A 1 459 ? 112.170 56.920 171.490 1.00 62.62 476 LEU A C 1
ATOM 3692 O O . LEU A 1 459 ? 111.993 55.782 171.935 1.00 65.00 476 LEU A O 1
ATOM 3697 N N . ARG A 1 460 ? 111.740 57.300 170.275 1.00 73.22 477 ARG A N 1
ATOM 3698 C CA . ARG A 1 460 ? 111.030 56.394 169.349 1.00 77.37 477 ARG A CA 1
ATOM 3699 C C . ARG A 1 460 ? 111.621 56.489 167.935 1.00 59.69 477 ARG A C 1
ATOM 3700 O O . ARG A 1 460 ? 110.957 56.832 166.958 1.00 69.03 477 ARG A O 1
ATOM 3708 N N . LEU A 1 461 ? 112.890 56.176 167.820 1.00 58.75 478 LEU A N 1
ATOM 3709 C CA . LEU A 1 461 ? 113.489 56.227 166.506 1.00 58.89 478 LEU A CA 1
ATOM 3710 C C . LEU A 1 461 ? 113.004 55.037 165.686 1.00 62.44 478 LEU A C 1
ATOM 3711 O O . LEU A 1 461 ? 112.857 53.931 166.232 1.00 59.44 478 LEU A O 1
ATOM 3716 N N . PRO A 1 462 ? 112.744 55.232 164.386 1.00 60.31 479 PRO A N 1
ATOM 3717 C CA . PRO A 1 462 ? 112.207 54.145 163.573 1.00 53.00 479 PRO A CA 1
ATOM 3718 C C . PRO A 1 462 ? 113.182 53.000 163.472 1.00 56.98 479 PRO A C 1
ATOM 3719 O O . PRO A 1 462 ? 114.389 53.198 163.381 1.00 69.23 479 PRO A O 1
ATOM 3723 N N . ILE A 1 463 ? 112.619 51.797 163.447 1.00 56.53 480 ILE A N 1
ATOM 3724 C CA . ILE A 1 463 ? 113.327 50.570 163.115 1.00 54.34 480 ILE A CA 1
ATOM 3725 C C . ILE A 1 463 ? 112.815 50.084 161.762 1.00 57.41 480 ILE A C 1
ATOM 3726 O O . ILE A 1 463 ? 111.604 50.027 161.535 1.00 57.40 480 ILE A O 1
ATOM 3731 N N . LYS A 1 464 ? 113.732 49.739 160.861 1.00 65.77 481 LYS A N 1
ATOM 3732 C CA . LYS A 1 464 ? 113.329 49.293 159.534 1.00 49.19 481 LYS A CA 1
ATOM 3733 C C . LYS A 1 464 ? 112.625 47.946 159.621 1.00 59.18 481 LYS A C 1
ATOM 3734 O O . LYS A 1 464 ? 113.075 47.017 160.306 1.00 54.17 481 LYS A O 1
ATOM 3740 N N . LEU A 1 465 ? 111.505 47.834 158.871 1.00 64.46 482 LEU A N 1
ATOM 3741 C CA . LEU A 1 465 ? 110.670 46.645 158.852 1.00 61.78 482 LEU A CA 1
ATOM 3742 C C . LEU A 1 465 ? 110.272 46.296 157.420 1.00 62.37 482 LEU A C 1
ATOM 3743 O O . LEU A 1 465 ? 109.430 46.981 156.811 1.00 59.82 482 LEU A O 1
ATOM 3748 N N . PRO A 1 466 ? 110.869 45.259 156.840 1.00 63.49 483 PRO A N 1
ATOM 3749 C CA . PRO A 1 466 ? 110.425 44.829 155.513 1.00 61.52 483 PRO A CA 1
ATOM 3750 C C . PRO A 1 466 ? 109.004 44.301 155.584 1.00 56.73 483 PRO A C 1
ATOM 3751 O O . PRO A 1 466 ? 108.639 43.544 156.483 1.00 66.85 483 PRO A O 1
ATOM 3755 N N . GLN A 1 467 ? 108.201 44.722 154.628 1.00 62.13 484 GLN A N 1
ATOM 3756 C CA . GLN A 1 467 ? 106.803 44.344 154.580 1.00 61.03 484 GLN A CA 1
ATOM 3757 C C . GLN A 1 467 ? 106.329 44.523 153.154 1.00 55.46 484 GLN A C 1
ATOM 3758 O O . GLN A 1 467 ? 105.421 45.323 152.879 1.00 57.41 484 GLN A O 1
ATOM 3764 N N . LEU A 1 468 ? 106.956 43.777 152.244 1.00 55.53 485 LEU A N 1
ATOM 3765 C CA . LEU A 1 468 ? 106.826 44.031 150.808 1.00 51.28 485 LEU A CA 1
ATOM 3766 C C . LEU A 1 468 ? 107.395 45.413 150.457 1.00 44.98 485 LEU A C 1
ATOM 3767 O O . LEU A 1 468 ? 108.405 45.494 149.748 1.00 49.64 485 LEU A O 1
ATOM 3772 N N . VAL A 1 469 ? 106.769 46.502 150.924 1.00 53.87 486 VAL A N 1
ATOM 3773 C CA . VAL A 1 469 ? 107.378 47.839 150.912 1.00 53.89 486 VAL A CA 1
ATOM 3774 C C . VAL A 1 469 ? 108.077 48.028 152.251 1.00 59.13 486 VAL A C 1
ATOM 3775 O O . VAL A 1 469 ? 107.969 47.178 153.153 1.00 51.53 486 VAL A O 1
ATOM 3779 N N . LEU A 1 470 ? 108.784 49.161 152.415 1.00 57.37 487 LEU A N 1
ATOM 3780 C CA . LEU A 1 470 ? 109.640 49.375 153.575 1.00 56.81 487 LEU A CA 1
ATOM 3781 C C . LEU A 1 470 ? 108.865 50.162 154.627 1.00 57.76 487 LEU A C 1
ATOM 3782 O O . LEU A 1 470 ? 108.591 51.360 154.442 1.00 51.35 487 LEU A O 1
ATOM 3787 N N . ARG A 1 471 ? 108.544 49.490 155.743 1.00 55.22 488 ARG A N 1
ATOM 3788 C CA . ARG A 1 471 ? 107.802 50.054 156.847 1.00 54.91 488 ARG A CA 1
ATOM 3789 C C . ARG A 1 471 ? 108.710 50.180 158.083 1.00 50.89 488 ARG A C 1
ATOM 3790 O O . ARG A 1 471 ? 109.922 49.958 158.002 1.00 51.15 488 ARG A O 1
ATOM 3798 N N . SER A 1 472 ? 108.126 50.575 159.223 1.00 54.42 489 SER A N 1
ATOM 3799 C CA . SER A 1 472 ? 108.836 50.695 160.489 1.00 48.54 489 SER A CA 1
ATOM 3800 C C . SER A 1 472 ? 108.155 49.787 161.502 1.00 51.44 489 SER A C 1
ATOM 3801 O O . SER A 1 472 ? 106.927 49.735 161.578 1.00 61.33 489 SER A O 1
ATOM 3804 N N . LYS A 1 473 ? 108.952 49.065 162.281 1.00 57.40 490 LYS A N 1
ATOM 3805 C CA . LYS A 1 473 ? 108.412 48.304 163.410 1.00 58.41 490 LYS A CA 1
ATOM 3806 C C . LYS A 1 473 ? 107.545 49.162 164.331 1.00 55.22 490 LYS A C 1
ATOM 3807 O O . LYS A 1 473 ? 106.543 48.677 164.864 1.00 56.98 490 LYS A O 1
ATOM 3813 N N . ASN A 1 474 ? 107.910 50.435 164.532 1.00 54.75 491 ASN A N 1
ATOM 3814 C CA . ASN A 1 474 ? 107.277 51.293 165.529 1.00 57.67 491 ASN A CA 1
ATOM 3815 C C . ASN A 1 474 ? 106.744 52.573 164.910 1.00 60.85 491 ASN A C 1
ATOM 3816 O O . ASN A 1 474 ? 106.609 53.582 165.592 1.00 53.95 491 ASN A O 1
ATOM 3821 N N . GLY A 1 475 ? 106.427 52.554 163.624 1.00 53.34 492 GLY A N 1
ATOM 3822 C CA . GLY A 1 475 ? 105.974 53.782 163.016 1.00 47.02 492 GLY A CA 1
ATOM 3823 C C . GLY A 1 475 ? 107.124 54.727 162.686 1.00 54.14 492 GLY A C 1
ATOM 3824 O O . GLY A 1 475 ? 108.321 54.395 162.748 1.00 57.55 492 GLY A O 1
ATOM 3825 N N . ILE A 1 476 ? 106.729 55.933 162.305 1.00 46.34 493 ILE A N 1
ATOM 3826 C CA . ILE A 1 476 ? 107.645 57.045 162.113 1.00 51.27 493 ILE A CA 1
ATOM 3827 C C . ILE A 1 476 ? 107.142 58.162 163.015 1.00 58.11 493 ILE A C 1
ATOM 3828 O O . ILE A 1 476 ? 106.355 59.016 162.569 1.00 53.49 493 ILE A O 1
ATOM 3833 N N . HIS A 1 477 ? 107.540 58.145 164.288 1.00 62.84 494 HIS A N 1
ATOM 3834 C CA . HIS A 1 477 ? 107.107 59.181 165.220 1.00 50.15 494 HIS A CA 1
ATOM 3835 C C . HIS A 1 477 ? 107.989 60.409 165.064 1.00 54.21 494 HIS A C 1
ATOM 3836 O O . HIS A 1 477 ? 109.215 60.309 165.161 1.00 51.23 494 HIS A O 1
ATOM 3843 N N . LEU A 1 478 ? 107.350 61.562 164.834 1.00 55.05 495 LEU A N 1
ATOM 3844 C CA . LEU A 1 478 ? 108.019 62.849 164.652 1.00 55.88 495 LEU A CA 1
ATOM 3845 C C . LEU A 1 478 ? 107.305 63.956 165.438 1.00 61.12 495 LEU A C 1
ATOM 3846 O O . LEU A 1 478 ? 106.105 63.894 165.714 1.00 57.18 495 LEU A O 1
ATOM 3851 N N . TYR A 1 479 ? 108.060 65.002 165.748 1.00 57.35 496 TYR A N 1
ATOM 3852 C CA . TYR A 1 479 ? 107.528 66.224 166.321 1.00 56.77 496 TYR A CA 1
ATOM 3853 C C . TYR A 1 479 ? 107.365 67.259 165.208 1.00 65.18 496 TYR A C 1
ATOM 3854 O O . TYR A 1 479 ? 108.226 67.382 164.320 1.00 67.02 496 TYR A O 1
ATOM 3863 N N . LEU A 1 480 ? 106.258 68.004 165.253 1.00 49.87 497 LEU A N 1
ATOM 3864 C CA . LEU A 1 480 ? 105.977 69.024 164.256 1.00 54.27 497 LEU A CA 1
ATOM 3865 C C . LEU A 1 480 ? 105.782 70.401 164.879 1.00 60.99 497 LEU A C 1
ATOM 3866 O O . LEU A 1 480 ? 104.959 70.564 165.786 1.00 64.45 497 LEU A O 1
ATOM 3871 N N . LYS A 1 481 ? 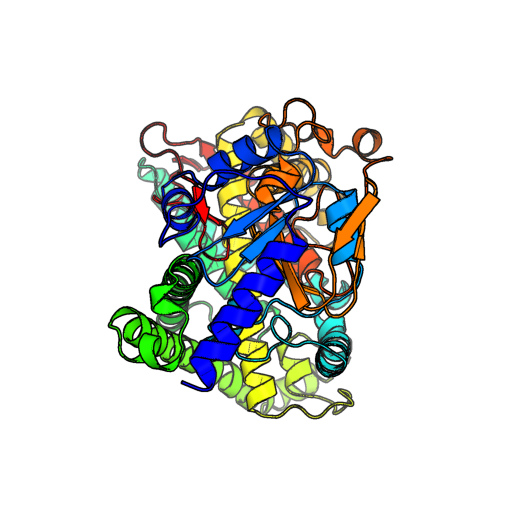106.473 71.403 164.321 1.00 71.03 498 LYS A N 1
ATOM 3872 C CA . LYS A 1 481 ? 106.211 72.813 164.622 1.00 59.42 498 LYS A CA 1
ATOM 3873 C C . LYS A 1 481 ? 105.436 73.462 163.478 1.00 65.57 498 LYS A C 1
ATOM 3874 O O . LYS A 1 481 ? 105.966 73.525 162.354 1.00 62.36 498 LYS A O 1
ATOM 3880 N N . PRO A 1 482 ? 104.211 73.957 163.689 1.00 69.56 499 PRO A N 1
ATOM 3881 C CA . PRO A 1 482 ? 103.558 74.803 162.677 1.00 67.19 499 PRO A CA 1
ATOM 3882 C C . PRO A 1 482 ? 104.379 76.044 162.374 1.00 76.74 499 PRO A C 1
ATOM 3883 O O . PRO A 1 482 ? 105.160 76.501 163.210 1.00 82.23 499 PRO A O 1
ATOM 3887 N N . LEU A 1 483 ? 104.167 76.618 161.187 1.00 69.83 500 LEU A N 1
ATOM 3888 C CA . LEU A 1 483 ? 104.938 77.795 160.779 1.00 71.30 500 LEU A CA 1
ATOM 3889 C C . LEU A 1 483 ? 104.086 79.004 160.379 1.00 77.05 500 LEU A C 1
ATOM 3890 O O . LEU A 1 483 ? 102.894 79.054 160.663 1.00 82.00 500 LEU A O 1
#

GO terms:
  GO:0016712 oxidoreductase activity, acting on paired donors, with incorporation or reduction of molecular oxygen, reduced flavin or flavoprotein as one donor, and incorporation of one atom of oxygen (F, IDA)
  GO:0019395 fatty acid oxidation (P, IDA)
  GO:0120252 hydrocarbon metabolic process (P, IDA)
  GO:0140981 medium-chain fatty acid omega-hydroxylase activity (F, IDA)

B-factor: mean 69.27, std 17.53, range [35.75, 181.02]

Radius of gyration: 22.49 Å; Cα contacts (8 Å, |Δi|>4): 724; chains: 1; bounding box: 58×73×51 Å

InterPro domains:
  IPR001128 Cytochrome P450 [PF00067] (42-492)
  IPR001128 Cytochrome P450 [PR00385] (310-327)
  IPR001128 Cytochrome P450 [PR00385] (363-374)
  IPR001128 Cytochrome P450 [PR00385] (439-448)
  IPR001128 Cytochrome P450 [PR00385] (448-459)
  IPR002401 Cytochrome P450, E-class, group I [PR00463] (299-316)
  IPR002401 Cytochrome P450, E-class, group I [PR00463] (319-345)
  IPR002401 Cytochrome P450, E-class, group I [PR00463] (403-427)
  IPR002401 Cytochrome P450, E-class, group I [PR00463] (438-448)
  IPR002401 Cytochrome P450, E-class, group I [PR00463] (448-471)
  IPR017972 Cytochrome P450, conserved site [PS00086] (441-450)
  IPR036396 Cytochrome P450 superfamily [G3DSA:1.10.630.10] (28-501)
  IPR036396 Cytochrome P450 superfamily [SSF48264] (41-499)
  IPR050196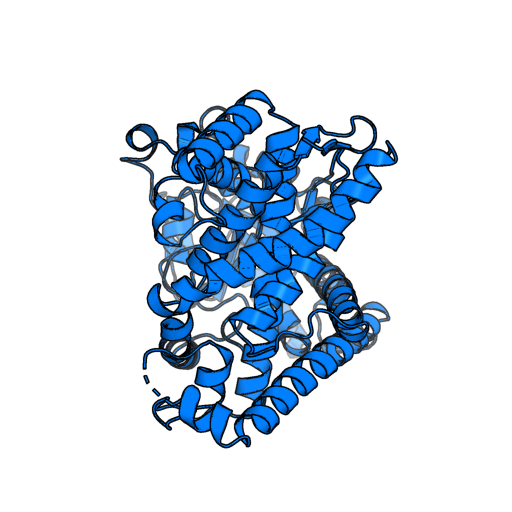 Cytochrome P450 Monooxygenases [PTHR24291] (21-499)

Organism: Oryctolagus cuniculus (NCBI:txid9986)

Foldseek 3Di:
DVVVVVQVVQLVVQVVQCPVWAFDDQDPFQGCLVLVPDFPSLVVVLVRCVVTPQWHWGGGTSRAIAIAGFAQLSLCQPLQPQFAFDCLQCVLCCLALRCELLHPGDPVNVLVCVLQLLQQPVVLQQVLQVLLQVLLVVLVVVVVVVQVVPFWDFCLVSQLLSQLQSLCVRFLVDDPPTDDPLSVLLVVLLVLQLQLSVVCSNHVCCSDPVVVCVDPSNVSNNVSRVSNLVVLVVSLVVVVVVCVDPVVVVVCVVGHHRLVSLVCRVVPSVDDADPSHSSSNSSVCSNVRRLLLSQLLLLLLLLCQVPVVLLVVLQVQLCVLCDPPPADGPVSLVSSQSSVLLSLLSCLQAQQAQKTKRFAQAKTAGPVGRIGGGRHMYIHGSNSLSQPCVQDPVSNDRDSCCPPCVNCVPHSPRSRQSQRDHPSGHSCVVVSSSSSSRSSNVVSNFWRKHADPVCPFRWDRRSTIATPRGGIIRIDTD